Protein 8DKT (pdb70)

Structure (mmCIF, N/CA/C/O backbone):
data_8DKT
#
_entry.id   8DKT
#
_cell.length_a   73.577
_cell.length_b   149.423
_cell.length_c   155.340
_cell.angle_alpha   90.000
_cell.angle_beta   90.000
_cell.angle_gamma   90.000
#
_symmetry.space_group_name_H-M   'C 2 2 21'
#
loop_
_entity.id
_entity.type
_entity.pdbx_description
1 polymer Septin-1
2 polymer Septin-2
3 non-polymer "GUANOSINE-5'-DIPHOSPHATE"
4 non-polymer "GUANOSINE-5'-TRIPHOSPHATE"
5 non-polymer 'MAGNESIUM ION'
6 water water
#
loop_
_atom_site.group_PDB
_atom_site.id
_atom_site.type_symbol
_atom_site.label_atom_id
_atom_site.label_alt_id
_atom_site.label_comp_id
_atom_site.label_asym_id
_atom_site.label_entity_id
_atom_site.label_seq_id
_atom_site.pdbx_PDB_ins_code
_atom_site.Cartn_x
_atom_site.Cartn_y
_atom_site.Cartn_z
_atom_site.occupancy
_atom_site.B_iso_or_equiv
_atom_site.auth_seq_id
_atom_site.auth_comp_id
_atom_site.auth_asym_id
_atom_site.auth_atom_id
_atom_site.pdbx_PDB_model_num
ATOM 1 N N . PHE A 1 3 ? -19.761 31.683 -27.596 1.00 82.75 34 PHE A N 1
ATOM 2 C CA . PHE A 1 3 ? -19.585 30.486 -26.781 1.00 93.12 34 PHE A CA 1
ATOM 3 C C . PHE A 1 3 ? -18.822 29.392 -27.520 1.00 94.70 34 PHE A C 1
ATOM 4 O O . PHE A 1 3 ? -18.700 29.415 -28.743 1.00 112.96 34 PHE A O 1
ATOM 12 N N . GLU A 1 4 ? -18.308 28.430 -26.748 1.00 99.09 35 GLU A N 1
ATOM 13 C CA . GLU A 1 4 ? -17.688 27.209 -27.267 1.00 89.24 35 GLU A CA 1
ATOM 14 C C . GLU A 1 4 ? -17.857 26.155 -26.168 1.00 94.20 35 GLU A C 1
ATOM 15 O O . GLU A 1 4 ? -16.960 25.903 -25.359 1.00 100.36 35 GLU A O 1
ATOM 21 N N . PHE A 1 5 ? -19.034 25.536 -26.151 1.00 82.16 36 PHE A N 1
ATOM 22 C CA . PHE A 1 5 ? -19.443 24.638 -25.081 1.00 82.17 36 PHE A CA 1
ATOM 23 C C . PHE A 1 5 ? -19.339 23.188 -25.533 1.00 66.68 36 PHE A C 1
ATOM 24 O O . PHE A 1 5 ? -19.679 22.856 -26.673 1.00 70.72 36 PHE A O 1
ATOM 32 N N . THR A 1 6 ? -18.866 22.326 -24.633 1.00 66.78 37 THR A N 1
ATOM 33 C CA . THR A 1 6 ? -18.665 20.909 -24.914 1.00 60.10 37 THR A CA 1
ATOM 34 C C . THR A 1 6 ? -19.464 20.093 -23.909 1.00 59.05 37 THR A C 1
ATOM 35 O O . THR A 1 6 ? -19.265 20.229 -22.697 1.00 67.70 37 THR A O 1
ATOM 39 N N . LEU A 1 7 ? -20.363 19.248 -24.411 1.00 47.62 38 LEU A N 1
ATOM 40 C CA . LEU A 1 7 ? -21.222 18.419 -23.579 1.00 45.15 38 LEU A CA 1
ATOM 41 C C . LEU A 1 7 ? -20.923 16.947 -23.825 1.00 48.84 38 LEU A C 1
ATOM 42 O O . LEU A 1 7 ? -20.764 16.520 -24.974 1.00 62.32 38 LEU A O 1
ATOM 47 N N . MET A 1 8 ? -20.849 16.173 -22.745 1.00 36.78 39 MET A N 1
ATOM 48 C CA . MET A 1 8 ? -20.607 14.739 -22.815 1.00 38.62 39 MET A CA 1
ATOM 49 C C . MET A 1 8 ? -21.866 13.985 -22.411 1.00 42.06 39 MET A C 1
ATOM 50 O O . MET A 1 8 ? -22.535 14.349 -21.439 1.00 47.55 39 MET A O 1
ATOM 55 N N . VAL A 1 9 ? -22.188 12.939 -23.166 1.00 43.55 40 VAL A N 1
ATOM 56 C CA . VAL A 1 9 ? -23.360 12.107 -22.919 1.00 42.27 40 VAL A CA 1
ATOM 57 C C . VAL A 1 9 ? -22.879 10.700 -22.598 1.00 41.79 40 VAL A C 1
ATOM 58 O O . VAL A 1 9 ? -22.130 10.102 -23.380 1.00 54.18 40 VAL A O 1
ATOM 62 N N . VAL A 1 10 ? -23.302 10.175 -21.451 1.00 33.97 41 VAL A N 1
ATOM 63 C CA . VAL A 1 10 ? -22.925 8.840 -21.007 1.00 34.29 41 VAL A CA 1
ATOM 64 C C . VAL A 1 10 ? -24.180 8.105 -20.558 1.00 39.86 41 VAL A C 1
ATOM 65 O O . VAL A 1 10 ? -25.042 8.681 -19.885 1.00 39.00 41 VAL A O 1
ATOM 69 N N . GLY A 1 11 ? -24.285 6.841 -20.940 1.00 33.73 42 GLY A N 1
ATOM 70 C CA . GLY A 1 11 ? -25.410 6.020 -20.539 1.00 52.07 42 GLY A CA 1
ATOM 71 C C . GLY A 1 11 ? -25.487 4.767 -21.377 1.00 51.92 42 GLY A C 1
ATOM 72 O O . GLY A 1 11 ? -24.830 4.633 -22.410 1.00 58.49 42 GLY A O 1
ATOM 73 N N . GLU A 1 12 ? -26.306 3.830 -20.903 1.00 36.58 43 GLU A N 1
ATOM 74 C CA . GLU A 1 12 ? -26.547 2.622 -21.673 1.00 41.89 43 GLU A CA 1
ATOM 75 C C . GLU A 1 12 ? -27.235 2.968 -22.989 1.00 54.29 43 GLU A C 1
ATOM 76 O O . GLU A 1 12 ? -27.831 4.036 -23.152 1.00 58.90 43 GLU A O 1
ATOM 82 N N . SER A 1 13 ? -27.140 2.046 -23.940 1.00 47.43 44 SER A N 1
ATOM 83 C CA . SER A 1 13 ? -27.845 2.217 -25.198 1.00 44.00 44 SER A CA 1
ATOM 84 C C . SER A 1 13 ? -29.340 2.005 -24.995 1.00 43.79 44 SER A C 1
ATOM 85 O O . SER A 1 13 ? -29.771 1.209 -24.158 1.00 50.17 44 SER A O 1
ATOM 88 N N . GLY A 1 14 ? -30.135 2.740 -25.766 1.00 55.80 45 GLY A N 1
ATOM 89 C CA . GLY A 1 14 ? -31.574 2.596 -25.694 1.00 64.10 45 GLY A CA 1
ATOM 90 C C . GLY A 1 14 ? -32.240 3.382 -24.590 1.00 58.99 45 GLY A C 1
ATOM 91 O O . GLY A 1 14 ? -33.305 2.980 -24.110 1.00 63.91 45 GLY A O 1
ATOM 92 N N . LEU A 1 15 ? -31.641 4.493 -24.167 1.00 54.53 46 LEU A N 1
ATOM 93 C CA . LEU A 1 15 ? -32.236 5.368 -23.167 1.00 49.06 46 LEU A CA 1
ATOM 94 C C . LEU A 1 15 ? -32.723 6.681 -23.764 1.00 46.85 46 LEU A C 1
ATOM 95 O O . LEU A 1 15 ? -33.081 7.596 -23.017 1.00 49.76 46 LEU A O 1
ATOM 100 N N . GLY A 1 16 ? -32.753 6.795 -25.090 1.00 49.83 47 GLY A N 1
ATOM 101 C CA . GLY A 1 16 ? -33.204 8.019 -25.716 1.00 42.56 47 GLY A CA 1
ATOM 102 C C . GLY A 1 16 ? -32.213 9.156 -25.677 1.00 44.97 47 GLY A C 1
ATOM 103 O O . GLY A 1 16 ? -32.611 10.311 -25.859 1.00 58.13 47 GLY A O 1
ATOM 104 N N . LYS A 1 17 ? -30.929 8.866 -25.444 1.00 46.54 48 LYS A N 1
ATOM 105 C CA . LYS A 1 17 ? -29.926 9.926 -25.360 1.00 44.31 48 LYS A CA 1
ATOM 106 C C . LYS A 1 17 ? -29.804 10.677 -26.677 1.00 43.18 48 LYS A C 1
ATOM 107 O O . LYS A 1 17 ? -29.854 11.913 -26.710 1.00 53.56 48 LYS A O 1
ATOM 113 N N . SER A 1 18 ? -29.620 9.944 -27.775 1.00 54.08 49 SER A N 1
ATOM 114 C CA . SER A 1 18 ? -29.551 10.585 -29.082 1.00 57.85 49 SER A CA 1
ATOM 115 C C . SER A 1 18 ? -30.828 11.358 -29.378 1.00 64.78 49 SER A C 1
ATOM 116 O O . SER A 1 18 ? -30.782 12.450 -29.956 1.00 76.85 49 SER A O 1
ATOM 119 N N . THR A 1 19 ? -31.981 10.811 -28.980 1.00 58.80 50 THR A N 1
ATOM 120 C CA . THR A 1 19 ? -33.238 11.521 -29.185 1.00 58.20 50 THR A CA 1
ATOM 121 C C . THR A 1 19 ? -33.320 12.773 -28.321 1.00 63.98 50 THR A C 1
ATOM 122 O O . THR A 1 19 ? -33.931 13.766 -28.729 1.00 72.97 50 THR A O 1
ATOM 126 N N . LEU A 1 20 ? -32.707 12.751 -27.136 1.00 50.70 51 LEU A N 1
ATOM 127 C CA . LEU A 1 20 ? -32.785 13.900 -26.243 1.00 51.67 51 LEU A CA 1
ATOM 128 C C . LEU A 1 20 ? -31.889 15.035 -26.717 1.00 59.03 51 LEU A C 1
ATOM 129 O O . LEU A 1 20 ? -32.341 16.178 -26.852 1.00 75.51 51 LEU A O 1
ATOM 134 N N . VAL A 1 21 ? -30.611 14.736 -26.964 1.00 56.25 52 VAL A N 1
ATOM 135 C CA . VAL A 1 21 ? -29.669 15.769 -27.384 1.00 52.08 52 VAL A CA 1
ATOM 136 C C . VAL A 1 21 ? -30.115 16.408 -28.694 1.00 64.35 52 VAL A C 1
ATOM 137 O O . VAL A 1 21 ? -29.898 17.606 -28.917 1.00 68.96 52 VAL A O 1
ATOM 141 N N . ASN A 1 22 ? -30.768 15.638 -29.568 1.00 65.80 53 ASN A N 1
ATOM 142 C CA . ASN A 1 22 ? -31.343 16.224 -30.774 1.00 66.42 53 ASN A CA 1
ATOM 143 C C . ASN A 1 22 ? -32.532 17.115 -30.440 1.00 67.77 53 ASN A C 1
ATOM 144 O O . ASN A 1 22 ? -32.677 18.202 -31.010 1.00 87.66 53 ASN A O 1
ATOM 149 N N . SER A 1 23 ? -33.387 16.679 -29.512 1.00 61.38 54 SER A N 1
ATOM 150 C CA . SER A 1 23 ? -34.600 17.426 -29.199 1.00 62.78 54 SER A CA 1
ATOM 151 C C . SER A 1 23 ? -34.311 18.758 -28.522 1.00 71.44 54 SER A C 1
ATOM 152 O O . SER A 1 23 ? -35.186 19.632 -28.506 1.00 78.09 54 SER A O 1
ATOM 155 N N . LEU A 1 24 ? -33.116 18.932 -27.960 1.00 66.79 55 LEU A N 1
ATOM 156 C CA . LEU A 1 24 ? -32.765 20.178 -27.292 1.00 65.63 55 LEU A CA 1
ATOM 157 C C . LEU A 1 24 ? -32.802 21.339 -28.275 1.00 70.20 55 LEU A C 1
ATOM 158 O O . LEU A 1 24 ? -33.727 22.157 -28.244 1.00 80.11 55 LEU A O 1
ATOM 163 N N . PHE A 1 25 ? -31.812 21.410 -29.161 1.00 74.96 56 PHE A N 1
ATOM 164 C CA . PHE A 1 25 ? -31.697 22.500 -30.118 1.00 87.52 56 PHE A CA 1
ATOM 165 C C . PHE A 1 25 ? -32.264 22.140 -31.485 1.00 84.21 56 PHE A C 1
ATOM 166 O O . PHE A 1 25 ? -32.003 22.849 -32.462 1.00 89.68 56 PHE A O 1
ATOM 174 N N . LEU A 1 26 ? -33.033 21.057 -31.567 1.00 80.17 57 LEU A N 1
ATOM 175 C CA . LEU A 1 26 ? -33.648 20.589 -32.809 1.00 78.25 57 LEU A CA 1
ATOM 176 C C . LEU A 1 26 ? -32.594 20.408 -33.906 1.00 81.81 57 LEU A C 1
ATOM 177 O O . LEU A 1 26 ? -32.560 21.109 -34.918 1.00 96.36 57 LEU A O 1
ATOM 182 N N . THR A 1 27 ? -31.735 19.417 -33.668 1.00 80.30 58 THR A N 1
ATOM 183 C CA . THR A 1 27 ? -30.621 19.129 -34.563 1.00 78.20 58 THR A CA 1
ATOM 184 C C . THR A 1 27 ? -30.663 17.680 -35.046 1.00 78.53 58 THR A C 1
ATOM 185 O O . THR A 1 27 ? -31.665 16.980 -34.859 1.00 71.80 58 THR A O 1
ATOM 189 N N . ASP A 1 28 ? -29.581 17.219 -35.686 1.00 85.00 59 ASP A N 1
ATOM 190 C CA . ASP A 1 28 ? -29.471 15.855 -36.217 1.00 85.48 59 ASP A CA 1
ATOM 191 C C . ASP A 1 28 ? -27.970 15.565 -36.302 1.00 88.76 59 ASP A C 1
ATOM 192 O O . ASP A 1 28 ? -27.361 15.541 -37.377 1.00 98.90 59 ASP A O 1
ATOM 197 N N . LEU A 1 29 ? -27.367 15.333 -35.134 1.00 79.27 60 LEU A N 1
ATOM 198 C CA . LEU A 1 29 ? -25.935 15.081 -35.040 1.00 73.76 60 LEU A CA 1
ATOM 199 C C . LEU A 1 29 ? -25.541 13.656 -35.410 1.00 78.06 60 LEU A C 1
ATOM 200 O O . LEU A 1 29 ? -24.347 13.390 -35.583 1.00 87.22 60 LEU A O 1
ATOM 205 N N . TYR A 1 30 ? -26.496 12.735 -35.545 1.00 70.82 61 TYR A N 1
ATOM 206 C CA . TYR A 1 30 ? -26.187 11.320 -35.734 1.00 68.36 61 TYR A CA 1
ATOM 207 C C . TYR A 1 30 ? -26.836 10.788 -37.008 1.00 75.25 61 TYR A C 1
ATOM 208 O O . TYR A 1 30 ? -27.821 10.037 -36.949 1.00 76.66 61 TYR A O 1
ATOM 217 N N . PRO A 1 31 ? -26.285 11.118 -38.172 1.00 74.00 62 PRO A N 1
ATOM 218 C CA . PRO A 1 31 ? -26.737 10.496 -39.418 1.00 73.50 62 PRO A CA 1
ATOM 219 C C . PRO A 1 31 ? -25.955 9.230 -39.727 1.00 84.91 62 PRO A C 1
ATOM 220 O O . PRO A 1 31 ? -24.773 9.098 -39.404 1.00 98.38 62 PRO A O 1
ATOM 224 N N . GLU A 1 32 ? -26.648 8.288 -40.371 1.00 88.81 63 GLU A N 1
ATOM 225 C CA . GLU A 1 32 ? -26.093 6.968 -40.680 1.00 89.38 63 GLU A CA 1
ATOM 226 C C . GLU A 1 32 ? -25.580 6.278 -39.418 1.00 93.36 63 GLU A C 1
ATOM 227 O O . GLU A 1 32 ? -24.502 5.680 -39.409 1.00 99.81 63 GLU A O 1
ATOM 229 N N . ARG A 1 33 ? -26.362 6.366 -38.344 1.00 90.57 64 ARG A N 1
ATOM 230 C CA . ARG A 1 33 ? -25.969 5.812 -37.054 1.00 84.66 64 ARG A CA 1
ATOM 231 C C . ARG A 1 33 ? -25.878 4.296 -37.156 1.00 90.38 64 ARG A C 1
ATOM 232 O O . ARG A 1 33 ? -26.887 3.616 -37.370 1.00 79.62 64 ARG A O 1
ATOM 240 N N . ILE A 1 34 ? -24.667 3.766 -37.008 1.00 100.23 65 ILE A N 1
ATOM 241 C CA . ILE A 1 34 ? -24.436 2.328 -37.093 1.00 107.58 65 ILE A CA 1
ATOM 242 C C . ILE A 1 34 ? -24.795 1.711 -35.745 1.00 111.93 65 ILE A C 1
ATOM 243 O O . ILE A 1 34 ? -24.060 1.864 -34.766 1.00 103.44 65 ILE A O 1
ATOM 245 N N . ILE A 1 35 ? -25.928 1.021 -35.691 1.00 102.91 66 ILE A N 1
ATOM 246 C CA . ILE A 1 35 ? -26.373 0.329 -34.483 1.00 98.43 66 ILE A CA 1
ATOM 247 C C . ILE A 1 35 ? -25.922 -1.121 -34.589 1.00 97.80 66 ILE A C 1
ATOM 248 O O . ILE A 1 35 ? -26.475 -1.868 -35.421 1.00 86.02 66 ILE A O 1
ATOM 253 N N . PRO A 1 36 ? -24.947 -1.565 -33.803 1.00 98.64 67 PRO A N 1
ATOM 254 C CA . PRO A 1 36 ? -24.469 -2.943 -33.917 1.00 90.84 67 PRO A CA 1
ATOM 255 C C . PRO A 1 36 ? -25.471 -3.927 -33.338 1.00 106.62 67 PRO A C 1
ATOM 256 O O . PRO A 1 36 ? -26.376 -3.570 -32.581 1.00 124.02 67 PRO A O 1
ATOM 260 N N . ASP A 1 37 ? -25.298 -5.190 -33.716 1.00 118.65 68 ASP A N 1
ATOM 261 C CA . ASP A 1 37 ? -26.131 -6.261 -33.200 1.00 133.18 68 ASP A CA 1
ATOM 262 C C . ASP A 1 37 ? -25.511 -6.833 -31.927 1.00 146.99 68 ASP A C 1
ATOM 263 O O . ASP A 1 37 ? -24.409 -6.460 -31.517 1.00 142.60 68 ASP A O 1
ATOM 268 N N . ALA A 1 38 ? -26.233 -7.756 -31.287 1.00 152.54 69 ALA A N 1
ATOM 269 C CA . ALA A 1 38 ? -25.772 -8.313 -30.022 1.00 142.60 69 ALA A CA 1
ATOM 270 C C . ALA A 1 38 ? -24.552 -9.210 -30.185 1.00 154.78 69 ALA A C 1
ATOM 271 O O . ALA A 1 38 ? -23.851 -9.463 -29.199 1.00 147.19 69 ALA A O 1
ATOM 273 N N . ILE A 1 39 ? -24.280 -9.695 -31.400 1.00 154.56 70 ILE A N 1
ATOM 274 C CA . ILE A 1 39 ? -23.101 -10.530 -31.611 1.00 143.19 70 ILE A CA 1
ATOM 275 C C . ILE A 1 39 ? -21.827 -9.709 -31.458 1.00 133.93 70 ILE A C 1
ATOM 276 O O . ILE A 1 39 ? -20.808 -10.215 -30.969 1.00 135.21 70 ILE A O 1
ATOM 281 N N . GLU A 1 40 ? -21.857 -8.440 -31.862 1.00 127.83 71 GLU A N 1
ATOM 282 C CA . GLU A 1 40 ? -20.686 -7.580 -31.757 1.00 125.69 71 GLU A CA 1
ATOM 283 C C . GLU A 1 40 ? -20.906 -6.488 -30.717 1.00 134.48 71 GLU A C 1
ATOM 284 O O . GLU A 1 40 ? -20.760 -5.299 -31.017 1.00 134.16 71 GLU A O 1
ATOM 286 N N . LYS A 1 41 ? -21.257 -6.883 -29.492 1.00 127.54 72 LYS A N 1
ATOM 287 C CA . LYS A 1 41 ? -21.456 -5.926 -28.410 1.00 119.88 72 LYS A CA 1
ATOM 288 C C . LYS A 1 41 ? -21.104 -6.541 -27.060 1.00 108.49 72 LYS A C 1
ATOM 289 O O . LYS A 1 41 ? -21.115 -5.847 -26.038 1.00 108.85 72 LYS A O 1
ATOM 291 N N . GLN A 1 42 ? -20.797 -7.842 -27.045 1.00 97.85 73 GLN A N 1
ATOM 292 C CA . GLN A 1 42 ? -20.428 -8.508 -25.798 1.00 79.46 73 GLN A CA 1
ATOM 293 C C . GLN A 1 42 ? -19.126 -7.960 -25.230 1.00 101.33 73 GLN A C 1
ATOM 294 O O . GLN A 1 42 ? -18.962 -7.894 -24.006 1.00 92.07 73 GLN A O 1
ATOM 300 N N . LYS A 1 43 ? -18.187 -7.580 -26.100 1.00 125.31 74 LYS A N 1
ATOM 301 C CA . LYS A 1 43 ? -16.916 -7.002 -25.682 1.00 112.69 74 LYS A CA 1
ATOM 302 C C . LYS A 1 43 ? -16.646 -5.679 -26.388 1.00 105.34 74 LYS A C 1
ATOM 303 O O . LYS A 1 43 ? -15.484 -5.291 -26.543 1.00 113.01 74 LYS A O 1
ATOM 305 N N . GLN A 1 44 ? -17.696 -4.986 -26.828 1.00 102.01 75 GLN A N 1
ATOM 306 C CA . GLN A 1 44 ? -17.542 -3.705 -27.503 1.00 97.05 75 GLN A CA 1
ATOM 307 C C . GLN A 1 44 ? -16.966 -2.667 -26.551 1.00 104.38 75 GLN A C 1
ATOM 308 O O . GLN A 1 44 ? -17.632 -2.249 -25.598 1.00 100.36 75 GLN A O 1
ATOM 314 N N . THR A 1 45 ? -15.726 -2.255 -26.798 1.00 95.60 76 THR A N 1
ATOM 315 C CA . THR A 1 45 ? -15.092 -1.244 -25.970 1.00 69.58 76 THR A CA 1
ATOM 316 C C . THR A 1 45 ? -15.791 0.101 -26.143 1.00 69.42 76 THR A C 1
ATOM 317 O O . THR A 1 45 ? -16.550 0.324 -27.091 1.00 67.70 76 THR A O 1
ATOM 321 N N . VAL A 1 46 ? -15.524 1.005 -25.206 1.00 65.50 77 VAL A N 1
ATOM 322 C CA . VAL A 1 46 ? -16.151 2.322 -25.195 1.00 53.81 77 VAL A CA 1
ATOM 323 C C . VAL A 1 46 ? -15.305 3.262 -26.044 1.00 61.26 77 VAL A C 1
ATOM 324 O O . VAL A 1 46 ? -14.175 3.598 -25.680 1.00 59.77 77 VAL A O 1
ATOM 328 N N . LYS A 1 47 ? -15.854 3.681 -27.178 1.00 71.42 78 LYS A N 1
ATOM 329 C CA . LYS A 1 47 ? -15.225 4.657 -28.051 1.00 65.08 78 LYS A CA 1
ATOM 330 C C . LYS A 1 47 ? -15.797 6.042 -27.778 1.00 61.33 78 LYS A C 1
ATOM 331 O O . LYS A 1 47 ? -16.852 6.193 -27.157 1.00 62.04 78 LYS A O 1
ATOM 333 N N . LEU A 1 48 ? -15.080 7.061 -28.247 1.00 58.11 79 LEU A N 1
ATOM 334 C CA . LEU A 1 48 ? -15.469 8.453 -28.047 1.00 61.87 79 LEU A CA 1
ATOM 335 C C . LEU A 1 48 ? -15.558 9.141 -29.397 1.00 65.07 79 LEU A C 1
ATOM 336 O O . LEU A 1 48 ? -14.551 9.265 -30.103 1.00 68.74 79 LEU A O 1
ATOM 341 N N . GLU A 1 49 ? -16.758 9.593 -29.750 1.00 60.00 80 GLU A N 1
ATOM 342 C CA . GLU A 1 49 ? -17.021 10.210 -31.043 1.00 64.59 80 GLU A CA 1
ATOM 343 C C . GLU A 1 49 ? -17.650 11.572 -30.805 1.00 67.46 80 GLU A C 1
ATOM 344 O O . GLU A 1 49 ? -18.713 11.666 -30.184 1.00 75.63 80 GLU A O 1
ATOM 350 N N . ALA A 1 50 ? -16.993 12.618 -31.292 1.00 56.00 81 ALA A N 1
ATOM 351 C CA . ALA A 1 50 ? -17.449 13.983 -31.095 1.00 46.95 81 ALA A CA 1
ATOM 352 C C . ALA A 1 50 ? -18.086 14.519 -32.369 1.00 60.97 81 ALA A C 1
ATOM 353 O O . ALA A 1 50 ? -17.779 14.072 -33.477 1.00 68.63 81 ALA A O 1
ATOM 355 N N . SER A 1 51 ? -18.985 15.484 -32.195 1.00 58.32 82 SER A N 1
ATOM 356 C CA . SER A 1 51 ? -19.664 16.116 -33.322 1.00 58.17 82 SER A CA 1
ATOM 357 C C . SER A 1 51 ? -20.048 17.526 -32.897 1.00 69.31 82 SER A C 1
ATOM 358 O O . SER A 1 51 ? -20.937 17.698 -32.059 1.00 73.20 82 SER A O 1
ATOM 361 N N . THR A 1 52 ? -19.377 18.525 -33.465 1.00 73.08 83 THR A N 1
ATOM 362 C CA . THR A 1 52 ? -19.656 19.920 -33.152 1.00 68.49 83 THR A CA 1
ATOM 363 C C . THR A 1 52 ? -20.742 20.468 -34.074 1.00 79.91 83 THR A C 1
ATOM 364 O O . THR A 1 52 ? -20.798 20.131 -35.261 1.00 87.85 83 THR A O 1
ATOM 368 N N . VAL A 1 53 ? -21.612 21.311 -33.516 1.00 77.40 84 VAL A N 1
ATOM 369 C CA . VAL A 1 53 ? -22.773 21.838 -34.229 1.00 77.95 84 VAL A CA 1
ATOM 370 C C . VAL A 1 53 ? -22.997 23.288 -33.816 1.00 84.22 84 VAL A C 1
ATOM 371 O O . VAL A 1 53 ? -22.915 23.627 -32.631 1.00 97.62 84 VAL A O 1
ATOM 375 N N . GLU A 1 54 ? -23.286 24.140 -34.798 1.00 81.92 85 GLU A N 1
ATOM 376 C CA . GLU A 1 54 ? -23.602 25.541 -34.553 1.00 89.25 85 GLU A CA 1
ATOM 377 C C . GLU A 1 54 ? -25.103 25.709 -34.342 1.00 80.91 85 GLU A C 1
ATOM 378 O O . GLU A 1 54 ? -25.912 25.052 -35.004 1.00 84.87 85 GLU A O 1
ATOM 384 N N . ILE A 1 55 ? -25.472 26.596 -33.417 1.00 77.76 86 ILE A N 1
ATOM 385 C CA . ILE A 1 55 ? -26.874 26.796 -33.063 1.00 85.10 86 ILE A CA 1
ATOM 386 C C . ILE A 1 55 ? -27.069 28.160 -32.412 1.00 96.25 86 ILE A C 1
ATOM 387 O O . ILE A 1 55 ? -26.322 28.540 -31.502 1.00 110.71 86 ILE A O 1
ATOM 392 N N . GLU A 1 56 ? -28.074 28.903 -32.871 1.00 95.62 87 GLU A N 1
ATOM 393 C CA . GLU A 1 56 ? -28.435 30.194 -32.299 1.00 111.44 87 GLU A CA 1
ATOM 394 C C . GLU A 1 56 ? -29.721 30.048 -31.497 1.00 120.50 87 GLU A C 1
ATOM 395 O O . GLU A 1 56 ? -30.741 29.597 -32.029 1.00 107.82 87 GLU A O 1
ATOM 401 N N . GLU A 1 57 ? -29.670 30.436 -30.223 1.00 129.68 88 GLU A N 1
ATOM 402 C CA . GLU A 1 57 ? -30.784 30.283 -29.287 1.00 130.51 88 GLU A CA 1
ATOM 403 C C . GLU A 1 57 ? -31.140 31.653 -28.713 1.00 125.16 88 GLU A C 1
ATOM 404 O O . GLU A 1 57 ? -30.572 32.077 -27.704 1.00 127.09 88 GLU A O 1
ATOM 406 N N . ARG A 1 58 ? -32.093 32.333 -29.358 1.00 115.92 89 ARG A N 1
ATOM 407 C CA . ARG A 1 58 ? -32.583 33.641 -28.916 1.00 121.40 89 ARG A CA 1
ATOM 408 C C . ARG A 1 58 ? -31.438 34.644 -28.776 1.00 143.11 89 ARG A C 1
ATOM 409 O O . ARG A 1 58 ? -31.291 35.322 -27.757 1.00 145.24 89 ARG A O 1
ATOM 411 N N . GLY A 1 59 ? -30.621 34.736 -29.823 1.00 154.59 90 GLY A N 1
ATOM 412 C CA . GLY A 1 59 ? -29.465 35.606 -29.818 1.00 141.57 90 GLY A CA 1
ATOM 413 C C . GLY A 1 59 ? -28.214 35.007 -29.216 1.00 145.82 90 GLY A C 1
ATOM 414 O O . GLY A 1 59 ? -27.162 35.659 -29.243 1.00 147.62 90 GLY A O 1
ATOM 415 N N . VAL A 1 60 ? -28.288 33.795 -28.677 1.00 130.91 91 VAL A N 1
ATOM 416 C CA . VAL A 1 60 ? -27.136 33.135 -28.066 1.00 138.55 91 VAL A CA 1
ATOM 417 C C . VAL A 1 60 ? -26.590 32.164 -29.108 1.00 130.25 91 VAL A C 1
ATOM 418 O O . VAL A 1 60 ? -27.008 31.007 -29.198 1.00 119.16 91 VAL A O 1
ATOM 422 N N . LYS A 1 61 ? -25.645 32.645 -29.913 1.00 121.89 92 LYS A N 1
ATOM 423 C CA . LYS A 1 61 ? -24.959 31.795 -30.875 1.00 104.25 92 LYS A CA 1
ATOM 424 C C . LYS A 1 61 ? -23.806 31.074 -30.188 1.00 99.67 92 LYS A C 1
ATOM 425 O O . LYS A 1 61 ? -22.936 31.708 -29.584 1.00 111.90 92 LYS A O 1
ATOM 431 N N . LEU A 1 62 ? -23.802 29.746 -30.282 1.00 92.95 93 LEU A N 1
ATOM 432 C CA . LEU A 1 62 ? -22.822 28.924 -29.589 1.00 84.76 93 LEU A CA 1
ATOM 433 C C . LEU A 1 62 ? -22.386 27.777 -30.489 1.00 90.13 93 LEU A C 1
ATOM 434 O O . LEU A 1 62 ? -23.117 27.347 -31.384 1.00 83.68 93 LEU A O 1
ATOM 439 N N . ARG A 1 63 ? -21.178 27.282 -30.234 1.00 103.62 94 ARG A N 1
ATOM 440 C CA . ARG A 1 63 ? -20.601 26.150 -30.957 1.00 81.21 94 ARG A CA 1
ATOM 441 C C . ARG A 1 63 ? -20.675 24.938 -30.032 1.00 79.04 94 ARG A C 1
ATOM 442 O O . ARG A 1 63 ? -19.795 24.715 -29.199 1.00 84.83 94 ARG A O 1
ATOM 450 N N . LEU A 1 64 ? -21.740 24.156 -30.184 1.00 88.35 95 LEU A N 1
ATOM 451 C CA . LEU A 1 64 ? -21.994 23.005 -29.329 1.00 76.12 95 LEU A CA 1
ATOM 452 C C . LEU A 1 64 ? -21.238 21.795 -29.862 1.00 71.73 95 LEU A C 1
ATOM 453 O O . LEU A 1 64 ? -21.514 21.323 -30.970 1.00 79.27 95 LEU A O 1
ATOM 458 N N . THR A 1 65 ? -20.292 21.295 -29.072 1.00 63.74 96 THR A N 1
ATOM 459 C CA . THR A 1 65 ? -19.546 20.084 -29.392 1.00 51.01 96 THR A CA 1
ATOM 460 C C . THR A 1 65 ? -20.008 18.994 -28.434 1.00 57.79 96 THR A C 1
ATOM 461 O O . THR A 1 65 ? -19.721 19.053 -27.234 1.00 67.78 96 THR A O 1
ATOM 465 N N . VAL A 1 66 ? -20.731 18.009 -28.959 1.00 58.90 97 VAL A N 1
ATOM 466 C CA . VAL A 1 66 ? -21.259 16.905 -28.166 1.00 48.15 97 VAL A CA 1
ATOM 467 C C . VAL A 1 66 ? -20.327 15.713 -28.314 1.00 50.69 97 VAL A C 1
ATOM 468 O O . VAL A 1 66 ? -19.996 15.308 -29.436 1.00 67.53 97 VAL A O 1
ATOM 472 N N . VAL A 1 67 ? -19.908 15.147 -27.187 1.00 46.18 98 VAL A N 1
ATOM 473 C CA . VAL A 1 67 ? -18.980 14.023 -27.159 1.00 48.48 98 VAL A CA 1
ATOM 474 C C . VAL A 1 67 ? -19.741 12.824 -26.606 1.00 50.90 98 VAL A C 1
ATOM 475 O O . VAL A 1 67 ? -19.887 12.674 -25.387 1.00 54.08 98 VAL A O 1
ATOM 479 N N . ASP A 1 68 ? -20.232 11.966 -27.497 1.00 53.01 99 ASP A N 1
ATOM 480 C CA . ASP A 1 68 ? -20.928 10.763 -27.072 1.00 50.12 99 ASP A CA 1
ATOM 481 C C . ASP A 1 68 ? -19.935 9.642 -26.785 1.00 55.11 99 ASP A C 1
ATOM 482 O O . ASP A 1 68 ? -18.807 9.625 -27.287 1.00 63.20 99 ASP A O 1
ATOM 487 N N . THR A 1 69 ? -20.376 8.689 -25.963 1.00 54.43 100 THR A N 1
ATOM 488 C CA . THR A 1 69 ? -19.570 7.540 -25.559 1.00 54.34 100 THR A CA 1
ATOM 489 C C . THR A 1 69 ? -20.302 6.261 -25.954 1.00 54.51 100 THR A C 1
ATOM 490 O O . THR A 1 69 ? -20.851 5.558 -25.094 1.00 66.72 100 THR A O 1
ATOM 494 N N . PRO A 1 70 ? -20.333 5.932 -27.245 1.00 57.12 101 PRO A N 1
ATOM 495 C CA . PRO A 1 70 ? -21.071 4.739 -27.677 1.00 46.79 101 PRO A CA 1
ATOM 496 C C . PRO A 1 70 ? -20.430 3.469 -27.144 1.00 50.60 101 PRO A C 1
ATOM 497 O O . PRO A 1 70 ? -19.210 3.300 -27.186 1.00 68.85 101 PRO A O 1
ATOM 501 N N . GLY A 1 71 ? -21.272 2.574 -26.638 1.00 51.09 102 GLY A N 1
ATOM 502 C CA . GLY A 1 71 ? -20.817 1.315 -26.091 1.00 52.91 102 GLY A CA 1
ATOM 503 C C . GLY A 1 71 ? -20.687 1.270 -24.586 1.00 57.03 102 GLY A C 1
ATOM 504 O O . GLY A 1 71 ? -20.175 0.275 -24.059 1.00 59.25 102 GLY A O 1
ATOM 505 N N . PHE A 1 72 ? -21.131 2.304 -23.877 1.00 45.71 103 PHE A N 1
ATOM 506 C CA . PHE A 1 72 ? -21.016 2.325 -22.427 1.00 42.55 103 PHE A CA 1
ATOM 507 C C . PHE A 1 72 ? -22.072 1.421 -21.807 1.00 44.88 103 PHE A C 1
ATOM 508 O O . PHE A 1 72 ? -23.269 1.584 -22.065 1.00 68.42 103 PHE A O 1
ATOM 516 N N . GLY A 1 73 ? -21.628 0.472 -20.986 1.00 44.84 104 GLY A N 1
ATOM 517 C CA . GLY A 1 73 ? -22.551 -0.370 -20.252 1.00 49.03 104 GLY A CA 1
ATOM 518 C C . GLY A 1 73 ? -23.390 -1.292 -21.101 1.00 54.11 104 GLY A C 1
ATOM 519 O O . GLY A 1 73 ? -24.445 -1.745 -20.649 1.00 63.11 104 GLY A O 1
ATOM 520 N N . ASP A 1 74 ? -22.955 -1.582 -22.325 1.00 54.63 105 ASP A N 1
ATOM 521 C CA . ASP A 1 74 ? -23.659 -2.492 -23.216 1.00 50.28 105 ASP A CA 1
ATOM 522 C C . ASP A 1 74 ? -22.973 -3.844 -23.337 1.00 58.65 105 ASP A C 1
ATOM 523 O O . ASP A 1 74 ? -23.495 -4.730 -24.022 1.00 65.27 105 ASP A O 1
ATOM 528 N N . ALA A 1 75 ? -21.825 -4.022 -22.694 1.00 40.28 106 ALA A N 1
ATOM 529 C CA . ALA A 1 75 ? -21.084 -5.269 -22.765 1.00 56.67 106 ALA A CA 1
ATOM 530 C C . ALA A 1 75 ? -21.471 -6.191 -21.612 1.00 42.61 106 ALA A C 1
ATOM 531 O O . ALA A 1 75 ? -22.110 -5.782 -20.640 1.00 56.61 106 ALA A O 1
ATOM 533 N N . ILE A 1 76 ? -21.079 -7.460 -21.737 1.00 50.91 107 ILE A N 1
ATOM 534 C CA . ILE A 1 76 ? -21.307 -8.419 -20.659 1.00 38.27 107 ILE A CA 1
ATOM 535 C C . ILE A 1 76 ? -20.555 -7.986 -19.409 1.00 50.84 107 ILE A C 1
ATOM 536 O O . ILE A 1 76 ? -21.147 -7.775 -18.344 1.00 57.47 107 ILE A O 1
ATOM 541 N N . ASP A 1 77 ? -19.237 -7.847 -19.524 1.00 55.67 108 ASP A N 1
ATOM 542 C CA . ASP A 1 77 ? -18.388 -7.385 -18.429 1.00 47.20 108 ASP A CA 1
ATOM 543 C C . ASP A 1 77 ? -18.120 -5.901 -18.650 1.00 38.96 108 ASP A C 1
ATOM 544 O O . ASP A 1 77 ? -17.314 -5.525 -19.504 1.00 54.78 108 ASP A O 1
ATOM 549 N N . ASN A 1 78 ? -18.797 -5.057 -17.873 1.00 46.29 109 ASN A N 1
ATOM 550 C CA . ASN A 1 78 ? -18.636 -3.613 -17.962 1.00 43.36 109 ASN A CA 1
ATOM 551 C C . ASN A 1 78 ? -17.466 -3.096 -17.130 1.00 48.05 109 ASN A C 1
ATOM 552 O O . ASN A 1 78 ? -17.439 -1.909 -16.784 1.00 52.80 109 ASN A O 1
ATOM 557 N N . SER A 1 79 ? -16.507 -3.955 -16.798 1.00 39.18 110 SER A N 1
ATOM 558 C CA . SER A 1 79 ? -15.312 -3.503 -16.105 1.00 42.64 110 SER A CA 1
ATOM 559 C C . SER A 1 79 ? -14.487 -2.605 -17.016 1.00 60.17 110 SER A C 1
ATOM 560 O O . SER A 1 79 ? -14.338 -2.876 -18.212 1.00 70.89 110 SER A O 1
ATOM 563 N N . ASN A 1 80 ? -13.957 -1.524 -16.443 1.00 61.65 111 ASN A N 1
ATOM 564 C CA . ASN A 1 80 ? -13.120 -0.570 -17.171 1.00 79.93 111 ASN A CA 1
ATOM 565 C C . ASN A 1 80 ? -13.862 0.044 -18.354 1.00 76.27 111 ASN A C 1
ATOM 566 O O . ASN A 1 80 ? -13.249 0.456 -19.341 1.00 97.01 111 ASN A O 1
ATOM 571 N N . SER A 1 81 ? -15.193 0.100 -18.273 1.00 75.02 112 SER A N 1
ATOM 572 C CA . SER A 1 81 ? -15.962 0.780 -19.309 1.00 67.83 112 SER A CA 1
ATOM 573 C C . SER A 1 81 ? -15.689 2.277 -19.292 1.00 67.67 112 SER A C 1
ATOM 574 O O . SER A 1 81 ? -15.671 2.927 -20.343 1.00 92.52 112 SER A O 1
ATOM 577 N N . PHE A 1 82 ? -15.471 2.837 -18.106 1.00 53.39 113 PHE A N 1
ATOM 578 C CA . PHE A 1 82 ? -15.181 4.250 -17.933 1.00 55.86 113 PHE A CA 1
ATOM 579 C C . PHE A 1 82 ? -13.687 4.543 -17.953 1.00 55.99 113 PHE A C 1
ATOM 580 O O . PHE A 1 82 ? -13.263 5.602 -17.474 1.00 56.23 113 PHE A O 1
ATOM 588 N N . GLY A 1 83 ? -12.882 3.627 -18.491 1.00 66.55 114 GLY A N 1
ATOM 589 C CA . GLY A 1 83 ? -11.453 3.875 -18.567 1.00 69.11 114 GLY A CA 1
ATOM 590 C C . GLY A 1 83 ? -11.093 4.886 -19.641 1.00 59.12 114 GLY A C 1
ATOM 591 O O . GLY A 1 83 ? -10.238 5.750 -19.430 1.00 59.87 114 GLY A O 1
ATOM 592 N N . ALA A 1 84 ? -11.740 4.799 -20.805 1.00 58.97 115 ALA A N 1
ATOM 593 C CA . ALA A 1 84 ? -11.444 5.737 -21.882 1.00 54.11 115 ALA A CA 1
ATOM 594 C C . ALA A 1 84 ? -12.061 7.106 -21.630 1.00 47.37 115 ALA A C 1
ATOM 595 O O . ALA A 1 84 ? -11.503 8.121 -22.061 1.00 62.25 115 ALA A O 1
ATOM 597 N N . ILE A 1 85 ? -13.198 7.154 -20.935 1.00 47.57 116 ILE A N 1
ATOM 598 C CA . ILE A 1 85 ? -13.814 8.436 -20.609 1.00 38.27 116 ILE A CA 1
ATOM 599 C C . ILE A 1 85 ? -12.901 9.242 -19.698 1.00 40.63 116 ILE A C 1
ATOM 600 O O . ILE A 1 85 ? -12.755 10.459 -19.856 1.00 54.92 116 ILE A O 1
ATOM 605 N N . LEU A 1 86 ? -12.264 8.572 -18.735 1.00 61.66 117 LEU A N 1
ATOM 606 C CA . LEU A 1 86 ? -11.308 9.241 -17.859 1.00 54.76 117 LEU A CA 1
ATOM 607 C C . LEU A 1 86 ? -10.113 9.770 -18.641 1.00 53.44 117 LEU A C 1
ATOM 608 O O . LEU A 1 86 ? -9.688 10.914 -18.443 1.00 60.67 117 LEU A O 1
ATOM 613 N N . GLU A 1 87 ? -9.546 8.944 -19.525 1.00 52.31 118 GLU A N 1
ATOM 614 C CA . GLU A 1 87 ? -8.346 9.352 -20.247 1.00 50.26 118 GLU A CA 1
ATOM 615 C C . GLU A 1 87 ? -8.625 10.537 -21.163 1.00 60.12 118 GLU A C 1
ATOM 616 O O . GLU A 1 87 ? -7.774 11.419 -21.326 1.00 65.82 118 GLU A O 1
ATOM 622 N N . TYR A 1 88 ? -9.816 10.579 -21.764 1.00 56.97 119 TYR A N 1
ATOM 623 C CA . TYR A 1 88 ? -10.157 11.687 -22.651 1.00 55.57 119 TYR A CA 1
ATOM 624 C C . TYR A 1 88 ? -10.252 12.998 -21.883 1.00 50.95 119 TYR A C 1
ATOM 625 O O . TYR A 1 88 ? -9.735 14.028 -22.329 1.00 59.68 119 TYR A O 1
ATOM 634 N N . ILE A 1 89 ? -10.917 12.980 -20.726 1.00 45.24 120 ILE A N 1
ATOM 635 C CA . ILE A 1 89 ? -11.082 14.203 -19.945 1.00 54.48 120 ILE A CA 1
ATOM 636 C C . ILE A 1 89 ? -9.727 14.723 -19.480 1.00 47.47 120 ILE A C 1
ATOM 637 O O . ILE A 1 89 ? -9.428 15.917 -19.594 1.00 54.34 120 ILE A O 1
ATOM 642 N N . ASP A 1 90 ? -8.884 13.830 -18.954 1.00 59.31 121 ASP A N 1
ATOM 643 C CA . ASP A 1 90 ? -7.540 14.232 -18.557 1.00 54.24 121 ASP A CA 1
ATOM 644 C C . ASP A 1 90 ? -6.700 14.651 -19.756 1.00 58.91 121 ASP A C 1
ATOM 645 O O . ASP A 1 90 ? -5.816 15.504 -19.621 1.00 73.37 121 ASP A O 1
ATOM 650 N N . GLU A 1 91 ? -6.955 14.067 -20.931 1.00 60.45 122 GLU A N 1
ATOM 651 C CA . GLU A 1 91 ? -6.259 14.506 -22.136 1.00 61.82 122 GLU A CA 1
ATOM 652 C C . GLU A 1 91 ? -6.595 15.955 -22.465 1.00 66.59 122 GLU A C 1
ATOM 653 O O . GLU A 1 91 ? -5.705 16.744 -22.800 1.00 83.74 122 GLU A O 1
ATOM 659 N N . GLN A 1 92 ? -7.873 16.328 -22.360 1.00 64.21 123 GLN A N 1
ATOM 660 C CA . GLN A 1 92 ? -8.260 17.703 -22.661 1.00 58.90 123 GLN A CA 1
ATOM 661 C C . GLN A 1 92 ? -7.688 18.675 -21.637 1.00 69.37 123 GLN A C 1
ATOM 662 O O . GLN A 1 92 ? -7.315 19.801 -21.985 1.00 81.71 123 GLN A O 1
ATOM 668 N N . TYR A 1 93 ? -7.612 18.260 -20.371 1.00 63.01 124 TYR A N 1
ATOM 669 C CA . TYR A 1 93 ? -6.952 19.090 -19.369 1.00 49.16 124 TYR A CA 1
ATOM 670 C C . TYR A 1 93 ? -5.461 19.207 -19.654 1.00 59.41 124 TYR A C 1
ATOM 671 O O . TYR A 1 93 ? -4.860 20.264 -19.427 1.00 65.26 124 TYR A O 1
ATOM 680 N N . GLU A 1 94 ? -4.850 18.133 -20.157 1.00 60.94 125 GLU A N 1
ATOM 681 C CA . GLU A 1 94 ? -3.428 18.173 -20.483 1.00 63.50 125 GLU A CA 1
ATOM 682 C C . GLU A 1 94 ? -3.170 19.016 -21.727 1.00 76.09 125 GLU A C 1
ATOM 683 O O . GLU A 1 94 ? -2.188 19.767 -21.779 1.00 81.15 125 GLU A O 1
ATOM 689 N N . ARG A 1 95 ? -4.036 18.903 -22.739 1.00 89.46 126 ARG A N 1
ATOM 690 C CA . ARG A 1 95 ? -3.900 19.748 -23.922 1.00 85.31 126 ARG A CA 1
ATOM 691 C C . ARG A 1 95 ? -3.985 21.222 -23.554 1.00 83.06 126 ARG A C 1
ATOM 692 O O . ARG A 1 95 ? -3.238 22.049 -24.090 1.00 94.64 126 ARG A O 1
ATOM 700 N N . PHE A 1 96 ? -4.887 21.572 -22.634 1.00 70.71 127 PHE A N 1
ATOM 701 C CA . PHE A 1 96 ? -5.001 22.963 -22.213 1.00 69.99 127 PHE A CA 1
ATOM 702 C C . PHE A 1 96 ? -3.814 23.381 -21.357 1.00 67.25 127 PHE A C 1
ATOM 703 O O . PHE A 1 96 ? -3.369 24.531 -21.428 1.00 78.13 127 PHE A O 1
ATOM 711 N N . LEU A 1 97 ? -3.291 22.463 -20.540 1.00 73.78 128 LEU A N 1
ATOM 712 C CA . LEU A 1 97 ? -2.132 22.788 -19.715 1.00 70.23 128 LEU A CA 1
ATOM 713 C C . LEU A 1 97 ? -0.881 22.988 -20.559 1.00 70.12 128 LEU A C 1
ATOM 714 O O . LEU A 1 97 ? -0.038 23.827 -20.226 1.00 77.09 128 LEU A O 1
ATOM 719 N N . ARG A 1 98 ? -0.741 22.231 -21.649 1.00 73.28 129 ARG A N 1
ATOM 720 C CA . ARG A 1 98 ? 0.397 22.430 -22.540 1.00 83.22 129 ARG A CA 1
ATOM 721 C C . ARG A 1 98 ? 0.285 23.753 -23.287 1.00 77.50 129 ARG A C 1
ATOM 722 O O . ARG A 1 98 ? 1.266 24.499 -23.390 1.00 79.51 129 ARG A O 1
ATOM 730 N N . ASP A 1 99 ? -0.906 24.066 -23.804 1.00 77.31 130 ASP A N 1
ATOM 731 C CA . ASP A 1 99 ? -1.081 25.283 -24.590 1.00 74.01 130 ASP A CA 1
ATOM 732 C C . ASP A 1 99 ? -1.034 26.534 -23.720 1.00 75.54 130 ASP A C 1
ATOM 733 O O . ASP A 1 99 ? -0.532 27.574 -24.162 1.00 76.78 130 ASP A O 1
ATOM 738 N N . GLU A 1 100 ? -1.548 26.458 -22.490 1.00 77.26 131 GLU A N 1
ATOM 739 C CA . GLU A 1 100 ? -1.497 27.611 -21.597 1.00 72.06 131 GLU A CA 1
ATOM 740 C C . GLU A 1 100 ? -0.080 27.872 -21.102 1.00 68.63 131 GLU A C 1
ATOM 741 O O . GLU A 1 100 ? 0.305 29.030 -20.909 1.00 82.18 131 GLU A O 1
ATOM 747 N N . SER A 1 101 ? 0.707 26.814 -20.900 1.00 78.22 132 SER A N 1
ATOM 748 C CA . SER A 1 101 ? 2.075 26.964 -20.424 1.00 81.06 132 SER A CA 1
ATOM 749 C C . SER A 1 101 ? 3.054 27.313 -21.538 1.00 74.00 132 SER A C 1
ATOM 750 O O . SER A 1 101 ? 4.162 27.774 -21.245 1.00 76.49 132 SER A O 1
ATOM 753 N N . GLY A 1 102 ? 2.676 27.104 -22.796 1.00 74.21 133 GLY A N 1
ATOM 754 C CA . GLY A 1 102 ? 3.555 27.416 -23.902 1.00 80.31 133 GLY A CA 1
ATOM 755 C C . GLY A 1 102 ? 3.661 28.908 -24.154 1.00 88.75 133 GLY A C 1
ATOM 756 O O . GLY A 1 102 ? 2.881 29.721 -23.656 1.00 96.05 133 GLY A O 1
ATOM 757 N N . LEU A 1 103 ? 4.659 29.273 -24.956 1.00 83.12 134 LEU A N 1
ATOM 758 C CA . LEU A 1 103 ? 4.922 30.668 -25.278 1.00 85.89 134 LEU A CA 1
ATOM 759 C C . LEU A 1 103 ? 4.110 31.168 -26.463 1.00 86.56 134 LEU A C 1
ATOM 760 O O . LEU A 1 103 ? 4.377 32.266 -26.962 1.00 89.85 134 LEU A O 1
ATOM 765 N N . ASN A 1 104 ? 3.123 30.394 -26.924 1.00 84.26 135 ASN A N 1
ATOM 766 C CA . ASN A 1 104 ? 2.267 30.799 -28.042 1.00 84.98 135 ASN A CA 1
ATOM 767 C C . ASN A 1 104 ? 0.850 30.317 -27.739 1.00 81.41 135 ASN A C 1
ATOM 768 O O . ASN A 1 104 ? 0.396 29.285 -28.235 1.00 83.59 135 ASN A O 1
ATOM 773 N N . ARG A 1 105 ? 0.143 31.084 -26.912 1.00 82.52 136 ARG A N 1
ATOM 774 C CA . ARG A 1 105 ? -1.218 30.758 -26.511 1.00 82.61 136 ARG A CA 1
ATOM 775 C C . ARG A 1 105 ? -2.229 31.758 -27.066 1.00 83.11 136 ARG A C 1
ATOM 776 O O . ARG A 1 105 ? -3.245 32.045 -26.427 1.00 78.62 136 ARG A O 1
ATOM 784 N N . ARG A 1 106 ? -1.966 32.285 -28.266 1.00 81.69 137 ARG A N 1
ATOM 785 C CA . ARG A 1 106 ? -2.865 33.269 -28.861 1.00 89.81 137 ARG A CA 1
ATOM 786 C C . ARG A 1 106 ? -4.220 32.651 -29.185 1.00 98.97 137 ARG A C 1
ATOM 787 O O . ARG A 1 106 ? -5.268 33.205 -28.832 1.00 105.99 137 ARG A O 1
ATOM 789 N N . ASN A 1 107 ? -4.217 31.503 -29.856 1.00 93.59 138 ASN A N 1
ATOM 790 C CA . ASN A 1 107 ? -5.442 30.791 -30.202 1.00 90.17 138 ASN A CA 1
ATOM 791 C C . ASN A 1 107 ? -5.322 29.367 -29.685 1.00 91.45 138 ASN A C 1
ATOM 792 O O . ASN A 1 107 ? -4.463 28.605 -30.142 1.00 85.26 138 ASN A O 1
ATOM 797 N N . ILE A 1 108 ? -6.174 29.013 -28.730 1.00 78.54 139 ILE A N 1
ATOM 798 C CA . ILE A 1 108 ? -6.169 27.695 -28.113 1.00 72.98 139 ILE A CA 1
ATOM 799 C C . ILE A 1 108 ? -7.529 27.058 -28.340 1.00 82.55 139 ILE A C 1
ATOM 800 O O . ILE A 1 108 ? -8.564 27.705 -28.145 1.00 94.79 139 ILE A O 1
ATOM 805 N N . VAL A 1 109 ? -7.526 25.798 -28.761 1.00 69.58 140 VAL A N 1
ATOM 806 C CA . VAL A 1 109 ? -8.758 25.027 -28.856 1.00 72.32 140 VAL A CA 1
ATOM 807 C C . VAL A 1 109 ? -9.096 24.497 -27.467 1.00 80.06 140 VAL A C 1
ATOM 808 O O . VAL A 1 109 ? -8.319 23.745 -26.869 1.00 76.23 140 VAL A O 1
ATOM 812 N N . ASP A 1 110 ? -10.246 24.911 -26.941 1.00 75.64 141 ASP A N 1
ATOM 813 C CA . ASP A 1 110 ? -10.696 24.511 -25.609 1.00 67.53 141 ASP A CA 1
ATOM 814 C C . ASP A 1 110 ? -11.647 23.329 -25.776 1.00 78.33 141 ASP A C 1
ATOM 815 O O . ASP A 1 110 ? -12.856 23.497 -25.941 1.00 76.42 141 ASP A O 1
ATOM 820 N N . ASN A 1 111 ? -11.089 22.120 -25.734 1.00 66.78 142 ASN A N 1
ATOM 821 C CA . ASN A 1 111 ? -11.866 20.897 -25.876 1.00 73.78 142 ASN A CA 1
ATOM 822 C C . ASN A 1 111 ? -12.190 20.243 -24.538 1.00 64.59 142 ASN A C 1
ATOM 823 O O . ASN A 1 111 ? -12.589 19.074 -24.514 1.00 68.48 142 ASN A O 1
ATOM 828 N N . ARG A 1 112 ? -12.029 20.962 -23.429 1.00 60.17 143 ARG A N 1
ATOM 829 C CA . ARG A 1 112 ? -12.333 20.396 -22.120 1.00 52.87 143 ARG A CA 1
ATOM 830 C C . ARG A 1 112 ? -13.836 20.204 -21.957 1.00 60.46 143 ARG A C 1
ATOM 831 O O . ARG A 1 112 ? -14.638 21.018 -22.426 1.00 72.53 143 ARG A O 1
ATOM 839 N N . ILE A 1 113 ? -14.216 19.120 -21.286 1.00 65.50 144 ILE A N 1
ATOM 840 C CA . ILE A 1 113 ? -15.623 18.773 -21.106 1.00 53.62 144 ILE A CA 1
ATOM 841 C C . ILE A 1 113 ? -16.200 19.660 -20.007 1.00 52.23 144 ILE A C 1
ATOM 842 O O . ILE A 1 113 ? -15.819 19.546 -18.840 1.00 57.86 144 ILE A O 1
ATOM 847 N N . HIS A 1 114 ? -17.131 20.539 -20.379 1.00 49.49 145 HIS A N 1
ATOM 848 C CA . HIS A 1 114 ? -17.700 21.472 -19.415 1.00 54.08 145 HIS A CA 1
ATOM 849 C C . HIS A 1 114 ? -18.826 20.845 -18.604 1.00 52.53 145 HIS A C 1
ATOM 850 O O . HIS A 1 114 ? -19.034 21.223 -17.445 1.00 53.09 145 HIS A O 1
ATOM 857 N N . CYS A 1 115 ? -19.558 19.901 -19.189 1.00 55.71 146 CYS A N 1
ATOM 858 C CA . CYS A 1 115 ? -20.677 19.265 -18.512 1.00 41.85 146 CYS A CA 1
ATOM 859 C C . CYS A 1 115 ? -20.857 17.868 -19.074 1.00 40.32 146 CYS A C 1
ATOM 860 O O . CYS A 1 115 ? -20.511 17.600 -20.227 1.00 60.06 146 CYS A O 1
ATOM 863 N N . CYS A 1 116 ? -21.408 16.978 -18.255 1.00 44.88 147 CYS A N 1
ATOM 864 C CA . CYS A 1 116 ? -21.548 15.578 -18.642 1.00 44.69 147 CYS A CA 1
ATOM 865 C C . CYS A 1 116 ? -22.882 15.043 -18.149 1.00 42.77 147 CYS A C 1
ATOM 866 O O . CYS A 1 116 ? -23.062 14.827 -16.946 1.00 44.39 147 CYS A O 1
ATOM 869 N N . PHE A 1 117 ? -23.803 14.807 -19.077 1.00 48.10 148 PHE A N 1
ATOM 870 C CA . PHE A 1 117 ? -25.074 14.184 -18.746 1.00 45.64 148 PHE A CA 1
ATOM 871 C C . PHE A 1 117 ? -24.878 12.691 -18.539 1.00 40.01 148 PHE A C 1
ATOM 872 O O . PHE A 1 117 ? -24.331 12.003 -19.406 1.00 59.46 148 PHE A O 1
ATOM 880 N N . TYR A 1 118 ? -25.327 12.186 -17.396 1.00 39.55 149 TYR A N 1
ATOM 881 C CA . TYR A 1 118 ? -25.368 10.753 -17.149 1.00 31.22 149 TYR A CA 1
ATOM 882 C C . TYR A 1 118 ? -26.819 10.310 -17.051 1.00 40.57 149 TYR A C 1
ATOM 883 O O . TYR A 1 118 ? -27.604 10.898 -16.300 1.00 54.11 149 TYR A O 1
ATOM 892 N N . PHE A 1 119 ? -27.170 9.278 -17.810 1.00 40.85 150 PHE A N 1
ATOM 893 C CA . PHE A 1 119 ? -28.547 8.827 -17.930 1.00 42.14 150 PHE A CA 1
ATOM 894 C C . PHE A 1 119 ? -28.786 7.594 -17.074 1.00 40.64 150 PHE A C 1
ATOM 895 O O . PHE A 1 119 ? -27.962 6.675 -17.037 1.00 45.75 150 PHE A O 1
ATOM 903 N N . ILE A 1 120 ? -29.930 7.579 -16.398 1.00 41.25 151 ILE A N 1
ATOM 904 C CA . ILE A 1 120 ? -30.313 6.503 -15.494 1.00 34.50 151 ILE A CA 1
ATOM 905 C C . ILE A 1 120 ? -31.539 5.814 -16.071 1.00 46.66 151 ILE A C 1
ATOM 906 O O . ILE A 1 120 ? -32.524 6.477 -16.421 1.00 63.40 151 ILE A O 1
ATOM 911 N N . SER A 1 121 ? -31.479 4.495 -16.175 1.00 60.25 152 SER A N 1
ATOM 912 C CA . SER A 1 121 ? -32.599 3.749 -16.730 1.00 45.70 152 SER A CA 1
ATOM 913 C C . SER A 1 121 ? -33.792 3.834 -15.786 1.00 48.38 152 SER A C 1
ATOM 914 O O . SER A 1 121 ? -33.659 3.519 -14.598 1.00 54.39 152 SER A O 1
ATOM 917 N N . PRO A 1 122 ? -34.963 4.251 -16.270 1.00 40.32 153 PRO A N 1
ATOM 918 C CA . PRO A 1 122 ? -36.155 4.306 -15.418 1.00 35.61 153 PRO A CA 1
ATOM 919 C C . PRO A 1 122 ? -36.786 2.950 -15.163 1.00 44.78 153 PRO A C 1
ATOM 920 O O . PRO A 1 122 ? -37.765 2.872 -14.413 1.00 49.96 153 PRO A O 1
ATOM 924 N N . PHE A 1 123 ? -36.258 1.891 -15.775 1.00 49.94 154 PHE A N 1
ATOM 925 C CA . PHE A 1 123 ? -36.887 0.582 -15.682 1.00 40.84 154 PHE A CA 1
ATOM 926 C C . PHE A 1 123 ? -36.607 -0.085 -14.345 1.00 39.99 154 PHE A C 1
ATOM 927 O O . PHE A 1 123 ? -37.478 -0.777 -13.807 1.00 54.22 154 PHE A O 1
ATOM 935 N N . GLY A 1 124 ? -35.417 0.118 -13.792 1.00 41.78 155 GLY A N 1
ATOM 936 C CA . GLY A 1 124 ? -35.047 -0.483 -12.529 1.00 43.87 155 GLY A CA 1
ATOM 937 C C . GLY A 1 124 ? -35.689 0.211 -11.344 1.00 43.18 155 GLY A C 1
ATOM 938 O O . GLY A 1 124 ? -36.672 0.946 -11.466 1.00 36.34 155 GLY A O 1
ATOM 939 N N . HIS A 1 125 ? -35.111 -0.037 -10.170 1.00 45.61 156 HIS A N 1
ATOM 940 C CA . HIS A 1 125 ? -35.589 0.544 -8.922 1.00 46.92 156 HIS A CA 1
ATOM 941 C C . HIS A 1 125 ? -34.802 1.772 -8.492 1.00 40.35 156 HIS A C 1
ATOM 942 O O . HIS A 1 125 ? -35.363 2.656 -7.836 1.00 46.75 156 HIS A O 1
ATOM 949 N N . GLY A 1 126 ? -33.520 1.842 -8.841 1.00 48.89 157 GLY A N 1
ATOM 950 C CA . GLY A 1 126 ? -32.684 2.970 -8.476 1.00 46.93 157 GLY A CA 1
ATOM 951 C C . GLY A 1 126 ? -31.336 2.926 -9.167 1.00 48.97 157 GLY A C 1
ATOM 952 O O . GLY A 1 126 ? -31.218 2.379 -10.268 1.00 51.32 157 GLY A O 1
ATOM 953 N N . LEU A 1 127 ? -30.309 3.482 -8.530 1.00 40.35 158 LEU A N 1
ATOM 954 C CA . LEU A 1 127 ? -28.981 3.492 -9.128 1.00 45.58 158 LEU A CA 1
ATOM 955 C C . LEU A 1 127 ? -28.391 2.086 -9.146 1.00 34.57 158 LEU A C 1
ATOM 956 O O . LEU A 1 127 ? -28.471 1.353 -8.155 1.00 46.27 158 LEU A O 1
ATOM 961 N N . LYS A 1 128 ? -27.803 1.705 -10.283 1.00 41.93 159 LYS A N 1
ATOM 962 C CA . LYS A 1 128 ? -27.114 0.431 -10.429 1.00 33.81 159 LYS A CA 1
ATOM 963 C C . LYS A 1 128 ? -25.642 0.583 -10.075 1.00 29.85 159 LYS A C 1
ATOM 964 O O . LYS A 1 128 ? -25.105 1.696 -10.077 1.00 40.29 159 LYS A O 1
ATOM 970 N N . PRO A 1 129 ? -24.957 -0.521 -9.759 1.00 33.76 160 PRO A N 1
ATOM 971 C CA . PRO A 1 129 ? -23.516 -0.425 -9.473 1.00 45.12 160 PRO A CA 1
ATOM 972 C C . PRO A 1 129 ? -22.718 0.238 -10.581 1.00 51.68 160 PRO A C 1
ATOM 973 O O . PRO A 1 129 ? -21.717 0.908 -10.294 1.00 59.11 160 PRO A O 1
ATOM 977 N N . LEU A 1 130 ? -23.131 0.079 -11.840 1.00 46.55 161 LEU A N 1
ATOM 978 C CA . LEU A 1 130 ? -22.464 0.793 -12.923 1.00 39.09 161 LEU A CA 1
ATOM 979 C C . LEU A 1 130 ? -22.648 2.299 -12.786 1.00 34.91 161 LEU A C 1
ATOM 980 O O . LEU A 1 130 ? -21.722 3.069 -13.064 1.00 53.67 161 LEU A O 1
ATOM 985 N N . ASP A 1 131 ? -23.835 2.739 -12.358 1.00 36.85 162 ASP A N 1
ATOM 986 C CA . ASP A 1 131 ? -24.065 4.168 -12.168 1.00 41.76 162 ASP A CA 1
ATOM 987 C C . ASP A 1 131 ? -23.206 4.718 -11.038 1.00 41.52 162 ASP A C 1
ATOM 988 O O . ASP A 1 131 ? -22.609 5.793 -11.170 1.00 46.09 162 ASP A O 1
ATOM 993 N N . VAL A 1 132 ? -23.134 3.996 -9.919 1.00 43.43 163 VAL A N 1
ATOM 994 C CA . VAL A 1 132 ? -22.403 4.495 -8.760 1.00 41.07 163 VAL A CA 1
ATOM 995 C C . VAL A 1 132 ? -20.906 4.514 -9.039 1.00 38.72 163 VAL A C 1
ATOM 996 O O . VAL A 1 132 ? -20.230 5.523 -8.807 1.00 45.86 163 VAL A O 1
ATOM 1000 N N . GLU A 1 133 ? -20.365 3.406 -9.551 1.00 38.24 164 GLU A N 1
ATOM 1001 C CA . GLU A 1 133 ? -18.930 3.352 -9.796 1.00 43.81 164 GLU A CA 1
ATOM 1002 C C . GLU A 1 133 ? -18.500 4.301 -10.906 1.00 49.29 164 GLU A C 1
ATOM 1003 O O . GLU A 1 133 ? -17.316 4.641 -10.986 1.00 66.78 164 GLU A O 1
ATOM 1009 N N . PHE A 1 134 ? -19.427 4.740 -11.756 1.00 47.90 165 PHE A N 1
ATOM 1010 C CA . PHE A 1 134 ? -19.093 5.739 -12.765 1.00 50.36 165 PHE A CA 1
ATOM 1011 C C . PHE A 1 134 ? -19.035 7.135 -12.155 1.00 44.38 165 PHE A C 1
ATOM 1012 O O . PHE A 1 134 ? -18.021 7.832 -12.261 1.00 56.03 165 PHE A O 1
ATOM 1020 N N . MET A 1 135 ? -20.130 7.559 -11.519 1.00 42.33 166 MET A N 1
ATOM 1021 C CA . MET A 1 135 ? -20.203 8.919 -10.994 1.00 31.17 166 MET A CA 1
ATOM 1022 C C . MET A 1 135 ? -19.145 9.160 -9.926 1.00 33.86 166 MET A C 1
ATOM 1023 O O . MET A 1 135 ? -18.481 10.202 -9.928 1.00 58.08 166 MET A O 1
ATOM 1028 N N . LYS A 1 136 ? -18.966 8.205 -9.011 1.00 42.62 167 LYS A N 1
ATOM 1029 C CA . LYS A 1 136 ? -17.943 8.363 -7.983 1.00 35.16 167 LYS A CA 1
ATOM 1030 C C . LYS A 1 136 ? -16.545 8.436 -8.581 1.00 45.02 167 LYS A C 1
ATOM 1031 O O . LYS A 1 136 ? -15.652 9.050 -7.987 1.00 65.67 167 LYS A O 1
ATOM 1037 N N . LYS A 1 137 ? -16.331 7.831 -9.745 1.00 39.39 168 LYS A N 1
ATOM 1038 C CA . LYS A 1 137 ? -15.014 7.840 -10.362 1.00 41.79 168 LYS A CA 1
ATOM 1039 C C . LYS A 1 137 ? -14.814 9.022 -11.303 1.00 55.46 168 LYS A C 1
ATOM 1040 O O . LYS A 1 137 ? -13.754 9.123 -11.929 1.00 66.27 168 LYS A O 1
ATOM 1046 N N . LEU A 1 138 ? -15.792 9.927 -11.400 1.00 51.39 169 LEU A N 1
ATOM 1047 C CA . LEU A 1 138 ? -15.698 11.057 -12.315 1.00 51.07 169 LEU A CA 1
ATOM 1048 C C . LEU A 1 138 ? -16.277 12.353 -11.766 1.00 57.00 169 LEU A C 1
ATOM 1049 O O . LEU A 1 138 ? -16.189 13.380 -12.449 1.00 69.79 169 LEU A O 1
ATOM 1054 N N . HIS A 1 139 ? -16.860 12.346 -10.567 1.00 48.40 170 HIS A N 1
ATOM 1055 C CA . HIS A 1 139 ? -17.491 13.553 -10.051 1.00 52.95 170 HIS A CA 1
ATOM 1056 C C . HIS A 1 139 ? -16.479 14.640 -9.707 1.00 54.59 170 HIS A C 1
ATOM 1057 O O . HIS A 1 139 ? -16.858 15.812 -9.617 1.00 51.84 170 HIS A O 1
ATOM 1064 N N . SER A 1 140 ? -15.208 14.288 -9.526 1.00 50.67 171 SER A N 1
ATOM 1065 C CA . SER A 1 140 ? -14.176 15.267 -9.214 1.00 43.33 171 SER A CA 1
ATOM 1066 C C . SER A 1 140 ? -13.436 15.755 -10.450 1.00 58.71 171 SER A C 1
ATOM 1067 O O . SER A 1 140 ? -12.535 16.592 -10.328 1.00 57.29 171 SER A O 1
ATOM 1070 N N . LYS A 1 141 ? -13.787 15.249 -11.634 1.00 57.76 172 LYS A N 1
ATOM 1071 C CA . LYS A 1 141 ? -13.149 15.661 -12.873 1.00 48.67 172 LYS A CA 1
ATOM 1072 C C . LYS A 1 141 ? -14.083 16.359 -13.849 1.00 46.12 172 LYS A C 1
ATOM 1073 O O . LYS A 1 141 ? -13.598 17.100 -14.710 1.00 57.88 172 LYS A O 1
ATOM 1079 N N . VAL A 1 142 ? -15.395 16.158 -13.736 1.00 48.35 173 VAL A N 1
ATOM 1080 C CA . VAL A 1 142 ? -16.359 16.784 -14.633 1.00 50.62 173 VAL A CA 1
ATOM 1081 C C . VAL A 1 142 ? -17.668 16.973 -13.879 1.00 48.09 173 VAL A C 1
ATOM 1082 O O . VAL A 1 142 ? -17.971 16.246 -12.929 1.00 60.74 173 VAL A O 1
ATOM 1086 N N . ASN A 1 143 ? -18.445 17.960 -14.310 1.00 45.04 174 ASN A N 1
ATOM 1087 C CA . ASN A 1 143 ? -19.734 18.264 -13.694 1.00 47.47 174 ASN A CA 1
ATOM 1088 C C . ASN A 1 143 ? -20.749 17.204 -14.100 1.00 44.09 174 ASN A C 1
ATOM 1089 O O . ASN A 1 143 ? -21.264 17.214 -15.220 1.00 48.01 174 ASN A O 1
ATOM 1094 N N . ILE A 1 144 ? -21.044 16.287 -13.185 1.00 47.96 175 ILE A N 1
ATOM 1095 C CA . ILE A 1 144 ? -22.021 15.234 -13.441 1.00 50.04 175 ILE A CA 1
ATOM 1096 C C . ILE A 1 144 ? -23.422 15.808 -13.277 1.00 47.35 175 ILE A C 1
ATOM 1097 O O . ILE A 1 144 ? -23.713 16.499 -12.293 1.00 47.64 175 ILE A O 1
ATOM 1102 N N . VAL A 1 145 ? -24.292 15.530 -14.239 1.00 48.90 176 VAL A N 1
ATOM 1103 C CA . VAL A 1 145 ? -25.691 15.922 -14.185 1.00 47.74 176 VAL A CA 1
ATOM 1104 C C . VAL A 1 145 ? -26.545 14.673 -14.358 1.00 47.44 176 VAL A C 1
ATOM 1105 O O . VAL A 1 145 ? -26.721 14.178 -15.475 1.00 54.65 176 VAL A O 1
ATOM 1109 N N . PRO A 1 146 ? -27.095 14.130 -13.276 1.00 37.96 177 PRO A N 1
ATOM 1110 C CA . PRO A 1 146 ? -27.927 12.930 -13.398 1.00 36.37 177 PRO A CA 1
ATOM 1111 C C . PRO A 1 146 ? -29.231 13.242 -14.111 1.00 42.98 177 PRO A C 1
ATOM 1112 O O . PRO A 1 146 ? -29.859 14.276 -13.872 1.00 47.88 177 PRO A O 1
ATOM 1116 N N . VAL A 1 147 ? -29.630 12.336 -15.000 1.00 40.54 178 VAL A N 1
ATOM 1117 C CA . VAL A 1 147 ? -30.831 12.506 -15.811 1.00 41.41 178 VAL A CA 1
ATOM 1118 C C . VAL A 1 147 ? -31.560 11.171 -15.868 1.00 40.24 178 VAL A C 1
ATOM 1119 O O . VAL A 1 147 ? -30.986 10.166 -16.302 1.00 49.99 178 VAL A O 1
ATOM 1123 N N . ILE A 1 148 ? -32.817 11.154 -15.432 1.00 40.66 179 ILE A N 1
ATOM 1124 C CA . ILE A 1 148 ? -33.652 9.964 -15.553 1.00 43.09 179 ILE A CA 1
ATOM 1125 C C . ILE A 1 148 ? -34.173 9.908 -16.984 1.00 51.50 179 ILE A C 1
ATOM 1126 O O . ILE A 1 148 ? -35.033 10.702 -17.373 1.00 62.11 179 ILE A O 1
ATOM 1131 N N . ALA A 1 149 ? -33.652 8.971 -17.768 1.00 48.18 180 ALA A N 1
ATOM 1132 C CA . ALA A 1 149 ? -34.066 8.840 -19.155 1.00 57.95 180 ALA A CA 1
ATOM 1133 C C . ALA A 1 149 ? -35.473 8.256 -19.246 1.00 61.24 180 ALA A C 1
ATOM 1134 O O . ALA A 1 149 ? -35.962 7.606 -18.319 1.00 54.74 180 ALA A O 1
ATOM 1136 N N . LYS A 1 150 ? -36.125 8.511 -20.382 1.00 52.41 181 LYS A N 1
ATOM 1137 C CA . LYS A 1 150 ? -37.432 7.940 -20.719 1.00 39.71 181 LYS A CA 1
ATOM 1138 C C . LYS A 1 150 ? -38.427 8.082 -19.565 1.00 46.37 181 LYS A C 1
ATOM 1139 O O . LYS A 1 150 ? -38.911 7.103 -18.996 1.00 53.58 181 LYS A O 1
ATOM 1145 N N . ALA A 1 151 ? -38.731 9.337 -19.229 1.00 49.62 182 ALA A N 1
ATOM 1146 C CA . ALA A 1 151 ? -39.602 9.615 -18.093 1.00 46.57 182 ALA A CA 1
ATOM 1147 C C . ALA A 1 151 ? -41.034 9.147 -18.312 1.00 59.34 182 ALA A C 1
ATOM 1148 O O . ALA A 1 151 ? -41.766 8.967 -17.333 1.00 72.58 182 ALA A O 1
ATOM 1150 N N . ASP A 1 152 ? -41.451 8.941 -19.562 1.00 60.45 183 ASP A N 1
ATOM 1151 C CA . ASP A 1 152 ? -42.848 8.647 -19.857 1.00 48.76 183 ASP A CA 1
ATOM 1152 C C . ASP A 1 152 ? -43.247 7.211 -19.537 1.00 55.51 183 ASP A C 1
ATOM 1153 O O . ASP A 1 152 ? -44.391 6.833 -19.810 1.00 68.63 183 ASP A O 1
ATOM 1158 N N . CYS A 1 153 ? -42.351 6.406 -18.969 1.00 60.36 184 CYS A N 1
ATOM 1159 C CA . CYS A 1 153 ? -42.698 5.070 -18.504 1.00 48.93 184 CYS A CA 1
ATOM 1160 C C . CYS A 1 153 ? -42.949 5.024 -17.005 1.00 46.00 184 CYS A C 1
ATOM 1161 O O . CYS A 1 153 ? -43.171 3.939 -16.457 1.00 46.22 184 CYS A O 1
ATOM 1164 N N . LEU A 1 154 ? -42.911 6.172 -16.334 1.00 56.65 185 LEU A N 1
ATOM 1165 C CA . LEU A 1 154 ? -43.123 6.270 -14.898 1.00 61.46 185 LEU A CA 1
ATOM 1166 C C . LEU A 1 154 ? -44.323 7.167 -14.635 1.00 62.50 185 LEU A C 1
ATOM 1167 O O . LEU A 1 154 ? -44.419 8.262 -15.198 1.00 63.96 185 LEU A O 1
ATOM 1172 N N . THR A 1 155 ? -45.231 6.704 -13.780 1.00 59.57 186 THR A N 1
ATOM 1173 C CA . THR A 1 155 ? -46.386 7.506 -13.411 1.00 55.36 186 THR A CA 1
ATOM 1174 C C . THR A 1 155 ? -45.961 8.628 -12.464 1.00 57.74 186 THR A C 1
ATOM 1175 O O . THR A 1 155 ? -44.778 8.819 -12.169 1.00 59.57 186 THR A O 1
ATOM 1179 N N . LYS A 1 156 ? -46.948 9.384 -11.979 1.00 58.48 187 LYS A N 1
ATOM 1180 C CA . LYS A 1 156 ? -46.652 10.465 -11.043 1.00 62.32 187 LYS A CA 1
ATOM 1181 C C . LYS A 1 156 ? -45.997 9.924 -9.778 1.00 60.14 187 LYS A C 1
ATOM 1182 O O . LYS A 1 156 ? -44.954 10.424 -9.340 1.00 57.44 187 LYS A O 1
ATOM 1184 N N . LYS A 1 157 ? -46.591 8.885 -9.184 1.00 53.97 188 LYS A N 1
ATOM 1185 C CA . LYS A 1 157 ? -46.022 8.297 -7.977 1.00 48.33 188 LYS A CA 1
ATOM 1186 C C . LYS A 1 157 ? -44.672 7.646 -8.249 1.00 54.09 188 LYS A C 1
ATOM 1187 O O . LYS A 1 157 ? -43.794 7.662 -7.379 1.00 64.14 188 LYS A O 1
ATOM 1189 N N . GLU A 1 158 ? -44.485 7.076 -9.442 1.00 50.13 189 GLU A N 1
ATOM 1190 C CA . GLU A 1 158 ? -43.221 6.415 -9.751 1.00 53.71 189 GLU A CA 1
ATOM 1191 C C . GLU A 1 158 ? -42.100 7.424 -9.966 1.00 48.35 189 GLU A C 1
ATOM 1192 O O . GLU A 1 158 ? -40.947 7.151 -9.614 1.00 59.56 189 GLU A O 1
ATOM 1198 N N . ILE A 1 159 ? -42.416 8.586 -10.539 1.00 49.09 190 ILE A N 1
ATOM 1199 C CA . ILE A 1 159 ? -41.397 9.610 -10.749 1.00 47.45 190 ILE A CA 1
ATOM 1200 C C . ILE A 1 159 ? -40.872 10.117 -9.412 1.00 54.76 190 ILE A C 1
ATOM 1201 O O . ILE A 1 159 ? -39.659 10.151 -9.175 1.00 59.49 190 ILE A O 1
ATOM 1206 N N . LEU A 1 160 ? -41.776 10.510 -8.512 1.00 57.23 191 LEU A N 1
ATOM 1207 C CA . LEU A 1 160 ? -41.346 11.016 -7.213 1.00 47.19 191 LEU A CA 1
ATOM 1208 C C . LEU A 1 160 ? -40.633 9.943 -6.401 1.00 50.88 191 LEU A C 1
ATOM 1209 O O . LEU A 1 160 ? -39.717 10.254 -5.631 1.00 68.66 191 LEU A O 1
ATOM 1214 N N . ARG A 1 161 ? -41.030 8.679 -6.561 1.00 48.76 192 ARG A N 1
ATOM 1215 C CA . ARG A 1 161 ? -40.370 7.597 -5.838 1.00 55.37 192 ARG A CA 1
ATOM 1216 C C . ARG A 1 161 ? -38.933 7.418 -6.315 1.00 52.25 192 ARG A C 1
ATOM 1217 O O . ARG A 1 161 ? -38.004 7.336 -5.503 1.00 50.65 192 ARG A O 1
ATOM 1225 N N . LEU A 1 162 ? -38.734 7.357 -7.633 1.00 55.43 193 LEU A N 1
ATOM 1226 C CA . LEU A 1 162 ? -37.393 7.159 -8.173 1.00 43.82 193 LEU A CA 1
ATOM 1227 C C . LEU A 1 162 ? -36.521 8.389 -7.955 1.00 48.88 193 LEU A C 1
ATOM 1228 O O . LEU A 1 162 ? -35.318 8.263 -7.694 1.00 52.56 193 LEU A O 1
ATOM 1233 N N . LYS A 1 163 ? -37.107 9.584 -8.061 1.00 43.63 194 LYS A N 1
ATOM 1234 C CA . LYS A 1 163 ? -36.343 10.809 -7.841 1.00 44.87 194 LYS A CA 1
ATOM 1235 C C . LYS A 1 163 ? -35.785 10.861 -6.425 1.00 52.57 194 LYS A C 1
ATOM 1236 O O . LYS A 1 163 ? -34.613 11.194 -6.217 1.00 55.89 194 LYS A O 1
ATOM 1242 N N . CYS A 1 164 ? -36.614 10.530 -5.432 1.00 49.49 195 CYS A N 1
ATOM 1243 C CA . CYS A 1 164 ? -36.164 10.632 -4.050 1.00 48.68 195 CYS A CA 1
ATOM 1244 C C . CYS A 1 164 ? -35.170 9.534 -3.697 1.00 46.11 195 CYS A C 1
ATOM 1245 O O . CYS A 1 164 ? -34.259 9.763 -2.895 1.00 55.69 195 CYS A O 1
ATOM 1248 N N . ARG A 1 165 ? -35.318 8.347 -4.289 1.00 50.28 196 ARG A N 1
ATOM 1249 C CA . ARG A 1 165 ? -34.433 7.237 -3.946 1.00 41.10 196 ARG A CA 1
ATOM 1250 C C . ARG A 1 165 ? -33.029 7.455 -4.494 1.00 44.13 196 ARG A C 1
ATOM 1251 O O . ARG A 1 165 ? -32.043 7.367 -3.752 1.00 46.63 196 ARG A O 1
ATOM 1259 N N . ILE A 1 166 ? -32.910 7.731 -5.795 1.00 49.16 197 ILE A N 1
ATOM 1260 C CA . ILE A 1 166 ? -31.590 7.957 -6.373 1.00 40.63 197 ILE A CA 1
ATOM 1261 C C . ILE A 1 166 ? -30.947 9.230 -5.854 1.00 33.58 197 ILE A C 1
ATOM 1262 O O . ILE A 1 166 ? -29.749 9.438 -6.069 1.00 46.76 197 ILE A O 1
ATOM 1267 N N . MET A 1 167 ? -31.710 10.087 -5.173 1.00 47.41 198 MET A N 1
ATOM 1268 C CA . MET A 1 167 ? -31.107 11.213 -4.470 1.00 45.46 198 MET A CA 1
ATOM 1269 C C . MET A 1 167 ? -30.513 10.787 -3.134 1.00 45.63 198 MET A C 1
ATOM 1270 O O . MET A 1 167 ? -29.482 11.326 -2.718 1.00 48.41 198 MET A O 1
ATOM 1275 N N . GLN A 1 168 ? -31.140 9.822 -2.456 1.00 52.31 199 GLN A N 1
ATOM 1276 C CA . GLN A 1 168 ? -30.564 9.285 -1.228 1.00 40.40 199 GLN A CA 1
ATOM 1277 C C . GLN A 1 168 ? -29.330 8.444 -1.524 1.00 41.99 199 GLN A C 1
ATOM 1278 O O . GLN A 1 168 ? -28.361 8.458 -0.756 1.00 48.32 199 GLN A O 1
ATOM 1284 N N . GLU A 1 169 ? -29.350 7.701 -2.631 1.00 41.11 200 GLU A N 1
ATOM 1285 C CA . GLU A 1 169 ? -28.204 6.872 -2.983 1.00 41.09 200 GLU A CA 1
ATOM 1286 C C . GLU A 1 169 ? -27.012 7.727 -3.395 1.00 42.34 200 GLU A C 1
ATOM 1287 O O . GLU A 1 169 ? -25.864 7.391 -3.080 1.00 47.33 200 GLU A O 1
ATOM 1293 N N . ILE A 1 170 ? -27.265 8.839 -4.092 1.00 35.59 201 ILE A N 1
ATOM 1294 C CA . ILE A 1 170 ? -26.201 9.798 -4.381 1.00 33.68 201 ILE A CA 1
ATOM 1295 C C . ILE A 1 170 ? -25.663 10.394 -3.087 1.00 42.66 201 ILE A C 1
ATOM 1296 O O . ILE A 1 170 ? -24.445 10.517 -2.899 1.00 51.46 201 ILE A O 1
ATOM 1301 N N . GLU A 1 171 ? -26.562 10.777 -2.177 1.00 44.54 202 GLU A N 1
ATOM 1302 C CA . GLU A 1 171 ? -26.132 11.286 -0.879 1.00 46.93 202 GLU A CA 1
ATOM 1303 C C . GLU A 1 171 ? -25.366 10.225 -0.103 1.00 43.20 202 GLU A C 1
ATOM 1304 O O . GLU A 1 171 ? -24.365 10.527 0.556 1.00 53.42 202 GLU A O 1
ATOM 1310 N N . SER A 1 172 ? -25.816 8.972 -0.184 1.00 39.84 203 SER A N 1
ATOM 1311 C CA . SER A 1 172 ? -25.197 7.906 0.596 1.00 47.94 203 SER A CA 1
ATOM 1312 C C . SER A 1 172 ? -23.789 7.602 0.099 1.00 52.47 203 SER A C 1
ATOM 1313 O O . SER A 1 172 ? -22.839 7.545 0.890 1.00 50.87 203 SER A O 1
ATOM 1316 N N . HIS A 1 173 ? -23.632 7.403 -1.211 1.00 48.97 204 HIS A N 1
ATOM 1317 C CA . HIS A 1 173 ? -22.321 7.084 -1.764 1.00 48.49 204 HIS A CA 1
ATOM 1318 C C . HIS A 1 173 ? -21.400 8.294 -1.839 1.00 49.93 204 HIS A C 1
ATOM 1319 O O . HIS A 1 173 ? -20.217 8.128 -2.156 1.00 56.36 204 HIS A O 1
ATOM 1326 N N . GLY A 1 174 ? -21.903 9.493 -1.553 1.00 40.12 205 GLY A N 1
ATOM 1327 C CA . GLY A 1 174 ? -21.073 10.680 -1.561 1.00 54.09 205 GLY A CA 1
ATOM 1328 C C . GLY A 1 174 ? -20.694 11.126 -2.956 1.00 46.39 205 GLY A C 1
ATOM 1329 O O . GLY A 1 174 ? -19.517 11.368 -3.244 1.00 48.14 205 GLY A O 1
ATOM 1330 N N . ILE A 1 175 ? -21.685 11.236 -3.832 1.00 35.80 206 ILE A N 1
ATOM 1331 C CA . ILE A 1 175 ? -21.464 11.638 -5.213 1.00 31.60 206 ILE A CA 1
ATOM 1332 C C . ILE A 1 175 ? -21.622 13.148 -5.314 1.00 45.18 206 ILE A C 1
ATOM 1333 O O . ILE A 1 175 ? -22.621 13.710 -4.850 1.00 56.92 206 ILE A O 1
ATOM 1338 N N . LY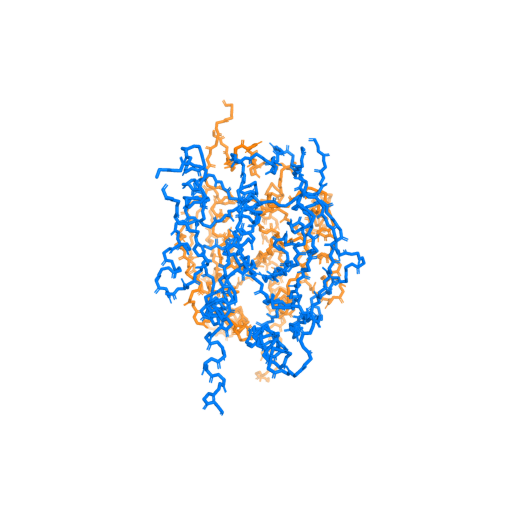S A 1 176 ? -20.631 13.810 -5.910 1.00 46.26 207 LYS A N 1
ATOM 1339 C CA . LYS A 1 176 ? -20.643 15.263 -6.059 1.00 35.74 207 LYS A CA 1
ATOM 1340 C C . LYS A 1 176 ? -21.156 15.598 -7.457 1.00 50.59 207 LYS A C 1
ATOM 1341 O O . LYS A 1 176 ? -20.393 15.808 -8.400 1.00 61.97 207 LYS A O 1
ATOM 1347 N N . ILE A 1 177 ? -22.480 15.644 -7.590 1.00 41.22 208 ILE A N 1
ATOM 1348 C CA . ILE A 1 177 ? -23.089 16.026 -8.859 1.00 42.49 208 ILE A CA 1
ATOM 1349 C C . ILE A 1 177 ? -23.017 17.539 -8.986 1.00 45.36 2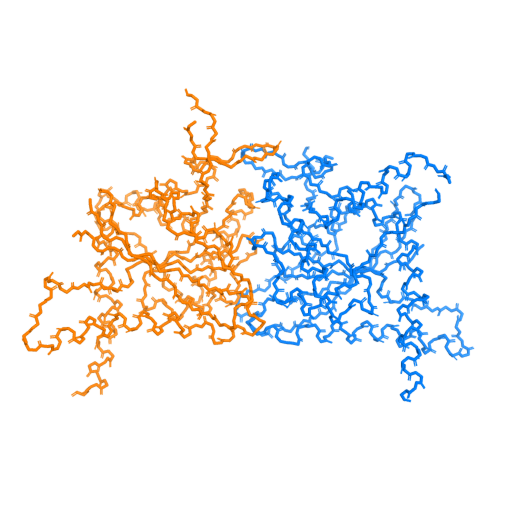08 ILE A C 1
ATOM 1350 O O . ILE A 1 177 ? -22.742 18.242 -8.008 1.00 58.59 208 ILE A O 1
ATOM 1355 N N . TYR A 1 178 ? -23.259 18.049 -10.182 1.00 52.17 209 TYR A N 1
ATOM 1356 C CA . TYR A 1 178 ? -23.150 19.482 -10.414 1.00 40.54 209 TYR A CA 1
ATOM 1357 C C . TYR A 1 178 ? -24.236 20.226 -9.650 1.00 46.44 209 TYR A C 1
ATOM 1358 O O . TYR A 1 178 ? -25.426 19.993 -9.897 1.00 51.52 209 TYR A O 1
ATOM 1367 N N . PRO A 1 179 ? -23.883 21.122 -8.733 1.00 49.26 210 PRO A N 1
ATOM 1368 C CA . PRO A 1 179 ? -24.892 21.886 -8.000 1.00 49.32 210 PRO A CA 1
ATOM 1369 C C . PRO A 1 179 ? -25.325 23.134 -8.751 1.00 58.21 210 PRO A C 1
ATOM 1370 O O . PRO A 1 179 ? -24.563 23.747 -9.501 1.00 61.83 210 PRO A O 1
ATOM 1374 N N . LEU A 1 180 ? -26.576 23.502 -8.536 1.00 63.61 211 LEU A N 1
ATOM 1375 C CA . LEU A 1 180 ? -27.082 24.740 -9.114 1.00 66.41 211 LEU A CA 1
ATOM 1376 C C . LEU A 1 180 ? -26.768 25.903 -8.182 1.00 72.56 211 LEU A C 1
ATOM 1377 O O . LEU A 1 180 ? -27.080 25.831 -6.988 1.00 76.41 211 LEU A O 1
ATOM 1382 N N . PRO A 1 181 ? -26.144 26.971 -8.675 1.00 74.17 212 PRO A N 1
ATOM 1383 C CA . PRO A 1 181 ? -25.775 28.079 -7.786 1.00 68.75 212 PRO A CA 1
ATOM 1384 C C . PRO A 1 181 ? -27.004 28.755 -7.198 1.00 73.81 212 PRO A C 1
ATOM 1385 O O . PRO A 1 181 ? -28.069 28.811 -7.817 1.00 80.60 212 PRO A O 1
ATOM 1389 N N . ASP A 1 182 ? -26.844 29.267 -5.980 1.00 83.85 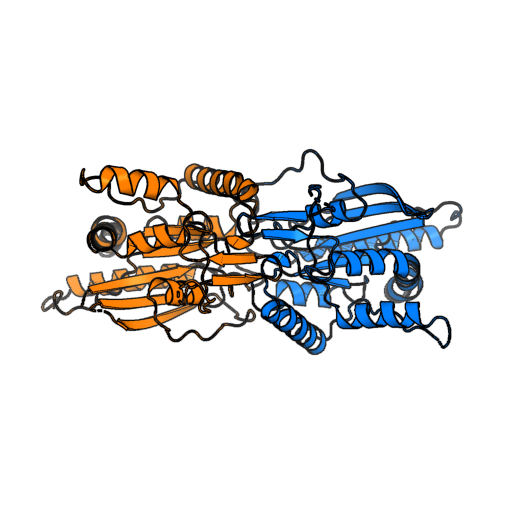213 ASP A N 1
ATOM 1390 C CA . ASP A 1 182 ? -27.915 29.994 -5.314 1.00 86.91 213 ASP A CA 1
ATOM 1391 C C . ASP A 1 182 ? -27.956 31.434 -5.806 1.00 92.33 213 ASP A C 1
ATOM 1392 O O . ASP A 1 182 ? -26.920 32.035 -6.104 1.00 95.22 213 ASP A O 1
ATOM 1397 N N . CYS A 1 183 ? -29.162 31.986 -5.893 1.00 91.51 214 CYS A N 1
ATOM 1398 C CA . CYS A 1 183 ? -29.344 33.360 -6.334 1.00 103.24 214 CYS A CA 1
ATOM 1399 C C . CYS A 1 183 ? -29.320 34.312 -5.141 1.00 124.59 214 CYS A C 1
ATOM 1400 O O . CYS A 1 183 ? -29.705 33.952 -4.025 1.00 121.64 214 CYS A O 1
ATOM 1403 N N . ASP A 1 184 ? -28.853 35.533 -5.389 1.00 118.36 215 ASP A N 1
ATOM 1404 C CA . ASP A 1 184 ? -28.722 36.541 -4.339 1.00 112.47 215 ASP A CA 1
ATOM 1405 C C . ASP A 1 184 ? -30.085 37.029 -3.857 1.00 113.59 215 ASP A C 1
ATOM 1406 O O . ASP A 1 184 ? -31.091 36.876 -4.549 1.00 123.03 215 ASP A O 1
ATOM 1408 N N . ASP A 1 186 ? -31.277 39.799 -3.064 1.00 101.77 217 ASP A N 1
ATOM 1409 C CA . ASP A 1 186 ? -32.610 39.998 -3.618 1.00 107.55 217 ASP A CA 1
ATOM 1410 C C . ASP A 1 186 ? -32.659 39.569 -5.081 1.00 133.05 217 ASP A C 1
ATOM 1411 O O . ASP A 1 186 ? -33.226 38.526 -5.411 1.00 128.83 217 ASP A O 1
ATOM 1413 N N . GLU A 1 187 ? -32.060 40.387 -5.944 1.00 136.59 218 GLU A N 1
ATOM 1414 C CA . GLU A 1 187 ? -31.985 40.142 -7.393 1.00 126.68 218 GLU A CA 1
ATOM 1415 C C . GLU A 1 187 ? -33.417 40.068 -7.923 1.00 137.85 218 GLU A C 1
ATOM 1416 O O . GLU A 1 187 ? -34.225 40.957 -7.608 1.00 145.89 218 GLU A O 1
ATOM 1422 N N . ASP A 1 188 ? -33.776 39.056 -8.708 1.00 129.19 219 ASP A N 1
ATOM 1423 C CA . ASP A 1 188 ? -35.109 38.929 -9.276 1.00 123.03 219 ASP A CA 1
ATOM 1424 C C . ASP A 1 188 ? -35.930 37.920 -8.485 1.00 114.66 219 ASP A C 1
ATOM 1425 O O . ASP A 1 188 ? -35.397 36.958 -7.926 1.00 117.52 219 ASP A O 1
ATOM 1430 N N . GLU A 1 189 ? -37.242 38.147 -8.449 1.00 110.70 220 GLU A N 1
ATOM 1431 C CA . GLU A 1 189 ? -38.138 37.253 -7.729 1.00 114.97 220 GLU A CA 1
ATOM 1432 C C . GLU A 1 189 ? -38.607 36.090 -8.594 1.00 112.96 220 GLU A C 1
ATOM 1433 O O . GLU A 1 189 ? -38.660 34.950 -8.119 1.00 127.35 220 GLU A O 1
ATOM 1439 N N . ASP A 1 190 ? -38.947 36.354 -9.857 1.00 112.69 221 ASP A N 1
ATOM 1440 C CA . ASP A 1 190 ? -39.379 35.278 -10.744 1.00 110.26 221 ASP A CA 1
ATOM 1441 C C . ASP A 1 190 ? -38.225 34.343 -11.081 1.00 103.06 221 ASP A C 1
ATOM 1442 O O . ASP A 1 190 ? -38.418 33.126 -11.190 1.00 97.94 221 ASP A O 1
ATOM 1447 N N . TYR A 1 191 ? -37.018 34.891 -11.253 1.00 99.24 222 TYR A N 1
ATOM 1448 C CA . TYR A 1 191 ? -35.857 34.044 -11.502 1.00 104.40 222 TYR A CA 1
ATOM 1449 C C . TYR A 1 191 ? -35.500 33.218 -10.274 1.00 108.61 222 TYR A C 1
ATOM 1450 O O . TYR A 1 191 ? -34.993 32.098 -10.407 1.00 101.26 222 TYR A O 1
ATOM 1459 N N . LYS A 1 192 ? -35.761 33.748 -9.075 1.00 107.31 223 LYS A N 1
ATOM 1460 C CA . LYS A 1 192 ? -35.528 32.976 -7.860 1.00 91.57 223 LYS A CA 1
ATOM 1461 C C . LYS A 1 192 ? -36.520 31.828 -7.730 1.00 96.15 223 LYS A C 1
ATOM 1462 O O . LYS A 1 192 ? -36.182 30.779 -7.170 1.00 100.73 223 LYS A O 1
ATOM 1464 N N . GLU A 1 193 ? -37.743 32.005 -8.238 1.00 94.79 224 GLU A N 1
ATOM 1465 C CA . GLU A 1 193 ? -38.718 30.920 -8.247 1.00 96.69 224 GLU A CA 1
ATOM 1466 C C . GLU A 1 193 ? -38.407 29.885 -9.321 1.00 97.50 224 GLU A C 1
ATOM 1467 O O . GLU A 1 193 ? -38.646 28.690 -9.108 1.00 104.29 224 GLU A O 1
ATOM 1473 N N . GLN A 1 194 ? -37.880 30.315 -10.470 1.00 92.94 225 GLN A N 1
ATOM 1474 C CA . GLN A 1 194 ? -37.510 29.363 -11.512 1.00 96.39 225 GLN A CA 1
ATOM 1475 C C . GLN A 1 194 ? -36.379 28.456 -11.043 1.00 84.70 225 GLN A C 1
ATOM 1476 O O . GLN A 1 194 ? -36.443 27.231 -11.199 1.00 87.37 225 GLN A O 1
ATOM 1482 N N . VAL A 1 195 ? -35.334 29.044 -10.456 1.00 77.23 226 VAL A N 1
ATOM 1483 C CA . VAL A 1 195 ? -34.216 28.246 -9.973 1.00 81.25 226 VAL A CA 1
ATOM 1484 C C . VAL A 1 195 ? -34.613 27.407 -8.761 1.00 83.17 226 VAL A C 1
ATOM 1485 O O . VAL A 1 195 ? -33.969 26.390 -8.479 1.00 81.71 226 VAL A O 1
ATOM 1489 N N . LYS A 1 196 ? -35.678 27.792 -8.048 1.00 83.73 227 LYS A N 1
ATOM 1490 C CA . LYS A 1 196 ? -36.147 26.989 -6.921 1.00 84.03 227 LYS A CA 1
ATOM 1491 C C . LYS A 1 196 ? -36.799 25.696 -7.396 1.00 77.89 227 LYS A C 1
ATOM 1492 O O . LYS A 1 196 ? -36.616 24.638 -6.781 1.00 72.98 227 LYS A O 1
ATOM 1498 N N . GLN A 1 197 ? -37.570 25.762 -8.484 1.00 83.86 228 GLN A N 1
ATOM 1499 C CA . GLN A 1 197 ? -38.193 24.555 -9.015 1.00 80.50 228 GLN A CA 1
ATOM 1500 C C . GLN A 1 197 ? -37.175 23.662 -9.711 1.00 75.37 228 GLN A C 1
ATOM 1501 O O . GLN A 1 197 ? -37.345 22.437 -9.736 1.00 76.27 228 GLN A O 1
ATOM 1507 N N . LEU A 1 198 ? -36.117 24.249 -10.278 1.00 68.08 229 LEU A N 1
ATOM 1508 C CA . LEU A 1 198 ? -35.047 23.443 -10.857 1.00 68.85 229 LEU A CA 1
ATOM 1509 C C . LEU A 1 198 ? -34.345 22.615 -9.790 1.00 73.63 229 LEU A C 1
ATOM 1510 O O . LEU A 1 198 ? -33.946 21.472 -10.040 1.00 73.83 229 LEU A O 1
ATOM 1515 N N . LYS A 1 199 ? -34.174 23.179 -8.593 1.00 66.59 230 LYS A N 1
ATOM 1516 C CA . LYS A 1 199 ? -33.542 22.429 -7.517 1.00 60.14 230 LYS A CA 1
ATOM 1517 C C . LYS A 1 199 ? -34.460 21.343 -6.974 1.00 72.64 230 LYS A C 1
ATOM 1518 O O . LYS A 1 199 ? -33.979 20.309 -6.499 1.00 78.23 230 LYS A O 1
ATOM 1524 N N . GLU A 1 200 ? -35.773 21.549 -7.029 1.00 75.04 231 GLU A N 1
ATOM 1525 C CA . GLU A 1 200 ? -36.694 20.533 -6.542 1.00 79.41 231 GLU A CA 1
ATOM 1526 C C . GLU A 1 200 ? -37.022 19.479 -7.587 1.00 72.29 231 GLU A C 1
ATOM 1527 O O . GLU A 1 200 ? -37.559 18.423 -7.235 1.00 79.01 231 GLU A O 1
ATOM 1533 N N . ALA A 1 201 ? -36.708 19.735 -8.855 1.00 65.26 232 ALA A N 1
ATOM 1534 C CA . ALA A 1 201 ? -36.984 18.777 -9.915 1.00 70.82 232 ALA A CA 1
ATOM 1535 C C . ALA A 1 201 ? -35.832 17.815 -10.161 1.00 72.14 232 ALA A C 1
ATOM 1536 O O . ALA A 1 201 ? -36.063 16.709 -10.667 1.00 64.34 232 ALA A O 1
ATOM 1538 N N . VAL A 1 202 ? -34.610 18.208 -9.819 1.00 74.61 233 VAL A N 1
ATOM 1539 C CA . VAL A 1 202 ? -33.446 17.337 -10.024 1.00 72.79 233 VAL A CA 1
ATOM 1540 C C . VAL A 1 202 ? -33.595 16.095 -9.152 1.00 55.31 233 VAL A C 1
ATOM 1541 O O . VAL A 1 202 ? -34.013 16.212 -7.984 1.00 55.97 233 VAL A O 1
ATOM 1545 N N . PRO A 1 203 ? -33.322 14.885 -9.671 1.00 49.35 234 PRO A N 1
ATOM 1546 C CA . PRO A 1 203 ? -32.862 14.568 -11.030 1.00 52.01 234 PRO A CA 1
ATOM 1547 C C . PRO A 1 203 ? -33.950 14.741 -12.083 1.00 50.71 234 PRO A C 1
ATOM 1548 O O . PRO A 1 203 ? -35.055 14.228 -11.911 1.00 57.20 234 PRO A O 1
ATOM 1552 N N . PHE A 1 204 ? -33.634 15.452 -13.161 1.00 45.04 235 PHE A N 1
ATOM 1553 C CA . PHE A 1 204 ? -34.622 15.749 -14.192 1.00 56.53 235 PHE A CA 1
ATOM 1554 C C . PHE A 1 204 ? -35.016 14.470 -14.922 1.00 53.03 235 PHE A C 1
ATOM 1555 O O . PHE A 1 204 ? -34.187 13.845 -15.592 1.00 58.76 235 PHE A O 1
ATOM 1563 N N . ALA A 1 205 ? -36.281 14.077 -14.791 1.00 50.37 236 ALA A N 1
ATOM 1564 C CA . ALA A 1 205 ? -36.842 12.975 -15.565 1.00 47.33 236 ALA A CA 1
ATOM 1565 C C . ALA A 1 205 ? -37.339 13.545 -16.886 1.00 47.74 236 ALA A C 1
ATOM 1566 O O . ALA A 1 205 ? -38.348 14.256 -16.922 1.00 52.62 236 ALA A O 1
ATOM 1568 N N . VAL A 1 206 ? -36.636 13.236 -17.971 1.00 44.62 237 VAL A N 1
ATOM 1569 C CA . VAL A 1 206 ? -36.809 13.944 -19.230 1.00 50.80 237 VAL A CA 1
ATOM 1570 C C . VAL A 1 206 ? -37.379 13.004 -20.292 1.00 49.91 237 VAL A C 1
ATOM 1571 O O . VAL A 1 206 ? -37.436 11.786 -20.121 1.00 45.85 237 VAL A O 1
ATOM 1575 N N . CYS A 1 207 ? -37.811 13.600 -21.405 1.00 51.40 238 CYS A N 1
ATOM 1576 C CA . CYS A 1 207 ? -38.316 12.883 -22.570 1.00 51.30 238 CYS A CA 1
ATOM 1577 C C . CYS A 1 207 ? -37.867 13.604 -23.830 1.00 69.16 238 CYS A C 1
ATOM 1578 O O . CYS A 1 207 ? -38.032 14.823 -23.940 1.00 77.66 238 CYS A O 1
ATOM 1581 N N . GLY A 1 208 ? -37.314 12.856 -24.776 1.00 76.11 239 GLY A N 1
ATOM 1582 C CA . GLY A 1 208 ? -36.833 13.408 -26.036 1.00 79.62 239 GLY A CA 1
ATOM 1583 C C . GLY A 1 208 ? -37.721 12.978 -27.190 1.00 81.05 239 GLY A C 1
ATOM 1584 O O . GLY A 1 208 ? -38.135 11.818 -27.267 1.00 77.66 239 GLY A O 1
ATOM 1585 N N . ALA A 1 209 ? -38.004 13.921 -28.087 1.00 75.77 240 ALA A N 1
ATOM 1586 C CA . ALA A 1 209 ? -38.822 13.638 -29.259 1.00 87.81 240 ALA A CA 1
ATOM 1587 C C . ALA A 1 209 ? -38.592 14.723 -30.300 1.00 87.77 240 ALA A C 1
ATOM 1588 O O . ALA A 1 209 ? -38.614 15.913 -29.972 1.00 89.13 240 ALA A O 1
ATOM 1590 N N . ASN A 1 210 ? -38.372 14.309 -31.546 1.00 100.41 241 ASN A N 1
ATOM 1591 C CA . ASN A 1 210 ? -38.222 15.228 -32.666 1.00 93.85 241 ASN A CA 1
ATOM 1592 C C . ASN A 1 210 ? -39.492 15.362 -33.492 1.00 77.83 241 ASN A C 1
ATOM 1593 O O . ASN A 1 210 ? -39.533 16.185 -34.411 1.00 86.28 241 ASN A O 1
ATOM 1598 N N . THR A 1 211 ? -40.524 14.579 -33.192 1.00 83.65 242 THR A N 1
ATOM 1599 C CA . THR A 1 211 ? -41.754 14.606 -33.970 1.00 104.78 242 THR A CA 1
ATOM 1600 C C . THR A 1 211 ? -42.654 15.742 -33.500 1.00 93.44 242 THR A C 1
ATOM 1601 O O . THR A 1 211 ? -42.930 15.875 -32.303 1.00 95.17 242 THR A O 1
ATOM 1605 N N . LEU A 1 212 ? -43.110 16.561 -34.444 1.00 82.47 243 LEU A N 1
ATOM 1606 C CA . LEU A 1 212 ? -44.023 17.654 -34.146 1.00 84.80 243 LEU A CA 1
ATOM 1607 C C . LEU A 1 212 ? -45.461 17.182 -34.321 1.00 86.45 243 LEU A C 1
ATOM 1608 O O . LEU A 1 212 ? -45.809 16.600 -35.354 1.00 92.46 243 LEU A O 1
ATOM 1610 N N . LEU A 1 213 ? -46.288 17.431 -33.312 1.00 88.92 244 LEU A N 1
ATOM 1611 C CA . LEU A 1 213 ? -47.680 16.991 -33.336 1.00 92.05 244 LEU A CA 1
ATOM 1612 C C . LEU A 1 213 ? -48.614 18.067 -32.785 1.00 98.30 244 LEU A C 1
ATOM 1613 O O . LEU A 1 213 ? -48.442 18.541 -31.661 1.00 114.67 244 LEU A O 1
ATOM 1618 N N . VAL A 1 220 ? -44.343 22.065 -30.336 1.00 105.86 251 VAL A N 1
ATOM 1619 C CA . VAL A 1 220 ? -45.325 21.032 -30.031 1.00 106.79 251 VAL A CA 1
ATOM 1620 C C . VAL A 1 220 ? -44.721 19.643 -30.200 1.00 98.76 251 VAL A C 1
ATOM 1621 O O . VAL A 1 220 ? -45.376 18.730 -30.700 1.00 94.67 251 VAL A O 1
ATOM 1623 N N . ARG A 1 221 ? -43.470 19.488 -29.774 1.00 85.30 252 ARG A N 1
ATOM 1624 C CA . ARG A 1 221 ? -42.796 18.203 -29.886 1.00 83.65 252 ARG A CA 1
ATOM 1625 C C . ARG A 1 221 ? -43.344 17.222 -28.857 1.00 74.30 252 ARG A C 1
ATOM 1626 O O . ARG A 1 221 ? -43.692 17.606 -27.737 1.00 79.75 252 ARG A O 1
ATOM 1634 N N . GLY A 1 222 ? -43.416 15.950 -29.237 1.00 68.47 253 GLY A N 1
ATOM 1635 C CA . GLY A 1 222 ? -43.937 14.946 -28.327 1.00 75.93 253 GLY A CA 1
ATOM 1636 C C . GLY A 1 222 ? -43.879 13.558 -28.927 1.00 83.80 253 GLY A C 1
ATOM 1637 O O . GLY A 1 222 ? -43.377 13.350 -30.037 1.00 85.55 253 GLY A O 1
ATOM 1638 N N . ARG A 1 223 ? -44.410 12.604 -28.162 1.00 72.89 254 ARG A N 1
ATOM 1639 C CA . ARG A 1 223 ? -44.454 11.198 -28.540 1.00 67.59 254 ARG A CA 1
ATOM 1640 C C . ARG A 1 223 ? -45.901 10.721 -28.582 1.00 77.81 254 ARG A C 1
ATOM 1641 O O . ARG A 1 223 ? -46.713 11.097 -27.730 1.00 76.54 254 ARG A O 1
ATOM 1649 N N . LEU A 1 224 ? -46.217 9.884 -29.569 1.00 78.31 255 LEU A N 1
ATOM 1650 C CA . LEU A 1 224 ? -47.582 9.432 -29.813 1.00 76.15 255 LEU A CA 1
ATOM 1651 C C . LEU A 1 224 ? -47.772 8.004 -29.311 1.00 74.84 255 LEU A C 1
ATOM 1652 O O . LEU A 1 224 ? -46.981 7.115 -29.639 1.00 82.03 255 LEU A O 1
ATOM 1657 N N . TYR A 1 225 ? -48.823 7.796 -28.529 1.00 82.41 256 TYR A N 1
ATOM 1658 C CA . TYR A 1 225 ? -49.235 6.497 -28.016 1.00 78.50 256 TYR A CA 1
ATOM 1659 C C . TYR A 1 225 ? -50.720 6.322 -28.248 1.00 79.96 256 TYR A C 1
ATOM 1660 O O . TYR A 1 225 ? -51.463 7.308 -28.364 1.00 85.51 256 TYR A O 1
ATOM 1669 N N . PRO A 1 226 ? -51.207 5.079 -28.332 1.00 81.95 257 PRO A N 1
ATOM 1670 C CA . PRO A 1 226 ? -52.649 4.868 -28.535 1.00 88.19 257 PRO A CA 1
ATOM 1671 C C . PRO A 1 226 ? -53.509 5.362 -27.383 1.00 92.91 257 PRO A C 1
ATOM 1672 O O . PRO A 1 226 ? -54.691 5.658 -27.597 1.00 96.87 257 PRO A O 1
ATOM 1676 N N . TRP A 1 227 ? -52.960 5.462 -26.173 1.00 84.41 258 TRP A N 1
ATOM 1677 C CA . TRP A 1 227 ? -53.713 5.916 -25.013 1.00 80.00 258 TRP A CA 1
ATOM 1678 C C . TRP A 1 227 ? -53.563 7.407 -24.740 1.00 88.86 258 TRP A C 1
ATOM 1679 O O . TRP A 1 227 ? -54.302 7.944 -23.908 1.00 90.22 258 TRP A O 1
ATOM 1690 N N . GLY A 1 228 ? -52.637 8.081 -25.410 1.00 86.23 259 GLY A N 1
ATOM 1691 C CA . GLY A 1 228 ? -52.437 9.499 -25.187 1.00 78.25 259 GLY A CA 1
ATOM 1692 C C . GLY A 1 228 ? -51.186 9.978 -25.889 1.00 69.74 259 GLY A C 1
ATOM 1693 O O . GLY A 1 228 ? -50.476 9.211 -26.544 1.00 73.26 259 GLY A O 1
ATOM 1694 N N . VAL A 1 229 ? -50.927 11.275 -25.738 1.00 74.04 260 VAL A N 1
ATOM 1695 C CA . VAL A 1 229 ? -49.780 11.929 -26.361 1.00 67.91 260 VAL A CA 1
ATOM 1696 C C . VAL A 1 229 ? -48.951 12.588 -25.268 1.00 73.10 260 VAL A C 1
ATOM 1697 O O . VAL A 1 229 ? -49.461 13.423 -24.509 1.00 68.80 260 VAL A O 1
ATOM 1701 N N . VAL A 1 230 ? -47.676 12.218 -25.194 1.00 71.53 261 VAL A N 1
ATOM 1702 C CA . VAL A 1 230 ? -46.749 12.816 -24.241 1.00 62.44 261 VAL A CA 1
ATOM 1703 C C . VAL A 1 230 ? -46.268 14.147 -24.804 1.00 64.52 261 VAL A C 1
ATOM 1704 O O . VAL A 1 230 ? -45.604 14.186 -25.844 1.00 76.24 261 VAL A O 1
ATOM 1708 N N . GLU A 1 231 ? -46.604 15.240 -24.124 1.00 61.09 262 GLU A N 1
ATOM 1709 C CA . GLU A 1 231 ? -46.144 16.569 -24.516 1.00 61.51 262 GLU A CA 1
ATOM 1710 C C . GLU A 1 231 ? -44.759 16.791 -23.920 1.00 69.72 262 GLU A C 1
ATOM 1711 O O . GLU A 1 231 ? -44.610 16.892 -22.698 1.00 78.55 262 GLU A O 1
ATOM 1717 N N . VAL A 1 232 ? -43.746 16.867 -24.783 1.00 65.58 263 VAL A N 1
ATOM 1718 C CA . VAL A 1 232 ? -42.373 17.011 -24.310 1.00 55.85 263 VAL A CA 1
ATOM 1719 C C . VAL A 1 232 ? -42.162 18.383 -23.681 1.00 66.90 263 VAL A C 1
ATOM 1720 O O . VAL A 1 232 ? -41.578 18.505 -22.598 1.00 75.32 263 VAL A O 1
ATOM 1724 N N . GLU A 1 233 ? -42.640 19.436 -24.344 1.00 68.84 264 GLU A N 1
ATOM 1725 C CA . GLU A 1 233 ? -42.438 20.787 -23.839 1.00 61.72 264 GLU A CA 1
ATOM 1726 C C . GLU A 1 233 ? -43.302 21.103 -22.625 1.00 67.66 264 GLU A C 1
ATOM 1727 O O . GLU A 1 233 ? -43.123 22.168 -22.022 1.00 80.47 264 GLU A O 1
ATOM 1733 N N . ASN A 1 234 ? -44.218 20.212 -22.246 1.00 64.41 265 ASN A N 1
ATOM 1734 C CA . ASN A 1 234 ? -45.090 20.444 -21.101 1.00 61.57 265 ASN A CA 1
ATOM 1735 C C . ASN A 1 234 ? -44.394 19.983 -19.827 1.00 74.00 265 ASN A C 1
ATOM 1736 O O . ASN A 1 234 ? -44.025 18.805 -19.731 1.00 78.38 265 ASN A O 1
ATOM 1741 N N . PRO A 1 235 ? -44.189 20.860 -18.839 1.00 75.04 266 PRO A N 1
ATOM 1742 C CA . PRO A 1 235 ? -43.521 20.420 -17.602 1.00 61.95 266 PRO A CA 1
ATOM 1743 C C . PRO A 1 235 ? -44.331 19.419 -16.798 1.00 70.98 266 PRO A C 1
ATOM 1744 O O . PRO A 1 235 ? -43.741 18.639 -16.041 1.00 73.13 266 PRO A O 1
ATOM 1748 N N . ASP A 1 236 ? -45.661 19.417 -16.932 1.00 68.06 267 ASP A N 1
ATOM 1749 C CA . ASP A 1 236 ? -46.489 18.477 -16.183 1.00 60.04 267 ASP A CA 1
ATOM 1750 C C . ASP A 1 236 ? -46.253 17.032 -16.601 1.00 71.19 267 ASP A C 1
ATOM 1751 O O . ASP A 1 236 ? -46.519 16.120 -15.812 1.00 82.32 267 ASP A O 1
ATOM 1756 N N . HIS A 1 237 ? -45.758 16.806 -17.817 1.00 72.33 268 HIS A N 1
ATOM 1757 C CA . HIS A 1 237 ? -45.507 15.466 -18.332 1.00 77.86 268 HIS A CA 1
ATOM 1758 C C . HIS A 1 237 ? -44.075 15.006 -18.088 1.00 81.24 268 HIS A C 1
ATOM 1759 O O . HIS A 1 237 ? -43.856 13.888 -17.612 1.00 85.47 268 HIS A O 1
ATOM 1766 N N . CYS A 1 238 ? -43.090 15.847 -18.398 1.00 64.28 269 CYS A N 1
ATOM 1767 C CA . CYS A 1 238 ? -41.695 15.502 -18.172 1.00 55.34 269 CYS A CA 1
ATOM 1768 C C . CYS A 1 238 ? -40.914 16.769 -17.853 1.00 61.16 269 CYS A C 1
ATOM 1769 O O . CYS A 1 238 ? -41.413 17.888 -18.000 1.00 76.05 269 CYS A O 1
ATOM 1772 N N . ASP A 1 239 ? -39.666 16.579 -17.423 1.00 55.55 270 ASP A N 1
ATOM 1773 C CA . ASP A 1 239 ? -38.784 17.678 -17.050 1.00 59.34 270 ASP A CA 1
ATOM 1774 C C . ASP A 1 239 ? -37.835 18.067 -18.178 1.00 56.56 270 ASP A C 1
ATOM 1775 O O . ASP A 1 239 ? -36.709 18.504 -17.916 1.00 55.73 270 ASP A O 1
ATOM 1780 N N . PHE A 1 240 ? -38.270 17.917 -19.432 1.00 64.42 271 PHE A N 1
ATOM 1781 C CA . PHE A 1 240 ? -37.429 18.295 -20.564 1.00 60.04 271 PHE A CA 1
ATOM 1782 C C . PHE A 1 240 ? -37.140 19.790 -20.554 1.00 61.72 271 PHE A C 1
ATOM 1783 O O . PHE A 1 240 ? -35.982 20.213 -20.653 1.00 60.46 271 PHE A O 1
ATOM 1791 N N . ILE A 1 241 ? -38.189 20.606 -20.439 1.00 62.18 272 ILE A N 1
ATOM 1792 C CA . ILE A 1 241 ? -38.021 22.054 -20.468 1.00 64.09 272 ILE A CA 1
ATOM 1793 C C . ILE A 1 241 ? -37.140 22.521 -19.317 1.00 71.89 272 ILE A C 1
ATOM 1794 O O . ILE A 1 241 ? -36.370 23.479 -19.463 1.00 76.17 272 ILE A O 1
ATOM 1799 N N . LYS A 1 242 ? -37.212 21.846 -18.167 1.00 64.94 273 LYS A N 1
ATOM 1800 C CA . LYS A 1 242 ? -36.383 22.243 -17.035 1.00 57.79 273 LYS A CA 1
ATOM 1801 C C . LYS A 1 242 ? -34.916 21.905 -17.275 1.00 55.74 273 LYS A C 1
ATOM 1802 O O . LYS A 1 242 ? -34.026 22.659 -16.866 1.00 59.35 273 LYS A O 1
ATOM 1808 N N . LEU A 1 243 ? -34.643 20.783 -17.944 1.00 53.39 274 LEU A N 1
ATOM 1809 C CA . LEU A 1 243 ? -33.260 20.443 -18.265 1.00 56.88 274 LEU A CA 1
ATOM 1810 C C . LEU A 1 243 ? -32.697 21.382 -19.323 1.00 61.74 274 LEU A C 1
ATOM 1811 O O . LEU A 1 243 ? -31.563 21.859 -19.198 1.00 74.17 274 LEU A O 1
ATOM 1816 N N . ARG A 1 244 ? -33.473 21.655 -20.374 1.00 63.62 275 ARG A N 1
ATOM 1817 C CA . ARG A 1 244 ? -33.025 22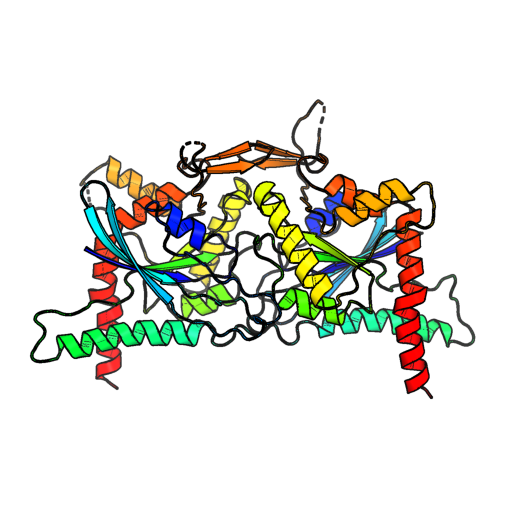.588 -21.401 1.00 54.34 275 ARG A CA 1
ATOM 1818 C C . ARG A 1 244 ? -32.804 23.979 -20.819 1.00 63.87 275 ARG A C 1
ATOM 1819 O O . ARG A 1 244 ? -31.789 24.625 -21.104 1.00 67.70 275 ARG A O 1
ATOM 1827 N N . THR A 1 245 ? -33.739 24.450 -19.988 1.00 71.63 276 THR A N 1
ATOM 1828 C CA . THR A 1 245 ? -33.597 25.774 -19.390 1.00 62.24 276 THR A CA 1
ATOM 1829 C C . THR A 1 245 ? -32.386 25.834 -18.469 1.00 60.49 276 THR A C 1
ATOM 1830 O O . THR A 1 245 ? -31.654 26.831 -18.459 1.00 70.09 276 THR A O 1
ATOM 1834 N N . MET A 1 246 ? -32.154 24.774 -17.691 1.00 66.99 277 MET A N 1
ATOM 1835 C CA . MET A 1 246 ? -30.988 24.750 -16.816 1.00 73.41 277 MET A CA 1
ATOM 1836 C C . MET A 1 246 ? -29.697 24.784 -17.623 1.00 69.62 277 MET A C 1
ATOM 1837 O O . MET A 1 246 ? -28.726 25.438 -17.227 1.00 65.56 277 MET A O 1
ATOM 1842 N N . LEU A 1 247 ? -29.668 24.084 -18.759 1.00 73.10 278 LEU A N 1
ATOM 1843 C CA . LEU A 1 247 ? -28.452 24.028 -19.562 1.00 67.84 278 LEU A CA 1
ATOM 1844 C C . LEU A 1 247 ? -28.076 25.410 -20.081 1.00 68.67 278 LEU A C 1
ATOM 1845 O O . LEU A 1 247 ? -26.917 25.829 -19.983 1.00 64.83 278 LEU A O 1
ATOM 1850 N N . ILE A 1 248 ? -29.052 26.141 -20.623 1.00 68.55 279 ILE A N 1
ATOM 1851 C CA . ILE A 1 248 ? -28.766 27.441 -21.222 1.00 66.42 279 ILE A CA 1
ATOM 1852 C C . ILE A 1 248 ? -28.379 28.456 -20.152 1.00 78.18 279 ILE A C 1
ATOM 1853 O O . ILE A 1 248 ? -27.420 29.220 -20.320 1.00 81.77 279 ILE A O 1
ATOM 1858 N N . THR A 1 249 ? -29.110 28.480 -19.036 1.00 62.55 280 THR A N 1
ATOM 1859 C CA . THR A 1 249 ? -28.847 29.474 -18.003 1.00 59.38 280 THR A CA 1
ATOM 1860 C C . THR A 1 249 ? -27.581 29.173 -17.210 1.00 67.69 280 THR A C 1
ATOM 1861 O O . THR A 1 249 ? -27.062 30.069 -16.536 1.00 66.73 280 THR A O 1
ATOM 1865 N N . HIS A 1 250 ? -27.066 27.945 -17.280 1.00 63.21 281 HIS A N 1
ATOM 1866 C CA . HIS A 1 250 ? -25.893 27.558 -16.504 1.00 68.05 281 HIS A CA 1
ATOM 1867 C C . HIS A 1 250 ? -24.686 27.218 -17.371 1.00 63.06 281 HIS A C 1
ATOM 1868 O O . HIS A 1 250 ? -23.714 26.653 -16.857 1.00 60.95 281 HIS A O 1
ATOM 1875 N N . MET A 1 251 ? -24.715 27.542 -18.667 1.00 62.66 282 MET A N 1
ATOM 1876 C CA . MET A 1 251 ? -23.540 27.310 -19.502 1.00 61.15 282 MET A CA 1
ATOM 1877 C C . MET A 1 251 ? -22.347 28.126 -19.023 1.00 60.36 282 MET A C 1
ATOM 1878 O O . MET A 1 251 ? -21.204 27.663 -19.108 1.00 66.00 282 MET A O 1
ATOM 1883 N N . GLN A 1 252 ? -22.590 29.336 -18.519 1.00 58.64 283 GLN A N 1
ATOM 1884 C CA . GLN A 1 252 ? -21.495 30.134 -17.980 1.00 57.93 283 GLN A CA 1
ATOM 1885 C C . GLN A 1 252 ? -20.881 29.458 -16.760 1.00 68.83 283 GLN A C 1
ATOM 1886 O O . GLN A 1 252 ? -19.673 29.196 -16.723 1.00 64.34 283 GLN A O 1
ATOM 1888 N N . ASP A 1 253 ? -21.708 29.143 -15.759 1.00 69.50 284 ASP A N 1
ATOM 1889 C CA . ASP A 1 253 ? -21.189 28.550 -14.530 1.00 58.49 284 ASP A CA 1
ATOM 1890 C C . ASP A 1 253 ? -20.541 27.197 -14.797 1.00 58.42 284 ASP A C 1
ATOM 1891 O O . ASP A 1 253 ? -19.471 26.898 -14.255 1.00 68.07 284 ASP A O 1
ATOM 1896 N N . LEU A 1 254 ? -21.174 26.366 -15.631 1.00 69.80 285 LEU A N 1
ATOM 1897 C CA . LEU A 1 254 ? -20.578 25.082 -15.989 1.00 54.78 285 LEU A CA 1
ATOM 1898 C C . LEU A 1 254 ? -19.198 25.267 -16.602 1.00 54.61 285 LEU A C 1
ATOM 1899 O O . LEU A 1 254 ? -18.265 24.516 -16.293 1.00 60.08 285 LEU A O 1
ATOM 1904 N N . GLN A 1 255 ? -19.051 26.265 -17.473 1.00 57.70 286 GLN A N 1
ATOM 1905 C CA . GLN A 1 255 ? -17.753 26.532 -18.080 1.00 58.54 286 GLN A CA 1
ATOM 1906 C C . GLN A 1 255 ? -16.763 27.051 -17.046 1.00 61.55 286 GLN A C 1
ATOM 1907 O O . GLN A 1 255 ? -15.584 26.677 -17.062 1.00 60.99 286 GLN A O 1
ATOM 1913 N N . GLU A 1 256 ? -17.229 27.899 -16.125 1.00 55.46 287 GLU A N 1
ATOM 1914 C CA . GLU A 1 256 ? -16.331 28.486 -15.135 1.00 57.71 287 GLU A CA 1
ATOM 1915 C C . GLU A 1 256 ? -15.893 27.459 -14.097 1.00 59.58 287 GLU A C 1
ATOM 1916 O O . GLU A 1 256 ? -14.721 27.432 -13.704 1.00 68.07 287 GLU A O 1
ATOM 1922 N N . VAL A 1 257 ? -16.815 26.608 -13.641 1.00 56.68 288 VAL A N 1
ATOM 1923 C CA . VAL A 1 257 ? -16.453 25.590 -12.659 1.00 49.61 288 VAL A CA 1
ATOM 1924 C C . VAL A 1 257 ? -15.507 24.567 -13.273 1.00 53.32 288 VAL A C 1
ATOM 1925 O O . VAL A 1 257 ? -14.636 24.021 -12.584 1.00 51.15 288 VAL A O 1
ATOM 1929 N N . THR A 1 258 ? -15.649 24.298 -14.572 1.00 55.74 289 THR A N 1
ATOM 1930 C CA . THR A 1 258 ? -14.725 23.390 -15.239 1.00 46.40 289 THR A CA 1
ATOM 1931 C C . THR A 1 258 ? -13.304 23.940 -15.233 1.00 52.15 289 THR A C 1
ATOM 1932 O O . THR A 1 258 ? -12.340 23.175 -15.114 1.00 56.66 289 THR A O 1
ATOM 1936 N N . GLN A 1 259 ? -13.155 25.260 -15.334 1.00 55.46 290 GLN A N 1
ATOM 1937 C CA . GLN A 1 259 ? -11.842 25.891 -15.397 1.00 60.22 290 GLN A CA 1
ATOM 1938 C C . GLN A 1 259 ? -11.277 26.204 -14.014 1.00 64.75 290 GLN A C 1
ATOM 1939 O O . GLN A 1 259 ? -10.112 25.905 -13.735 1.00 75.61 290 GLN A O 1
ATOM 1945 N N . GLU A 1 260 ? -12.085 26.804 -13.139 1.00 62.09 291 GLU A N 1
ATOM 1946 C CA . GLU A 1 260 ? -11.582 27.267 -11.851 1.00 52.27 291 GLU A CA 1
ATOM 1947 C C . GLU A 1 260 ? -11.508 26.166 -10.801 1.00 52.03 291 GLU A C 1
ATOM 1948 O O . GLU A 1 260 ? -10.825 26.346 -9.789 1.00 53.76 291 GLU A O 1
ATOM 1950 N N . VAL A 1 261 ? -12.181 25.034 -11.012 1.00 50.23 292 VAL A N 1
ATOM 1951 C CA . VAL A 1 261 ? -12.227 23.982 -10.000 1.00 50.30 292 VAL A CA 1
ATOM 1952 C C . VAL A 1 261 ? -11.566 22.707 -10.506 1.00 59.52 292 VAL A C 1
ATOM 1953 O O . VAL A 1 261 ? -10.491 22.320 -10.033 1.00 52.73 292 VAL A O 1
ATOM 1957 N N . HIS A 1 262 ? -12.210 22.037 -11.465 1.00 56.51 293 HIS A N 1
ATOM 1958 C CA . HIS A 1 262 ? -11.729 20.731 -11.903 1.00 59.59 293 HIS A CA 1
ATOM 1959 C C . HIS A 1 262 ? -10.385 20.838 -12.613 1.00 59.43 293 HIS A C 1
ATOM 1960 O O . HIS A 1 262 ? -9.475 20.042 -12.350 1.00 64.21 293 HIS A O 1
ATOM 1967 N N . TYR A 1 263 ? -10.237 21.813 -13.513 1.00 52.83 294 TYR A N 1
ATOM 1968 C CA . TYR A 1 263 ? -8.964 21.977 -14.207 1.00 55.22 294 TYR A CA 1
ATOM 1969 C C . TYR A 1 263 ? -7.851 22.347 -13.236 1.00 58.83 294 TYR A C 1
ATOM 1970 O O . TYR A 1 263 ? -6.746 21.795 -13.309 1.00 59.98 294 TYR A O 1
ATOM 1979 N N . GLU A 1 264 ? -8.124 23.273 -12.314 1.00 57.46 295 GLU A N 1
ATOM 1980 C CA . GLU A 1 264 ? -7.101 23.676 -11.357 1.00 58.54 295 GLU A CA 1
ATOM 1981 C C . GLU A 1 264 ? -6.729 22.536 -10.417 1.00 64.43 295 GLU A C 1
ATOM 1982 O O . GLU A 1 264 ? -5.577 22.451 -9.975 1.00 73.49 295 GLU A O 1
ATOM 1988 N N . ASN A 1 265 ? -7.681 21.653 -10.100 1.00 58.16 296 ASN A N 1
ATOM 1989 C CA . ASN A 1 265 ? -7.356 20.493 -9.278 1.00 55.22 296 ASN A CA 1
ATOM 1990 C C . ASN A 1 265 ? -6.488 19.504 -10.043 1.00 63.14 296 ASN A C 1
ATOM 1991 O O . ASN A 1 265 ? -5.553 18.924 -9.479 1.00 67.17 296 ASN A O 1
ATOM 1996 N N . TYR A 1 266 ? -6.784 19.295 -11.328 1.00 53.97 297 TYR A N 1
ATOM 1997 C CA . TYR A 1 266 ? -5.934 18.435 -12.141 1.00 58.61 297 TYR A CA 1
ATOM 1998 C C . TYR A 1 266 ? -4.547 19.039 -12.311 1.00 58.20 297 TYR A C 1
ATOM 1999 O O . TYR A 1 266 ? -3.547 18.314 -12.348 1.00 74.26 297 TYR A O 1
ATOM 2008 N N . ARG A 1 267 ? -4.470 20.366 -12.423 1.00 55.10 298 ARG A N 1
ATOM 2009 C CA . ARG A 1 267 ? -3.178 21.027 -12.572 1.00 66.11 298 ARG A CA 1
ATOM 2010 C C . ARG A 1 267 ? -2.318 20.833 -11.330 1.00 69.56 298 ARG A C 1
ATOM 2011 O O . ARG A 1 267 ? -1.144 20.459 -11.426 1.00 76.31 298 ARG A O 1
ATOM 2019 N N . SER A 1 268 ? -2.891 21.076 -10.148 1.00 68.76 299 SER A N 1
ATOM 2020 C CA . SER A 1 268 ? -2.125 20.930 -8.914 1.00 72.02 299 SER A CA 1
ATOM 2021 C C . SER A 1 268 ? -1.724 19.478 -8.678 1.00 82.03 299 SER A C 1
ATOM 2022 O O . SER A 1 268 ? -0.634 19.206 -8.161 1.00 89.99 299 SER A O 1
ATOM 2025 N N . ASP A 1 269 ? -2.593 18.533 -9.046 1.00 71.93 300 ASP A N 1
ATOM 2026 C CA . ASP A 1 269 ? -2.253 17.123 -8.886 1.00 79.35 300 ASP A CA 1
ATOM 2027 C C . ASP A 1 269 ? -1.132 16.714 -9.831 1.00 84.25 300 ASP A C 1
ATOM 2028 O O . ASP A 1 269 ? -0.240 15.947 -9.450 1.00 90.74 300 ASP A O 1
ATOM 2033 N N . ARG A 1 270 ? -1.155 17.219 -11.066 1.00 80.88 301 ARG A N 1
ATOM 2034 C CA . ARG A 1 270 ? -0.167 16.795 -12.049 1.00 85.38 301 ARG A CA 1
ATOM 2035 C C . ARG A 1 270 ? 1.177 17.481 -11.854 1.00 80.84 301 ARG A C 1
ATOM 2036 O O . ARG A 1 270 ? 2.215 16.901 -12.193 1.00 105.54 301 ARG A O 1
ATOM 2044 N N . LEU A 1 271 ? 1.185 18.703 -11.318 1.00 81.23 302 LEU A N 1
ATOM 2045 C CA . LEU A 1 271 ? 2.446 19.402 -11.100 1.00 83.67 302 LEU A CA 1
ATOM 2046 C C . LEU A 1 271 ? 3.299 18.740 -10.025 1.00 87.46 302 LEU A C 1
ATOM 2047 O O . LEU A 1 271 ? 4.518 18.936 -10.012 1.00 100.84 302 LEU A O 1
ATOM 2052 N N . ALA A 1 272 ? 2.693 17.961 -9.134 1.00 91.38 303 ALA A N 1
ATOM 2053 C CA . ALA A 1 272 ? 3.437 17.201 -8.139 1.00 99.95 303 ALA A CA 1
ATOM 2054 C C . ALA A 1 272 ? 3.890 15.841 -8.653 1.00 116.56 303 ALA A C 1
ATOM 2055 O O . ALA A 1 272 ? 4.579 15.118 -7.925 1.00 124.27 303 ALA A O 1
ATOM 2057 N N . LYS A 1 273 ? 3.524 15.477 -9.879 1.00 110.01 304 LYS A N 1
ATOM 2058 C CA . LYS A 1 273 ? 3.932 14.203 -10.461 1.00 109.68 304 LYS A CA 1
ATOM 2059 C C . LYS A 1 273 ? 5.234 14.350 -11.245 1.00 122.80 304 LYS A C 1
ATOM 2060 O O . LYS A 1 273 ? 5.971 15.322 -11.071 1.00 108.23 304 LYS A O 1
ATOM 2062 N N . GLY B 2 15 ? -52.596 -31.418 -8.086 1.00 102.09 41 GLY B N 1
ATOM 2063 C CA . GLY B 2 15 ? -52.977 -30.360 -9.004 1.00 101.45 41 GLY B CA 1
ATOM 2064 C C . GLY B 2 15 ? -52.059 -30.243 -10.206 1.00 111.49 41 GLY B C 1
ATOM 2065 O O . GLY B 2 15 ? -51.059 -30.951 -10.307 1.00 137.11 41 GLY B O 1
ATOM 2066 N N . PHE B 2 16 ? -52.408 -29.341 -11.120 1.00 97.78 42 PHE B N 1
ATOM 2067 C CA . PHE B 2 16 ? -51.625 -29.128 -12.333 1.00 96.31 42 PHE B CA 1
ATOM 2068 C C . PHE B 2 16 ? -50.285 -28.501 -11.966 1.00 103.21 42 PHE B C 1
ATOM 2069 O O . PHE B 2 16 ? -50.221 -27.329 -11.582 1.00 109.92 42 PHE B O 1
ATOM 2077 N N . VAL B 2 17 ? -49.212 -29.281 -12.074 1.00 89.64 43 VAL B N 1
ATOM 2078 C CA . VAL B 2 17 ? -47.876 -28.818 -11.699 1.00 78.12 43 VAL B CA 1
ATOM 2079 C C . VAL B 2 17 ? -47.310 -28.098 -12.919 1.00 77.51 43 VAL B C 1
ATOM 2080 O O . VAL B 2 17 ? -46.751 -28.708 -13.832 1.00 86.89 43 VAL B O 1
ATOM 2084 N N . PHE B 2 18 ? -47.463 -26.778 -12.932 1.00 76.18 44 PHE B N 1
ATOM 2085 C CA . PHE B 2 18 ? -46.932 -25.925 -13.985 1.00 70.67 44 PHE B CA 1
ATOM 2086 C C . PHE B 2 18 ? -45.861 -25.032 -13.375 1.00 76.33 44 PHE B C 1
ATOM 2087 O O . PHE B 2 18 ? -46.139 -24.277 -12.437 1.00 82.99 44 PHE B O 1
ATOM 2095 N N . ASN B 2 19 ? -44.640 -25.134 -13.893 1.00 72.87 45 ASN B N 1
ATOM 2096 C CA . ASN B 2 19 ? -43.495 -24.396 -13.374 1.00 60.39 45 ASN B CA 1
ATOM 2097 C C . ASN B 2 19 ? -43.092 -23.325 -14.376 1.00 62.79 45 ASN B C 1
ATOM 2098 O O . ASN B 2 19 ? -42.817 -23.631 -15.542 1.00 77.71 45 ASN B O 1
ATOM 2103 N N . VAL B 2 20 ? -43.053 -22.076 -13.916 1.00 63.74 46 VAL B N 1
ATOM 2104 C CA . VAL B 2 20 ? -42.712 -20.923 -14.740 1.00 57.91 46 VAL B CA 1
ATOM 2105 C C . VAL B 2 20 ? -41.409 -20.337 -14.220 1.00 57.95 46 VAL B C 1
ATOM 2106 O O . VAL B 2 20 ? -41.162 -20.333 -13.008 1.00 64.29 46 VAL B O 1
ATOM 2110 N N . MET B 2 21 ? -40.576 -19.838 -15.132 1.00 54.34 47 MET B N 1
ATOM 2111 C CA . MET B 2 21 ? -39.340 -19.156 -14.767 1.00 55.55 47 MET B CA 1
ATOM 2112 C C . MET B 2 21 ? -39.315 -17.795 -15.441 1.00 56.04 47 MET B C 1
ATOM 2113 O O . MET B 2 21 ? -39.416 -17.707 -16.668 1.00 70.08 47 MET B O 1
ATOM 2118 N N . CYS B 2 22 ? -39.187 -16.738 -14.643 1.00 48.01 48 CYS B N 1
ATOM 2119 C CA . CYS B 2 22 ? -39.126 -15.370 -15.145 1.00 44.63 48 CYS B CA 1
ATOM 2120 C C . CYS B 2 22 ? -37.673 -14.911 -15.134 1.00 51.13 48 CYS B C 1
ATOM 2121 O O . CYS B 2 22 ? -37.105 -14.656 -14.067 1.00 67.45 48 CYS B O 1
ATOM 2124 N N . ILE B 2 23 ? -37.076 -14.803 -16.316 1.00 48.08 49 ILE B N 1
ATOM 2125 C CA . ILE B 2 23 ? -35.744 -14.232 -16.477 1.00 38.59 49 ILE B CA 1
ATOM 2126 C C . ILE B 2 23 ? -35.911 -12.771 -16.864 1.00 41.49 49 ILE B C 1
ATOM 2127 O O . ILE B 2 23 ? -36.598 -12.457 -17.844 1.00 55.17 49 ILE B O 1
ATOM 2132 N N . GLY B 2 24 ? -35.290 -11.876 -16.104 1.00 40.08 50 GLY B N 1
ATOM 2133 C CA . GLY B 2 24 ? -35.400 -10.462 -16.400 1.00 34.69 50 GLY B CA 1
ATOM 2134 C C . GLY B 2 24 ? -34.589 -9.602 -15.458 1.00 42.90 50 GLY B C 1
ATOM 2135 O O . GLY B 2 24 ? -34.380 -9.978 -14.300 1.00 46.01 50 GLY B O 1
ATOM 2136 N N . GLU B 2 25 ? -34.125 -8.449 -15.936 1.00 33.13 51 GLU B N 1
ATOM 2137 C CA . GLU B 2 25 ? -33.338 -7.565 -15.092 1.00 47.76 51 GLU B CA 1
ATOM 2138 C C . GLU B 2 25 ? -34.181 -7.055 -13.927 1.00 52.39 51 GLU B C 1
ATOM 2139 O O . GLU B 2 25 ? -35.415 -7.121 -13.937 1.00 57.48 51 GLU B O 1
ATOM 2145 N N . THR B 2 26 ? -33.495 -6.539 -12.913 1.00 43.04 52 THR B N 1
ATOM 2146 C CA . THR B 2 26 ? -34.155 -6.147 -11.676 1.00 45.66 52 THR B CA 1
ATOM 2147 C C . THR B 2 26 ? -35.073 -4.955 -11.920 1.00 46.14 52 THR B C 1
ATOM 2148 O O . THR B 2 26 ? -34.631 -3.906 -12.403 1.00 49.74 52 THR B O 1
ATOM 2152 N N . GLY B 2 27 ? -36.354 -5.124 -11.599 1.00 46.33 53 GLY B N 1
ATOM 2153 C CA . GLY B 2 27 ? -37.327 -4.062 -11.719 1.00 44.19 53 GLY B CA 1
ATOM 2154 C C . GLY B 2 27 ? -38.103 -4.027 -13.016 1.00 50.66 53 GLY B C 1
ATOM 2155 O O . GLY B 2 27 ? -38.956 -3.146 -13.181 1.00 58.12 53 GLY B O 1
ATOM 2156 N N . LEU B 2 28 ? -37.853 -4.954 -13.938 1.00 54.73 54 LEU B N 1
ATOM 2157 C CA . LEU B 2 28 ? -38.509 -4.912 -15.239 1.00 54.32 54 LEU B CA 1
ATOM 2158 C C . LEU B 2 28 ? -39.962 -5.364 -15.196 1.00 57.22 54 LEU B C 1
ATOM 2159 O O . LEU B 2 28 ? -40.586 -5.478 -16.257 1.00 59.55 54 LEU B O 1
ATOM 2164 N N . GLY B 2 29 ? -40.513 -5.623 -14.015 1.00 47.70 55 GLY B N 1
ATOM 2165 C CA . GLY B 2 29 ? -41.912 -5.972 -13.907 1.00 47.05 55 GLY B CA 1
ATOM 2166 C C . GLY B 2 29 ? -42.222 -7.449 -13.958 1.00 54.78 55 GLY B C 1
ATOM 2167 O O . GLY B 2 29 ? -43.325 -7.822 -14.375 1.00 70.53 55 GLY B O 1
ATOM 2168 N N . LYS B 2 30 ? -41.287 -8.309 -13.548 1.00 47.14 56 LYS B N 1
ATOM 2169 C CA . LYS B 2 30 ? -41.544 -9.746 -13.556 1.00 44.39 56 LYS B CA 1
ATOM 2170 C C . LYS B 2 30 ? -42.673 -10.102 -12.597 1.00 58.86 56 LYS B C 1
ATOM 2171 O O . LYS B 2 30 ? -43.667 -10.727 -12.984 1.00 65.65 56 LYS B O 1
ATOM 2177 N N . SER B 2 31 ? -42.535 -9.705 -11.332 1.00 66.28 57 SER B N 1
ATOM 2178 C CA . SER B 2 31 ? -43.536 -10.064 -10.335 1.00 70.67 57 SER B CA 1
ATOM 2179 C C . SER B 2 31 ? -44.855 -9.337 -10.570 1.00 62.35 57 SER B C 1
ATOM 2180 O O . SER B 2 31 ? -45.923 -9.897 -10.298 1.00 70.86 57 SER B O 1
ATOM 2183 N N . THR B 2 32 ? -44.803 -8.102 -11.076 1.00 68.25 58 THR B N 1
ATOM 2184 C CA . THR B 2 32 ? -46.030 -7.369 -11.377 1.00 55.99 58 THR B CA 1
ATOM 2185 C C . THR B 2 32 ? -46.836 -8.069 -12.462 1.00 64.37 58 THR B C 1
ATOM 2186 O O . THR B 2 32 ? -48.068 -8.142 -12.383 1.00 65.22 58 THR B O 1
ATOM 2190 N N . LEU B 2 33 ? -46.155 -8.595 -13.482 1.00 66.42 59 LEU B N 1
ATOM 2191 C CA . LEU B 2 33 ? -46.853 -9.288 -14.558 1.00 57.37 59 LEU B CA 1
ATOM 2192 C C . LEU B 2 33 ? -47.449 -10.607 -14.083 1.00 66.50 59 LEU B C 1
ATOM 2193 O O . LEU B 2 33 ? -48.521 -11.006 -14.553 1.00 72.22 59 LEU B O 1
ATOM 2198 N N . MET B 2 34 ? -46.779 -11.293 -13.153 1.00 66.34 60 MET B N 1
ATOM 2199 C CA . MET B 2 34 ? -47.323 -12.542 -12.630 1.00 61.59 60 MET B CA 1
ATOM 2200 C C . MET B 2 34 ? -48.608 -12.299 -11.847 1.00 64.89 60 MET B C 1
ATOM 2201 O O . MET B 2 34 ? -49.579 -13.051 -11.991 1.00 71.43 60 MET B O 1
ATOM 2206 N N . ASP B 2 35 ? -48.636 -11.254 -11.016 1.00 72.06 61 ASP B N 1
ATOM 2207 C CA . ASP B 2 35 ? -49.873 -10.883 -10.335 1.00 65.62 61 ASP B CA 1
ATOM 2208 C C . ASP B 2 35 ? -50.948 -10.462 -11.324 1.00 68.51 61 ASP B C 1
ATOM 2209 O O . ASP B 2 35 ? -52.134 -10.741 -11.112 1.00 72.33 61 ASP B O 1
ATOM 2214 N N . THR B 2 36 ? -50.555 -9.777 -12.398 1.00 70.77 62 THR B N 1
ATOM 2215 C CA . THR B 2 36 ? -51.517 -9.353 -13.406 1.00 71.29 62 THR B CA 1
ATOM 2216 C C . THR B 2 36 ? -52.077 -10.538 -14.175 1.00 73.45 62 THR B C 1
ATOM 2217 O O . THR B 2 36 ? -53.239 -10.511 -14.599 1.00 87.15 62 THR B O 1
ATOM 2221 N N . LEU B 2 37 ? -51.271 -11.580 -14.366 1.00 69.78 63 LEU B N 1
ATOM 2222 C CA . LEU B 2 37 ? -51.672 -12.675 -15.238 1.00 76.92 63 LEU B CA 1
ATOM 2223 C C . LEU B 2 37 ? -52.516 -13.711 -14.504 1.00 74.74 63 LEU B C 1
ATOM 2224 O O . LEU B 2 37 ? -53.406 -14.317 -15.111 1.00 78.46 63 LEU B O 1
ATOM 2229 N N . PHE B 2 38 ? -52.271 -13.915 -13.211 1.00 74.23 64 PHE B N 1
ATOM 2230 C CA . PHE B 2 38 ? -53.048 -14.849 -12.406 1.00 77.45 64 PHE B CA 1
ATOM 2231 C C . PHE B 2 38 ? -54.121 -14.168 -11.565 1.00 80.65 64 PHE B C 1
ATOM 2232 O O . PHE B 2 38 ? -54.778 -14.845 -10.769 1.00 96.13 64 PHE B O 1
ATOM 2240 N N . ASN B 2 39 ? -54.308 -12.855 -11.710 1.00 80.40 65 ASN B N 1
ATOM 2241 C CA . ASN B 2 39 ? -55.333 -12.095 -10.991 1.00 83.58 65 ASN B CA 1
ATOM 2242 C C . ASN B 2 39 ? -55.206 -12.231 -9.474 1.00 86.45 65 ASN B C 1
ATOM 2243 O O . ASN B 2 39 ? -56.170 -11.991 -8.740 1.00 99.01 65 ASN B O 1
ATOM 2248 N N . THR B 2 40 ? -54.030 -12.611 -8.979 1.00 80.02 66 THR B N 1
ATOM 2249 C CA . THR B 2 40 ? -53.822 -12.727 -7.541 1.00 87.35 66 THR B CA 1
ATOM 2250 C C . THR B 2 40 ? -52.622 -11.891 -7.118 1.00 80.15 66 THR B C 1
ATOM 2251 O O . THR B 2 40 ? -52.134 -11.064 -7.894 1.00 85.37 66 THR B O 1
ATOM 2255 N N . SER B 2 41 ? -52.143 -12.092 -5.891 1.00 81.78 67 SER B N 1
ATOM 2256 C CA . SER B 2 41 ? -51.004 -11.346 -5.355 1.00 80.77 67 SER B CA 1
ATOM 2257 C C . SER B 2 41 ? -50.044 -12.342 -4.715 1.00 82.51 67 SER B C 1
ATOM 2258 O O . SER B 2 41 ? -50.217 -12.733 -3.558 1.00 87.95 67 SER B O 1
ATOM 2261 N N . PHE B 2 42 ? -49.036 -12.756 -5.476 1.00 83.37 68 PHE B N 1
ATOM 2262 C CA . PHE B 2 42 ? -47.991 -13.600 -4.924 1.00 81.41 68 PHE B CA 1
ATOM 2263 C C . PHE B 2 42 ? -47.073 -12.778 -4.025 1.00 80.70 68 PHE B C 1
ATOM 2264 O O . PHE B 2 42 ? -47.080 -11.544 -4.045 1.00 89.99 68 PHE B O 1
ATOM 2272 N N . GLU B 2 43 ? -46.282 -13.480 -3.217 1.00 86.43 69 GLU B N 1
ATOM 2273 C CA . GLU B 2 43 ? -45.270 -12.825 -2.394 1.00 89.18 69 GLU B CA 1
ATOM 2274 C C . GLU B 2 43 ? -44.206 -12.234 -3.311 1.00 76.74 69 GLU B C 1
ATOM 2275 O O . GLU B 2 43 ? -43.456 -12.971 -3.959 1.00 71.78 69 GLU B O 1
ATOM 2277 N N . SER B 2 44 ? -44.148 -10.901 -3.375 1.00 67.68 70 SER B N 1
ATOM 2278 C CA . SER B 2 44 ? -43.307 -10.187 -4.335 1.00 75.50 70 SER B CA 1
ATOM 2279 C C . SER B 2 44 ? -42.539 -9.079 -3.617 1.00 69.44 70 SER B C 1
ATOM 2280 O O . SER B 2 44 ? -42.884 -7.900 -3.713 1.00 84.64 70 SER B O 1
ATOM 2283 N N . THR B 2 45 ? -41.494 -9.458 -2.904 1.00 62.61 71 THR B N 1
ATOM 2284 C CA . THR B 2 45 ? -40.625 -8.426 -2.359 1.00 64.20 71 THR B CA 1
ATOM 2285 C C . THR B 2 45 ? -39.593 -8.010 -3.409 1.00 61.44 71 THR B C 1
ATOM 2286 O O . THR B 2 45 ? -39.088 -8.854 -4.154 1.00 60.12 71 THR B O 1
ATOM 2290 N N . PRO B 2 46 ? -39.293 -6.719 -3.521 1.00 51.51 72 PRO B N 1
ATOM 2291 C CA . PRO B 2 46 ? -38.316 -6.276 -4.521 1.00 48.04 72 PRO B CA 1
ATOM 2292 C C . PRO B 2 46 ? -36.901 -6.689 -4.147 1.00 59.56 72 PRO B C 1
ATOM 2293 O O . PRO B 2 46 ? -36.600 -7.043 -3.005 1.00 65.40 72 PRO B O 1
ATOM 2297 N N . SER B 2 47 ? -36.021 -6.631 -5.145 1.00 51.11 73 SER B N 1
ATOM 2298 C CA . SER B 2 47 ? -34.622 -6.961 -4.957 1.00 40.11 73 SER B CA 1
ATOM 2299 C C . SER B 2 47 ? -33.750 -5.753 -5.269 1.00 43.87 73 SER B C 1
ATOM 2300 O O . SER B 2 47 ? -34.062 -4.986 -6.186 1.00 58.30 73 SER B O 1
ATOM 2303 N N . PRO B 2 48 ? -32.669 -5.546 -4.526 1.00 42.44 74 PRO B N 1
ATOM 2304 C CA . PRO B 2 48 ? -31.786 -4.414 -4.809 1.00 32.02 74 PRO B CA 1
ATOM 2305 C C . PRO B 2 48 ? -30.821 -4.731 -5.940 1.00 43.42 74 PRO B C 1
ATOM 2306 O O . PRO B 2 48 ? -30.585 -5.887 -6.297 1.00 44.70 74 PRO B O 1
ATOM 2310 N N . HIS B 2 49 ? -30.265 -3.665 -6.511 1.00 36.51 75 HIS B N 1
ATOM 2311 C CA . HIS B 2 49 ? -29.287 -3.803 -7.581 1.00 35.55 75 HIS B CA 1
ATOM 2312 C C . HIS B 2 49 ? -27.895 -4.146 -7.071 1.00 46.44 75 HIS B C 1
ATOM 2313 O O . HIS B 2 49 ? -26.968 -4.255 -7.877 1.00 60.25 75 HIS B O 1
ATOM 2320 N N . THR B 2 50 ? -27.727 -4.332 -5.764 1.00 38.97 76 THR B N 1
ATOM 2321 C CA . THR B 2 50 ? -26.411 -4.568 -5.187 1.00 32.16 76 THR B CA 1
ATOM 2322 C C . THR B 2 50 ? -26.190 -6.026 -4.811 1.00 39.07 76 THR B C 1
ATOM 2323 O O . THR B 2 50 ? -25.705 -6.323 -3.718 1.00 54.20 76 THR B O 1
ATOM 2327 N N . LEU B 2 51 ? -26.523 -6.944 -5.716 1.00 37.75 77 LEU B N 1
ATOM 2328 C CA . LEU B 2 51 ? -26.320 -8.345 -5.386 1.00 33.59 77 LEU B CA 1
ATOM 2329 C C . LEU B 2 51 ? -25.100 -8.885 -6.111 1.00 39.94 77 LEU B C 1
ATOM 2330 O O . LEU B 2 51 ? -24.954 -8.654 -7.320 1.00 45.93 77 LEU B O 1
ATOM 2335 N N . PRO B 2 52 ? -24.219 -9.615 -5.419 1.00 37.14 78 PRO B N 1
ATOM 2336 C CA . PRO B 2 52 ? -22.925 -9.973 -6.023 1.00 32.26 78 PRO B CA 1
ATOM 2337 C C . PRO B 2 52 ? -23.032 -10.926 -7.197 1.00 39.32 78 PRO B C 1
ATOM 2338 O O . PRO B 2 52 ? -22.110 -10.962 -8.022 1.00 46.74 78 PRO B O 1
ATOM 2342 N N . SER B 2 53 ? -24.112 -11.694 -7.305 1.00 48.35 79 SER B N 1
ATOM 2343 C CA . SER B 2 53 ? -24.243 -12.672 -8.374 1.00 41.85 79 SER B CA 1
ATOM 2344 C C . SER B 2 53 ? -25.716 -12.948 -8.625 1.00 37.04 79 SER B C 1
ATOM 2345 O O . SER B 2 53 ? -26.570 -12.704 -7.769 1.00 32.92 79 SER B O 1
ATOM 2348 N N . VAL B 2 54 ? -26.001 -13.475 -9.810 1.00 43.42 80 VAL B N 1
ATOM 2349 C CA . VAL B 2 54 ? -27.364 -13.829 -10.186 1.00 40.43 80 VAL B CA 1
ATOM 2350 C C . VAL B 2 54 ? -27.744 -15.136 -9.504 1.00 49.83 80 VAL B C 1
ATOM 2351 O O . VAL B 2 54 ? -27.044 -16.146 -9.638 1.00 50.58 80 VAL B O 1
ATOM 2355 N N . LYS B 2 55 ? -28.854 -15.119 -8.770 1.00 39.26 81 LYS B N 1
ATOM 2356 C CA . LYS B 2 55 ? -29.401 -16.312 -8.141 1.00 33.58 81 LYS B CA 1
ATOM 2357 C C . LYS B 2 55 ? -30.898 -16.378 -8.427 1.00 42.56 81 LYS B C 1
ATOM 2358 O O . LYS B 2 55 ? -31.470 -15.489 -9.067 1.00 48.69 81 LYS B O 1
ATOM 2364 N N . LEU B 2 56 ? -31.538 -17.446 -7.954 1.00 42.71 82 LEU B N 1
ATOM 2365 C CA . LEU B 2 56 ? -32.942 -17.703 -8.238 1.00 50.62 82 LEU B CA 1
ATOM 2366 C C . LEU B 2 56 ? -33.718 -17.910 -6.945 1.00 58.20 82 LEU B C 1
ATOM 2367 O O . LEU B 2 56 ? -33.240 -18.580 -6.025 1.00 62.42 82 LEU B O 1
ATOM 2372 N N . LYS B 2 57 ? -34.920 -17.337 -6.890 1.00 57.20 83 LYS B N 1
ATOM 2373 C CA . LYS B 2 57 ? -35.849 -17.530 -5.782 1.00 58.54 83 LYS B CA 1
ATOM 2374 C C . LYS B 2 57 ? -37.138 -18.118 -6.336 1.00 63.03 83 LYS B C 1
ATOM 2375 O O . LYS B 2 57 ? -37.790 -17.500 -7.184 1.00 68.62 83 LYS B O 1
ATOM 2377 N N . ALA B 2 58 ? -37.503 -19.305 -5.858 1.00 67.77 84 ALA B N 1
ATOM 2378 C CA . ALA B 2 58 ? -38.680 -20.017 -6.338 1.00 70.10 84 ALA B CA 1
ATOM 2379 C C . ALA B 2 58 ? -39.682 -20.184 -5.205 1.00 69.97 84 ALA B C 1
ATOM 2380 O O . ALA B 2 58 ? -39.329 -20.660 -4.121 1.00 71.55 84 ALA B O 1
ATOM 2382 N N . HIS B 2 59 ? -40.928 -19.793 -5.462 1.00 66.50 85 HIS B N 1
ATOM 2383 C CA . HIS B 2 59 ? -42.026 -19.975 -4.527 1.00 75.29 85 HIS B CA 1
ATOM 2384 C C . HIS B 2 59 ? -43.091 -20.860 -5.157 1.00 74.05 85 HIS B C 1
ATOM 2385 O O . HIS B 2 59 ? -43.278 -20.862 -6.377 1.00 64.73 85 HIS B O 1
ATOM 2392 N N . THR B 2 60 ? -43.791 -21.611 -4.313 1.00 71.59 86 THR B N 1
ATOM 2393 C CA . THR B 2 60 ? -44.859 -22.497 -4.748 1.00 65.04 86 THR B CA 1
ATOM 2394 C C . THR B 2 60 ? -46.199 -21.970 -4.252 1.00 80.88 86 THR B C 1
ATOM 2395 O O . THR B 2 60 ? -46.312 -21.511 -3.110 1.00 98.54 86 THR B O 1
ATOM 2399 N N . TYR B 2 61 ? -47.210 -22.028 -5.117 1.00 80.97 87 TYR B N 1
ATOM 2400 C CA . TYR B 2 61 ? -48.535 -21.518 -4.794 1.00 90.93 87 TYR B CA 1
ATOM 2401 C C . TYR B 2 61 ? -49.596 -22.498 -5.273 1.00 84.78 87 TYR B C 1
ATOM 2402 O O . TYR B 2 61 ? -49.435 -23.138 -6.315 1.00 86.47 87 TYR B O 1
ATOM 2411 N N . GLU B 2 62 ? -50.678 -22.609 -4.505 1.00 82.90 88 GLU B N 1
ATOM 2412 C CA . GLU B 2 62 ? -51.847 -23.397 -4.884 1.00 89.63 88 GLU B CA 1
ATOM 2413 C C . GLU B 2 62 ? -53.021 -22.441 -5.051 1.00 96.19 88 GLU B C 1
ATOM 2414 O O . GLU B 2 62 ? -53.529 -21.894 -4.066 1.00 104.35 88 GLU B O 1
ATOM 2420 N N . LEU B 2 63 ? -53.451 -22.244 -6.293 1.00 88.39 89 LEU B N 1
ATOM 2421 C CA . LEU B 2 63 ? -54.494 -21.282 -6.614 1.00 102.51 89 LEU B CA 1
ATOM 2422 C C . LEU B 2 63 ? -55.509 -21.933 -7.545 1.00 105.21 89 LEU B C 1
ATOM 2423 O O . LEU B 2 63 ? -55.427 -23.127 -7.850 1.00 111.72 89 LEU B O 1
ATOM 2428 N N . GLN B 2 64 ? -56.475 -21.130 -7.989 1.00 120.85 90 GLN B N 1
ATOM 2429 C CA . GLN B 2 64 ? -57.564 -21.584 -8.854 1.00 123.01 90 GLN B CA 1
ATOM 2430 C C . GLN B 2 64 ? -58.321 -22.753 -8.232 1.00 121.66 90 GLN B C 1
ATOM 2431 O O . GLN B 2 64 ? -58.794 -22.665 -7.099 1.00 109.25 90 GLN B O 1
ATOM 2433 N N . ARG B 2 69 ? -57.727 -25.648 -10.260 1.00 85.27 95 ARG B N 1
ATOM 2434 C CA . ARG B 2 69 ? -56.756 -25.888 -9.199 1.00 100.83 95 ARG B CA 1
ATOM 2435 C C . ARG B 2 69 ? -55.412 -26.331 -9.774 1.00 108.51 95 ARG B C 1
ATOM 2436 O O . ARG B 2 69 ? -55.334 -27.353 -10.456 1.00 103.70 95 ARG B O 1
ATOM 2438 N N . LEU B 2 70 ? -54.355 -25.563 -9.501 1.00 103.56 96 LEU B N 1
ATOM 2439 C CA . LEU B 2 70 ? -53.020 -25.888 -9.988 1.00 98.01 96 LEU B CA 1
ATOM 2440 C C . LEU B 2 70 ? -51.979 -25.538 -8.933 1.00 94.01 96 LEU B C 1
ATOM 2441 O O . LEU B 2 70 ? -52.177 -24.633 -8.117 1.00 89.63 96 LEU B O 1
ATOM 2446 N N . LYS B 2 71 ? -50.861 -26.265 -8.966 1.00 90.52 97 LYS B N 1
ATOM 2447 C CA . LYS B 2 71 ? -49.741 -26.054 -8.046 1.00 82.23 97 LYS B CA 1
ATOM 2448 C C . LYS B 2 71 ? -48.654 -25.306 -8.812 1.00 86.37 97 LYS B C 1
ATOM 2449 O O . LYS B 2 71 ? -47.737 -25.904 -9.376 1.00 85.62 97 LYS B O 1
ATOM 2455 N N . LEU B 2 72 ? -48.762 -23.982 -8.819 1.00 81.35 98 LEU B N 1
ATOM 2456 C CA . LEU B 2 72 ? -47.859 -23.143 -9.590 1.00 66.74 98 LEU B CA 1
ATOM 2457 C C . LEU B 2 72 ? -46.536 -22.949 -8.859 1.00 82.75 98 LEU B C 1
ATOM 2458 O O . LEU B 2 72 ? -46.501 -22.788 -7.635 1.00 82.05 98 LEU B O 1
ATOM 2463 N N . THR B 2 73 ? -45.445 -22.966 -9.624 1.00 85.83 99 THR B N 1
ATOM 2464 C CA . THR B 2 73 ? -44.103 -22.712 -9.109 1.00 63.17 99 THR B CA 1
ATOM 2465 C C . THR B 2 73 ? -43.486 -21.600 -9.947 1.00 62.30 99 THR B C 1
ATOM 2466 O O . THR B 2 73 ? -43.184 -21.805 -11.127 1.00 61.27 99 THR B O 1
ATOM 2470 N N . ILE B 2 74 ? -43.315 -20.425 -9.347 1.00 62.64 100 ILE B N 1
ATOM 2471 C CA . ILE B 2 74 ? -42.728 -19.269 -10.016 1.00 49.39 100 ILE B CA 1
ATOM 2472 C C . ILE B 2 74 ? -41.271 -19.164 -9.591 1.00 65.75 100 ILE B C 1
ATOM 2473 O O . ILE B 2 74 ? -40.971 -19.038 -8.397 1.00 81.19 100 ILE B O 1
ATOM 2478 N N . CYS B 2 75 ? -40.367 -19.199 -10.562 1.00 57.51 101 CYS B N 1
ATOM 2479 C CA . CYS B 2 75 ? -38.930 -19.146 -10.310 1.00 65.68 101 CYS B CA 1
ATOM 2480 C C . CYS B 2 75 ? -38.397 -17.841 -10.900 1.00 68.83 101 CYS B C 1
ATOM 2481 O O . CYS B 2 75 ? -38.167 -17.745 -12.109 1.00 77.09 101 CYS B O 1
ATOM 2484 N N . ASP B 2 76 ? -38.205 -16.838 -10.044 1.00 73.66 102 ASP B N 1
ATOM 2485 C CA . ASP B 2 76 ? -37.765 -15.513 -10.458 1.00 51.89 102 ASP B CA 1
ATOM 2486 C C . ASP B 2 76 ? -36.241 -15.411 -10.457 1.00 50.71 102 ASP B C 1
ATOM 2487 O O . ASP B 2 76 ? -35.543 -16.148 -9.757 1.00 58.85 102 ASP B O 1
ATOM 2492 N N . THR B 2 77 ? -35.731 -14.464 -11.246 1.00 54.66 103 THR B N 1
ATOM 2493 C CA . THR B 2 77 ? -34.299 -14.197 -11.337 1.00 37.51 103 THR B CA 1
ATOM 2494 C C . THR B 2 77 ? -33.981 -12.987 -10.472 1.00 40.88 103 THR B C 1
ATOM 2495 O O . THR B 2 77 ? -34.414 -11.869 -10.771 1.00 50.90 103 THR B O 1
ATOM 2499 N N . VAL B 2 78 ? -33.212 -13.208 -9.412 1.00 47.62 104 VAL B N 1
ATOM 2500 C CA . VAL B 2 78 ? -32.901 -12.174 -8.434 1.00 45.45 104 VAL B CA 1
ATOM 2501 C C . VAL B 2 78 ? -31.485 -11.673 -8.691 1.00 38.05 104 VAL B C 1
ATOM 2502 O O . VAL B 2 78 ? -30.525 -12.452 -8.654 1.00 49.91 104 VAL B O 1
ATOM 2506 N N . GLY B 2 79 ? -31.357 -10.376 -8.954 1.00 32.02 105 GLY B N 1
ATOM 2507 C CA . GLY B 2 79 ? -30.061 -9.772 -9.189 1.00 43.22 105 GLY B CA 1
ATOM 2508 C C . GLY B 2 79 ? -29.587 -9.796 -10.622 1.00 42.70 105 GLY B C 1
ATOM 2509 O O . GLY B 2 79 ? -28.385 -9.634 -10.863 1.00 49.60 105 GLY B O 1
ATOM 2510 N N . TYR B 2 80 ? -30.487 -9.978 -11.581 1.00 42.57 106 TYR B N 1
ATOM 2511 C CA . TYR B 2 80 ? -30.099 -10.120 -12.976 1.00 39.47 106 TYR B CA 1
ATOM 2512 C C . TYR B 2 80 ? -29.764 -8.762 -13.578 1.00 40.97 106 TYR B C 1
ATOM 2513 O O . TYR B 2 80 ? -30.511 -7.794 -13.404 1.00 55.18 106 TYR B O 1
ATOM 2522 N N . GLY B 2 81 ? -28.637 -8.693 -14.278 1.00 41.67 107 GLY B N 1
ATOM 2523 C CA . GLY B 2 81 ? -28.257 -7.474 -14.975 1.00 37.27 107 GLY B CA 1
ATOM 2524 C C . GLY B 2 81 ? -27.935 -6.297 -14.080 1.00 35.34 107 GLY B C 1
ATOM 2525 O O . GLY B 2 81 ? -28.281 -5.157 -14.416 1.00 37.84 107 GLY B O 1
ATOM 2526 N N . ASP B 2 82 ? -27.282 -6.542 -12.947 1.00 39.58 108 ASP B N 1
ATOM 2527 C CA . ASP B 2 82 ? -26.887 -5.482 -12.029 1.00 39.83 108 ASP B CA 1
ATOM 2528 C C . ASP B 2 82 ? -25.398 -5.448 -11.737 1.00 43.22 108 ASP B C 1
ATOM 2529 O O . ASP B 2 82 ? -24.860 -4.366 -11.495 1.00 58.90 108 ASP B O 1
ATOM 2534 N N . GLN B 2 83 ? -24.723 -6.593 -11.734 1.00 41.54 109 GLN B N 1
ATOM 2535 C CA . GLN B 2 83 ? -23.288 -6.609 -11.504 1.00 42.36 109 GLN B CA 1
ATOM 2536 C C . GLN B 2 83 ? -22.560 -5.910 -12.646 1.00 42.98 109 GLN B C 1
ATOM 2537 O O . GLN B 2 83 ? -23.017 -5.901 -13.793 1.00 40.38 109 GLN B O 1
ATOM 2543 N N . ILE B 2 84 ? -21.416 -5.307 -12.317 1.00 30.47 110 ILE B N 1
ATOM 2544 C CA . ILE B 2 84 ? -20.600 -4.693 -13.355 1.00 22.82 110 ILE B CA 1
ATOM 2545 C C . ILE B 2 84 ? -19.959 -5.762 -14.230 1.00 33.00 110 ILE B C 1
ATOM 2546 O O . ILE B 2 84 ? -19.785 -5.565 -15.439 1.00 39.82 110 ILE B O 1
ATOM 2551 N N . ASN B 2 85 ? -19.626 -6.914 -13.654 1.00 42.13 111 ASN B N 1
ATOM 2552 C CA . ASN B 2 85 ? -19.080 -8.047 -14.398 1.00 37.30 111 ASN B CA 1
ATOM 2553 C C . ASN B 2 85 ? -20.149 -9.134 -14.439 1.00 39.21 111 ASN B C 1
ATOM 2554 O O . ASN B 2 85 ? -20.319 -9.885 -13.475 1.00 54.91 111 ASN B O 1
ATOM 2559 N N . LYS B 2 86 ? -20.862 -9.220 -15.562 1.00 40.92 112 LYS B N 1
ATOM 2560 C CA . LYS B 2 86 ? -21.952 -10.172 -15.732 1.00 51.12 112 LYS B CA 1
ATOM 2561 C C . LYS B 2 86 ? -21.511 -11.442 -16.452 1.00 54.77 112 LYS B C 1
ATOM 2562 O O . LYS B 2 86 ? -22.332 -12.101 -17.100 1.00 59.17 112 LYS B O 1
ATOM 2568 N N . ASP B 2 87 ? -20.230 -11.801 -16.353 1.00 51.44 113 ASP B N 1
ATOM 2569 C CA . ASP B 2 87 ? -19.742 -12.996 -17.034 1.00 44.92 113 ASP B CA 1
ATOM 2570 C C . ASP B 2 87 ? -20.427 -14.248 -16.503 1.00 54.82 113 ASP B C 1
ATOM 2571 O O . ASP B 2 87 ? -21.135 -14.946 -17.237 1.00 60.04 113 ASP B O 1
ATOM 2576 N N . ASP B 2 88 ? -20.233 -14.546 -15.221 1.00 63.57 114 ASP B N 1
ATOM 2577 C CA . ASP B 2 88 ? -20.768 -15.766 -14.615 1.00 66.97 114 ASP B CA 1
ATOM 2578 C C . ASP B 2 88 ? -22.204 -15.596 -14.135 1.00 70.86 114 ASP B C 1
ATOM 2579 O O . ASP B 2 88 ? -22.574 -16.099 -13.069 1.00 75.10 114 ASP B O 1
ATOM 2584 N N . SER B 2 89 ? -23.039 -14.893 -14.899 1.00 71.79 115 SER B N 1
ATOM 2585 C CA . SER B 2 89 ? -24.439 -14.693 -14.550 1.00 63.08 115 SER B CA 1
ATOM 2586 C C . SER B 2 89 ? -25.357 -15.685 -15.253 1.00 55.79 115 SER B C 1
ATOM 2587 O O . SER B 2 89 ? -26.559 -15.431 -15.375 1.00 58.52 115 SER B O 1
ATOM 2590 N N . PHE B 2 90 ? -24.815 -16.812 -15.716 1.00 64.18 116 PHE B N 1
ATOM 2591 C CA . PHE B 2 90 ? -25.597 -17.826 -16.406 1.00 70.57 116 PHE B CA 1
ATOM 2592 C C . PHE B 2 90 ? -25.596 -19.181 -15.720 1.00 62.18 116 PHE B C 1
ATOM 2593 O O . PHE B 2 90 ? -26.507 -19.976 -15.974 1.00 64.10 116 PHE B O 1
ATOM 2601 N N . LYS B 2 91 ? -24.610 -19.470 -14.867 1.00 71.68 117 LYS B N 1
ATOM 2602 C CA . LYS B 2 91 ? -24.531 -20.790 -14.250 1.00 71.57 117 LYS B CA 1
ATOM 2603 C C . LYS B 2 91 ? -25.736 -21.057 -13.357 1.00 62.19 117 LYS B C 1
ATOM 2604 O O . LYS B 2 91 ? -26.387 -22.101 -13.478 1.00 60.47 117 LYS B O 1
ATOM 2610 N N . ALA B 2 92 ? -26.052 -20.120 -12.457 1.00 49.91 118 ALA B N 1
ATOM 2611 C CA . ALA B 2 92 ? -27.130 -20.346 -11.499 1.00 49.71 118 ALA B CA 1
ATOM 2612 C C . ALA B 2 92 ? -28.447 -20.656 -12.194 1.00 48.67 118 ALA B C 1
ATOM 2613 O O . ALA B 2 92 ? -29.261 -21.422 -11.666 1.00 57.64 118 ALA B O 1
ATOM 2615 N N . VAL B 2 93 ? -28.669 -20.085 -13.376 1.00 51.29 119 VAL B N 1
ATOM 2616 C CA . VAL B 2 93 ? -29.858 -20.418 -14.152 1.00 44.89 119 VAL B CA 1
ATOM 2617 C C . VAL B 2 93 ? -29.750 -21.831 -14.708 1.00 49.21 119 VAL B C 1
ATOM 2618 O O . VAL B 2 93 ? -30.639 -22.667 -14.508 1.00 59.20 119 VAL B O 1
ATOM 2622 N N . VAL B 2 94 ? -28.657 -22.117 -15.419 1.00 50.83 120 VAL B N 1
ATOM 2623 C CA . VAL B 2 94 ? -28.495 -23.424 -16.045 1.00 43.99 120 VAL B CA 1
ATOM 2624 C C . VAL B 2 94 ? -28.371 -24.514 -14.988 1.00 49.43 120 VAL B C 1
ATOM 2625 O O . VAL B 2 94 ? -28.964 -25.592 -15.119 1.00 65.37 120 VAL B O 1
ATOM 2629 N N . ASP B 2 95 ? -27.608 -24.252 -13.922 1.00 57.33 121 ASP B N 1
ATOM 2630 C CA . ASP B 2 95 ? -27.444 -25.251 -12.870 1.00 61.37 121 ASP B CA 1
ATOM 2631 C C . ASP B 2 95 ? -28.781 -25.606 -12.233 1.00 69.59 121 ASP B C 1
ATOM 2632 O O . ASP B 2 95 ? -29.018 -26.767 -11.878 1.00 69.56 121 ASP B O 1
ATOM 2637 N N . TYR B 2 96 ? -29.670 -24.622 -12.087 1.00 61.30 122 TYR B N 1
ATOM 2638 C CA . TYR B 2 96 ? -30.996 -24.900 -11.544 1.00 56.91 122 TYR B CA 1
ATOM 2639 C C . TYR B 2 96 ? -31.808 -25.760 -12.504 1.00 58.50 122 TYR B C 1
ATOM 2640 O O . TYR B 2 96 ? -32.372 -26.787 -12.109 1.00 65.50 122 TYR B O 1
ATOM 2649 N N . ILE B 2 97 ? -31.875 -25.354 -13.773 1.00 58.70 123 ILE B N 1
ATOM 2650 C CA . ILE B 2 97 ? -32.655 -26.101 -14.756 1.00 46.31 123 ILE B CA 1
ATOM 2651 C C . ILE B 2 97 ? -32.086 -27.502 -14.938 1.00 47.22 123 ILE B C 1
ATOM 2652 O O . ILE B 2 97 ? -32.833 -28.476 -15.088 1.00 64.44 123 ILE B O 1
ATOM 2657 N N . ASP B 2 98 ? -30.758 -27.632 -14.912 1.00 49.45 124 ASP B N 1
ATOM 2658 C CA . ASP B 2 98 ? -30.162 -28.962 -14.973 1.00 48.63 124 ASP B CA 1
ATOM 2659 C C . ASP B 2 98 ? -30.386 -29.739 -13.680 1.00 51.66 124 ASP B C 1
ATOM 2660 O O . ASP B 2 98 ? -30.463 -30.972 -13.709 1.00 65.74 124 ASP B O 1
ATOM 2665 N N . ALA B 2 99 ? -30.499 -29.045 -12.544 1.00 54.09 125 ALA B N 1
ATOM 2666 C CA . ALA B 2 99 ? -30.744 -29.739 -11.283 1.00 60.67 125 ALA B CA 1
ATOM 2667 C C . ALA B 2 99 ? -32.126 -30.379 -11.263 1.00 61.91 125 ALA B C 1
ATOM 2668 O O . ALA B 2 99 ? -32.283 -31.516 -10.804 1.00 69.35 125 ALA B O 1
ATOM 2670 N N . GLN B 2 100 ? -33.139 -29.662 -11.753 1.00 59.17 126 GLN B N 1
ATOM 2671 C CA . GLN B 2 100 ? -34.482 -30.228 -11.805 1.00 58.14 126 GLN B CA 1
ATOM 2672 C C . GLN B 2 100 ? -34.550 -31.411 -12.761 1.00 60.83 126 GLN B C 1
ATOM 2673 O O . GLN B 2 100 ? -35.311 -32.357 -12.523 1.00 65.75 126 GLN B O 1
ATOM 2679 N N . PHE B 2 101 ? -33.762 -31.381 -13.837 1.00 53.33 127 PHE B N 1
ATOM 2680 C CA . PHE B 2 101 ? -33.709 -32.519 -14.747 1.00 52.92 127 PHE B CA 1
ATOM 2681 C C . PHE B 2 101 ? -33.055 -33.723 -14.084 1.00 57.62 127 PHE B C 1
ATOM 2682 O O . PHE B 2 101 ? -33.532 -34.854 -14.229 1.00 64.65 127 PHE B O 1
ATOM 2690 N N . GLU B 2 102 ? -31.961 -33.499 -13.352 1.00 63.91 128 GLU B N 1
ATOM 2691 C CA . GLU B 2 102 ? -31.297 -34.598 -12.658 1.00 64.33 128 GLU B CA 1
ATOM 2692 C C . GLU B 2 102 ? -32.166 -35.160 -11.542 1.00 68.35 128 GLU B C 1
ATOM 2693 O O . GLU B 2 102 ? -32.131 -36.368 -11.280 1.00 69.50 128 GLU B O 1
ATOM 2699 N N . ASN B 2 103 ? -32.945 -34.305 -10.874 1.00 67.14 129 ASN B N 1
ATOM 2700 C CA . ASN B 2 103 ? -33.851 -34.785 -9.836 1.00 77.07 129 ASN B CA 1
ATOM 2701 C C . ASN B 2 103 ? -34.931 -35.684 -10.424 1.00 72.20 129 ASN B C 1
ATOM 2702 O O . ASN B 2 103 ? -35.302 -36.698 -9.820 1.00 85.63 129 ASN B O 1
ATOM 2707 N N . TYR B 2 104 ? -35.443 -35.333 -11.604 1.00 69.72 130 TYR B N 1
ATOM 2708 C CA . TYR B 2 104 ? -36.440 -36.178 -12.252 1.00 76.44 130 TYR B CA 1
ATOM 2709 C C . TYR B 2 104 ? -35.806 -37.450 -12.802 1.00 67.05 130 TYR B C 1
ATOM 2710 O O . TYR B 2 104 ? -36.420 -38.523 -12.765 1.00 75.61 130 TYR B O 1
ATOM 2719 N N . LEU B 2 105 ? -34.576 -37.350 -13.309 1.00 66.38 131 LEU B N 1
ATOM 2720 C CA . LEU B 2 105 ? -33.891 -38.523 -13.840 1.00 55.77 131 LEU B CA 1
ATOM 2721 C C . LEU B 2 105 ? -33.539 -39.505 -12.731 1.00 64.28 131 LEU B C 1
ATOM 2722 O O . LEU B 2 105 ? -33.758 -40.715 -12.866 1.00 71.66 131 LEU B O 1
ATOM 2727 N N . GLN B 2 106 ? -32.987 -39.003 -11.623 1.00 71.47 132 GLN B N 1
ATOM 2728 C CA . GLN B 2 106 ? -32.644 -39.882 -10.512 1.00 67.27 132 GLN B CA 1
ATOM 2729 C C . GLN B 2 106 ? -33.885 -40.539 -9.922 1.00 70.77 132 GLN B C 1
ATOM 2730 O O . GLN B 2 106 ? -33.798 -41.636 -9.357 1.00 76.30 132 GLN B O 1
ATOM 2736 N N . GLU B 2 107 ? -35.047 -39.893 -10.050 1.00 71.84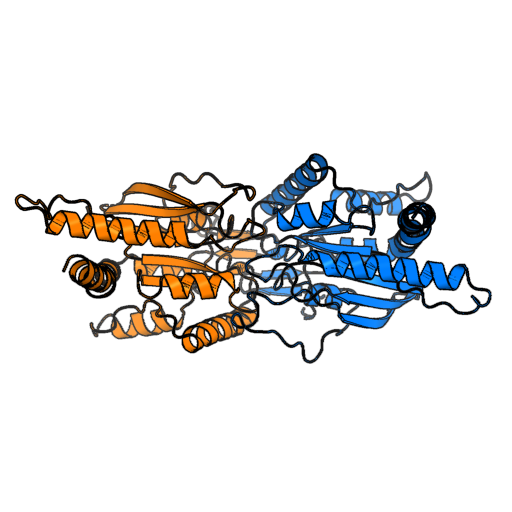 133 GLU B N 1
ATOM 2737 C CA . GLU B 2 107 ? -36.289 -40.532 -9.630 1.00 70.61 133 GLU B CA 1
ATOM 2738 C C . GLU B 2 107 ? -36.642 -41.709 -10.531 1.00 70.56 133 GLU B C 1
ATOM 2739 O O . GLU B 2 107 ? -37.190 -42.708 -10.051 1.00 87.63 133 GLU B O 1
ATOM 2745 N N . GLU B 2 108 ? -36.335 -41.617 -11.829 1.00 69.72 134 GLU B N 1
ATOM 2746 C CA . GLU B 2 108 ? -36.583 -42.745 -12.725 1.00 60.09 134 GLU B CA 1
ATOM 2747 C C . GLU B 2 108 ? -35.665 -43.917 -12.404 1.00 67.49 134 GLU B C 1
ATOM 2748 O O . GLU B 2 108 ? -36.097 -45.075 -12.423 1.00 72.62 134 GLU B O 1
ATOM 2754 N N . LEU B 2 109 ? -34.395 -43.636 -12.106 1.00 69.35 135 LEU B N 1
ATOM 2755 C CA . LEU B 2 109 ? -33.428 -44.699 -11.863 1.00 61.67 135 LEU B CA 1
ATOM 2756 C C . LEU B 2 109 ? -33.720 -45.479 -10.588 1.00 73.21 135 LEU B C 1
ATOM 2757 O O . LEU B 2 109 ? -33.215 -46.597 -10.435 1.00 77.89 135 LEU B O 1
ATOM 2762 N N . LYS B 2 110 ? -34.516 -44.922 -9.676 1.00 77.12 136 LYS B N 1
ATOM 2763 C CA . LYS B 2 110 ? -34.815 -45.612 -8.429 1.00 74.57 136 LYS B CA 1
ATOM 2764 C C . LYS B 2 110 ? -35.569 -46.908 -8.700 1.00 83.33 136 LYS B C 1
ATOM 2765 O O . LYS B 2 110 ? -36.462 -46.962 -9.551 1.00 80.57 136 LYS B O 1
ATOM 2767 N N . ILE B 2 111 ? -35.196 -47.962 -7.971 1.00 81.77 137 ILE B N 1
ATOM 2768 C CA . ILE B 2 111 ? -35.841 -49.260 -8.151 1.00 78.84 137 ILE B CA 1
ATOM 2769 C C . ILE B 2 111 ? -37.285 -49.206 -7.666 1.00 72.76 137 ILE B C 1
ATOM 2770 O O . ILE B 2 111 ? -38.216 -49.571 -8.393 1.00 81.64 137 ILE B O 1
ATOM 2775 N N . LYS B 2 112 ? -37.493 -48.751 -6.433 1.00 76.56 138 LYS B N 1
ATOM 2776 C CA . LYS B 2 112 ? -38.839 -48.560 -5.899 1.00 79.80 138 LYS B CA 1
ATOM 2777 C C . LYS B 2 112 ? -39.219 -47.083 -6.010 1.00 78.81 138 LYS B C 1
ATOM 2778 O O . LYS B 2 112 ? -39.301 -46.345 -5.027 1.00 96.60 138 LYS B O 1
ATOM 2780 N N . ARG B 2 113 ? -39.451 -46.663 -7.249 1.00 73.95 139 ARG B N 1
ATOM 2781 C CA . ARG B 2 113 ? -39.761 -45.275 -7.558 1.00 77.37 139 ARG B CA 1
ATOM 2782 C C . ARG B 2 113 ? -41.261 -45.014 -7.453 1.00 86.21 139 ARG B C 1
ATOM 2783 O O . ARG B 2 113 ? -42.081 -45.936 -7.441 1.00 84.80 139 ARG B O 1
ATOM 2791 N N . SER B 2 114 ? -41.615 -43.718 -7.378 1.00 82.38 140 SER B N 1
ATOM 2792 C CA . SER B 2 114 ? -43.010 -43.272 -7.290 1.00 91.99 140 SER B CA 1
ATOM 2793 C C . SER B 2 114 ? -43.159 -42.023 -8.165 1.00 89.97 140 SER B C 1
ATOM 2794 O O . SER B 2 114 ? -43.189 -40.891 -7.676 1.00 99.96 140 SER B O 1
ATOM 2797 N N . LEU B 2 115 ? -43.259 -42.239 -9.480 1.00 92.31 141 LEU B N 1
ATOM 2798 C CA . LEU B 2 115 ? -43.378 -41.126 -10.416 1.00 93.50 141 LEU B CA 1
ATOM 2799 C C . LEU B 2 115 ? -44.748 -40.463 -10.370 1.00 97.62 141 LEU B C 1
ATOM 2800 O O . LEU B 2 115 ? -44.868 -39.295 -10.754 1.00 97.82 141 LEU B O 1
ATOM 2805 N N . VAL B 2 116 ? -45.781 -41.178 -9.918 1.00 91.23 142 VAL B N 1
ATOM 2806 C CA . VAL B 2 116 ? -47.110 -40.582 -9.834 1.00 83.72 142 VAL B CA 1
ATOM 2807 C C . VAL B 2 116 ? -47.145 -39.504 -8.756 1.00 97.24 142 VAL B C 1
ATOM 2808 O O . VAL B 2 116 ? -47.752 -38.442 -8.941 1.00 101.65 142 VAL B O 1
ATOM 2812 N N . THR B 2 117 ? -46.489 -39.751 -7.621 1.00 104.15 143 THR B N 1
ATOM 2813 C CA . THR B 2 117 ? -46.440 -38.792 -6.524 1.00 112.89 143 THR B CA 1
ATOM 2814 C C . THR B 2 117 ? -45.187 -37.925 -6.539 1.00 109.38 143 THR B C 1
ATOM 2815 O O . THR B 2 117 ? -45.075 -37.015 -5.709 1.00 96.80 143 THR B O 1
ATOM 2819 N N . CYS B 2 118 ? -44.248 -38.182 -7.447 1.00 104.65 144 CYS B N 1
ATOM 2820 C CA . CYS B 2 118 ? -43.056 -37.352 -7.545 1.00 89.66 144 CYS B CA 1
ATOM 2821 C C . CYS B 2 118 ? -43.425 -35.941 -7.979 1.00 92.35 144 CYS B C 1
ATOM 2822 O O . CYS B 2 118 ? -44.250 -35.743 -8.875 1.00 93.53 144 CYS B O 1
ATOM 2825 N N . HIS B 2 119 ? -42.807 -34.955 -7.334 1.00 84.96 145 HIS B N 1
ATOM 2826 C CA . HIS B 2 119 ? -43.042 -33.558 -7.672 1.00 77.02 145 HIS B CA 1
ATOM 2827 C C . HIS B 2 119 ? -42.158 -33.185 -8.855 1.00 82.78 145 HIS B C 1
ATOM 2828 O O . HIS B 2 119 ? -40.931 -33.117 -8.728 1.00 83.46 145 HIS B O 1
ATOM 2835 N N . ASP B 2 120 ? -42.781 -32.948 -10.006 1.00 85.69 146 ASP B N 1
ATOM 2836 C CA . ASP B 2 120 ? -42.064 -32.556 -11.218 1.00 77.26 146 ASP B CA 1
ATOM 2837 C C . ASP B 2 120 ? -41.711 -31.079 -11.103 1.00 81.15 146 ASP B C 1
ATOM 2838 O O . ASP B 2 120 ? -42.551 -30.205 -11.330 1.00 81.50 146 ASP B O 1
ATOM 2843 N N . SER B 2 121 ? -40.460 -30.793 -10.741 1.00 76.92 147 SER B N 1
ATOM 2844 C CA . SER B 2 121 ? -39.991 -29.429 -10.545 1.00 71.71 147 SER B CA 1
ATOM 2845 C C . SER B 2 121 ? -39.249 -28.889 -11.763 1.00 60.62 147 SER B C 1
ATOM 2846 O O . SER B 2 121 ? -38.559 -27.869 -11.662 1.00 70.38 147 SER B O 1
ATOM 2849 N N . ARG B 2 122 ? -39.378 -29.553 -12.908 1.00 61.79 148 ARG B N 1
ATOM 2850 C CA . ARG B 2 122 ? -38.709 -29.103 -14.119 1.00 67.37 148 ARG B CA 1
ATOM 2851 C C . ARG B 2 122 ? -39.384 -27.855 -14.675 1.00 63.04 148 ARG B C 1
ATOM 2852 O O . ARG B 2 122 ? -40.613 -27.747 -14.685 1.00 67.76 148 ARG B O 1
ATOM 2860 N N . ILE B 2 123 ? -38.570 -26.907 -15.137 1.00 56.31 149 ILE B N 1
ATOM 2861 C CA . ILE B 2 123 ? -39.098 -25.676 -15.716 1.00 57.30 149 ILE B CA 1
ATOM 2862 C C . ILE B 2 123 ? -39.729 -25.995 -17.065 1.00 63.17 149 ILE B C 1
ATOM 2863 O O . ILE B 2 123 ? -39.042 -26.406 -18.008 1.00 66.51 149 ILE B O 1
ATOM 2868 N N . HIS B 2 124 ? -41.047 -25.804 -17.159 1.00 63.61 150 HIS B N 1
ATOM 2869 C CA . HIS B 2 124 ? -41.812 -26.040 -18.378 1.00 61.45 150 HIS B CA 1
ATOM 2870 C C . HIS B 2 124 ? -41.766 -24.857 -19.338 1.00 65.83 150 HIS B C 1
ATOM 2871 O O . HIS B 2 124 ? -41.581 -25.049 -20.545 1.00 69.33 150 HIS B O 1
ATOM 2878 N N . ILE B 2 125 ? -41.941 -23.638 -18.830 1.00 62.72 151 ILE B N 1
ATOM 2879 C CA . ILE B 2 125 ? -41.938 -22.433 -19.648 1.00 55.88 151 ILE B CA 1
ATOM 2880 C C . ILE B 2 125 ? -41.066 -21.386 -18.967 1.00 63.94 151 ILE B C 1
ATOM 2881 O O . ILE B 2 125 ? -40.943 -21.353 -17.738 1.00 62.65 151 ILE B O 1
ATOM 2886 N N . CYS B 2 126 ? -40.443 -20.535 -19.779 1.00 63.12 152 CYS B N 1
ATOM 2887 C CA . CYS B 2 126 ? -39.531 -19.509 -19.282 1.00 44.00 152 CYS B CA 1
ATOM 2888 C C . CYS B 2 126 ? -39.785 -18.214 -20.038 1.00 45.13 152 CYS B C 1
ATOM 2889 O O . CYS B 2 126 ? -39.491 -18.123 -21.234 1.00 57.37 152 CYS B O 1
ATOM 2892 N N . LEU B 2 127 ? -40.310 -17.210 -19.342 1.00 41.34 153 LEU B N 1
ATOM 2893 C CA . LEU B 2 127 ? -40.559 -15.902 -19.934 1.00 41.44 153 LEU B CA 1
ATOM 2894 C C . LEU B 2 127 ? -39.310 -15.040 -19.792 1.00 40.25 153 LEU B C 1
ATOM 2895 O O . LEU B 2 127 ? -38.809 -14.845 -18.679 1.00 46.43 153 LEU B O 1
ATOM 2900 N N . TYR B 2 128 ? -38.811 -14.522 -20.911 1.00 41.04 154 TYR B N 1
ATOM 2901 C CA . TYR B 2 128 ? -37.631 -13.669 -20.913 1.00 40.15 154 TYR B CA 1
ATOM 2902 C C . TYR B 2 128 ? -38.067 -12.222 -21.110 1.00 52.03 154 TYR B C 1
ATOM 2903 O O . TYR B 2 128 ? -38.591 -11.865 -22.170 1.00 67.47 154 TYR B O 1
ATOM 2912 N N . PHE B 2 129 ? -37.834 -11.394 -20.095 1.00 43.51 155 PHE B N 1
ATOM 2913 C CA . PHE B 2 129 ? -38.217 -9.987 -20.126 1.00 38.36 155 PHE B CA 1
ATOM 2914 C C . PHE B 2 129 ? -37.090 -9.185 -20.766 1.00 49.62 155 PHE B C 1
ATOM 2915 O O . PHE B 2 129 ? -35.997 -9.077 -20.201 1.00 57.35 155 PHE B O 1
ATOM 2923 N N . ILE B 2 130 ? -37.357 -8.613 -21.936 1.00 52.55 156 ILE B N 1
ATOM 2924 C CA . ILE B 2 130 ? -36.395 -7.783 -22.654 1.00 48.42 156 ILE B CA 1
ATOM 2925 C C . ILE B 2 130 ? -36.643 -6.323 -22.303 1.00 52.22 156 ILE B C 1
ATOM 2926 O O . ILE B 2 130 ? -37.796 -5.871 -22.256 1.00 52.25 156 ILE B O 1
ATOM 2931 N N . CYS B 2 131 ? -35.566 -5.581 -22.058 1.00 47.92 157 CYS B N 1
ATOM 2932 C CA . CYS B 2 131 ? -35.707 -4.173 -21.717 1.00 49.00 157 CYS B CA 1
ATOM 2933 C C . CYS B 2 131 ? -36.313 -3.412 -22.892 1.00 51.96 157 CYS B C 1
ATOM 2934 O O . CYS B 2 131 ? -35.896 -3.608 -24.039 1.00 52.41 157 CYS B O 1
ATOM 2937 N N . PRO B 2 132 ? -37.280 -2.533 -22.645 1.00 51.55 158 PRO B N 1
ATOM 2938 C CA . PRO B 2 132 ? -37.907 -1.744 -23.722 1.00 44.83 158 PRO B CA 1
ATOM 2939 C C . PRO B 2 132 ? -36.996 -0.630 -24.235 1.00 51.65 158 PRO B C 1
ATOM 2940 O O . PRO B 2 132 ? -37.357 0.552 -24.256 1.00 60.94 158 PRO B O 1
ATOM 2944 N N . THR B 2 133 ? -35.776 -1.006 -24.638 1.00 47.33 159 THR B N 1
ATOM 2945 C CA . THR B 2 133 ? -34.821 -0.024 -25.152 1.00 42.82 159 THR B CA 1
ATOM 2946 C C . THR B 2 133 ? -35.258 0.513 -26.510 1.00 53.51 159 THR B C 1
ATOM 2947 O O . THR B 2 133 ? -35.201 1.725 -26.758 1.00 75.65 159 THR B O 1
ATOM 2951 N N . GLY B 2 134 ? -35.698 -0.375 -27.404 1.00 50.86 160 GLY B N 1
ATOM 2952 C CA . GLY B 2 134 ? -36.138 -0.018 -28.735 1.00 48.95 160 GLY B CA 1
ATOM 2953 C C . GLY B 2 134 ? -35.198 -0.477 -29.831 1.00 55.35 160 GLY B C 1
ATOM 2954 O O . GLY B 2 134 ? -35.637 -0.671 -30.972 1.00 68.34 160 GLY B O 1
ATOM 2955 N N . HIS B 2 135 ? -33.917 -0.656 -29.511 1.00 50.63 161 HIS B N 1
ATOM 2956 C CA . HIS B 2 135 ? -32.941 -1.096 -30.500 1.00 60.92 161 HIS B CA 1
ATOM 2957 C C . HIS B 2 135 ? -33.091 -2.586 -30.780 1.00 69.25 161 HIS B C 1
ATOM 2958 O O . HIS B 2 135 ? -33.711 -2.978 -31.775 1.00 71.15 161 HIS B O 1
ATOM 2965 N N . GLY B 2 136 ? -32.535 -3.423 -29.908 1.00 67.11 162 GLY B N 1
ATOM 2966 C CA . GLY B 2 136 ? -32.627 -4.859 -30.080 1.00 54.19 162 GLY B CA 1
ATOM 2967 C C . GLY B 2 136 ? -32.352 -5.621 -28.802 1.00 57.41 162 GLY B C 1
ATOM 2968 O O . GLY B 2 136 ? -32.708 -5.165 -27.711 1.00 61.93 162 GLY B O 1
ATOM 2969 N N . LEU B 2 137 ? -31.720 -6.783 -28.922 1.00 59.51 163 LEU B N 1
ATOM 2970 C CA . LEU B 2 137 ? -31.357 -7.586 -27.764 1.00 56.90 163 LEU B CA 1
ATOM 2971 C C . LEU B 2 137 ? -29.981 -7.185 -27.255 1.00 51.07 163 LEU B C 1
ATOM 2972 O O . LEU B 2 137 ? -29.048 -6.989 -28.041 1.00 55.09 163 LEU B O 1
ATOM 2977 N N . LYS B 2 138 ? -29.860 -7.059 -25.936 1.00 46.20 164 LYS B N 1
ATOM 2978 C CA . LYS B 2 138 ? -28.551 -6.862 -25.338 1.00 44.61 164 LYS B CA 1
ATOM 2979 C C . LYS B 2 138 ? -27.702 -8.117 -25.514 1.00 57.90 164 LYS B C 1
ATOM 2980 O O . LYS B 2 138 ? -28.208 -9.209 -25.795 1.00 55.07 164 LYS B O 1
ATOM 2986 N N . SER B 2 139 ? -26.387 -7.950 -25.343 1.00 50.36 165 SER B N 1
ATOM 2987 C CA . SER B 2 139 ? -25.491 -9.099 -25.396 1.00 43.25 165 SER B CA 1
ATOM 2988 C C . SER B 2 139 ? -25.845 -10.121 -24.327 1.00 46.81 165 SER B C 1
ATOM 2989 O O . SER B 2 139 ? -25.737 -11.331 -24.560 1.00 57.51 165 SER B O 1
ATOM 2992 N N . LEU B 2 140 ? -26.280 -9.653 -23.156 1.00 49.44 166 LEU B N 1
ATOM 2993 C CA . LEU B 2 140 ? -26.721 -10.563 -22.107 1.00 45.81 166 LEU B CA 1
ATOM 2994 C C . LEU B 2 140 ? -27.894 -11.415 -22.569 1.00 52.88 166 LEU B C 1
ATOM 2995 O O . LEU B 2 140 ? -27.994 -12.592 -22.203 1.00 58.06 166 LEU B O 1
ATOM 3000 N N . ASP B 2 141 ? -28.775 -10.846 -23.393 1.00 49.23 167 ASP B N 1
ATOM 3001 C CA . ASP B 2 141 ? -29.960 -11.574 -23.827 1.00 53.13 167 ASP B CA 1
ATOM 3002 C C . ASP B 2 141 ? -29.602 -12.709 -24.779 1.00 57.82 167 ASP B C 1
ATOM 3003 O O . ASP B 2 141 ? -30.128 -13.820 -24.652 1.00 60.34 167 ASP B O 1
ATOM 3008 N N . LEU B 2 142 ? -28.702 -12.454 -25.733 1.00 56.06 168 LEU B N 1
ATOM 3009 C CA . LEU B 2 142 ? -28.345 -13.492 -26.695 1.00 53.44 168 LEU B CA 1
ATOM 3010 C C . LEU B 2 142 ? -27.595 -14.636 -26.029 1.00 58.44 168 LEU B C 1
ATOM 3011 O O . LEU B 2 142 ? -27.874 -15.810 -26.303 1.00 63.95 168 LEU B O 1
ATOM 3016 N N . VAL B 2 143 ? -26.633 -14.320 -25.163 1.00 46.49 169 VAL B N 1
ATOM 3017 C CA . VAL B 2 143 ? -25.863 -15.375 -24.516 1.00 51.69 169 VAL B CA 1
ATOM 3018 C C . VAL B 2 143 ? -26.761 -16.215 -23.619 1.00 61.44 169 VAL B C 1
ATOM 3019 O O . VAL B 2 143 ? -26.670 -17.448 -23.606 1.00 66.85 169 VAL B O 1
ATOM 3023 N N . CYS B 2 144 ? -27.659 -15.568 -22.876 1.00 64.14 170 CYS B N 1
ATOM 3024 C CA . CYS B 2 144 ? -28.514 -16.311 -21.957 1.00 57.35 170 CYS B CA 1
ATOM 3025 C C . CYS B 2 144 ? -29.488 -17.212 -22.704 1.00 45.14 170 CYS B C 1
ATOM 3026 O O . CYS B 2 144 ? -29.756 -18.337 -22.268 1.00 64.31 170 CYS B O 1
ATOM 3029 N N . MET B 2 145 ? -30.023 -16.746 -23.834 1.00 47.86 171 MET B N 1
ATOM 3030 C CA . MET B 2 145 ? -30.992 -17.559 -24.561 1.00 55.24 171 MET B CA 1
ATOM 3031 C C . MET B 2 145 ? -30.329 -18.723 -25.288 1.00 57.48 171 MET B C 1
ATOM 3032 O O . MET B 2 145 ? -30.936 -19.791 -25.420 1.00 70.82 171 MET B O 1
ATOM 3037 N N . LYS B 2 146 ? -29.094 -18.545 -25.765 1.00 56.21 172 LYS B N 1
ATOM 3038 C CA . LYS B 2 146 ? -28.407 -19.647 -26.426 1.00 60.94 172 LYS B CA 1
ATOM 3039 C C . LYS B 2 146 ? -27.931 -20.705 -25.439 1.00 66.17 172 LYS B C 1
ATOM 3040 O O . LYS B 2 146 ? -27.685 -21.846 -25.846 1.00 77.88 172 LYS B O 1
ATOM 3046 N N . LYS B 2 147 ? -27.797 -20.358 -24.156 1.00 61.76 173 LYS B N 1
ATOM 3047 C CA . LYS B 2 147 ? -27.488 -21.354 -23.137 1.00 57.62 173 LYS B CA 1
ATOM 3048 C C . LYS B 2 147 ? -28.719 -22.135 -22.697 1.00 61.02 173 LYS B C 1
ATOM 3049 O O . LYS B 2 147 ? -28.577 -23.235 -22.150 1.00 63.72 173 LYS B O 1
ATOM 3055 N N . LEU B 2 148 ? -29.918 -21.597 -22.925 1.00 60.46 174 LEU B N 1
ATOM 3056 C CA . LEU B 2 148 ? -31.155 -22.219 -22.478 1.00 53.54 174 LEU B CA 1
ATOM 3057 C C . LEU B 2 148 ? -32.044 -22.695 -23.617 1.00 58.52 174 LEU B C 1
ATOM 3058 O O . LEU B 2 148 ? -33.092 -23.293 -23.348 1.00 66.69 174 LEU B O 1
ATOM 3063 N N . ASP B 2 149 ? -31.666 -22.450 -24.875 1.00 61.35 175 ASP B N 1
ATOM 3064 C CA . ASP B 2 149 ? -32.541 -22.815 -25.986 1.00 62.18 175 ASP B CA 1
ATOM 3065 C C . ASP B 2 149 ? -32.779 -24.318 -26.047 1.00 68.21 175 ASP B C 1
ATOM 3066 O O . ASP B 2 149 ? -33.834 -24.759 -26.517 1.00 80.01 175 ASP B O 1
ATOM 3071 N N . SER B 2 150 ? -31.827 -25.118 -25.569 1.00 67.03 176 SER B N 1
ATOM 3072 C CA . SER B 2 150 ? -31.967 -26.567 -25.538 1.00 55.97 176 SER B CA 1
ATOM 3073 C C . SER B 2 150 ? -32.312 -27.094 -24.151 1.00 57.12 176 SER B C 1
ATOM 3074 O O . SER B 2 150 ? -32.201 -28.301 -23.911 1.00 61.69 176 SER B O 1
ATOM 3077 N N . LYS B 2 151 ? -32.725 -26.221 -23.237 1.00 61.52 177 LYS B N 1
ATOM 3078 C CA . LYS B 2 151 ? -33.048 -26.599 -21.866 1.00 51.87 177 LYS B CA 1
ATOM 3079 C C . LYS B 2 151 ? -34.495 -26.331 -21.485 1.00 61.21 177 LYS B C 1
ATOM 3080 O O . LYS B 2 151 ? -35.098 -27.144 -20.780 1.00 64.88 177 LYS B O 1
ATOM 3086 N N . VAL B 2 152 ? -35.075 -25.208 -21.922 1.00 61.91 178 VAL B N 1
ATOM 3087 C CA . VAL B 2 152 ? -36.439 -24.837 -21.560 1.00 63.60 178 VAL B CA 1
ATOM 3088 C C . VAL B 2 152 ? -37.140 -24.204 -22.753 1.00 56.50 178 VAL B C 1
ATOM 3089 O O . VAL B 2 152 ? -36.510 -23.739 -23.705 1.00 51.07 178 VAL B O 1
ATOM 3093 N N . ASN B 2 153 ? -38.469 -24.180 -22.678 1.00 55.38 179 ASN B N 1
ATOM 3094 C CA . ASN B 2 153 ? -39.283 -23.468 -23.654 1.00 63.28 179 ASN B CA 1
ATOM 3095 C C . ASN B 2 153 ? -39.194 -21.974 -23.375 1.00 57.83 179 ASN B C 1
ATOM 3096 O O . ASN B 2 153 ? -39.629 -21.509 -22.316 1.00 65.52 179 ASN B O 1
ATOM 3101 N N . ILE B 2 154 ? -38.636 -21.222 -24.319 1.00 54.62 180 ILE B N 1
ATOM 3102 C CA . ILE B 2 154 ? -38.371 -19.800 -24.133 1.00 62.96 180 ILE B CA 1
ATOM 3103 C C . ILE B 2 154 ? -39.458 -18.993 -24.829 1.00 57.41 180 ILE B C 1
ATOM 3104 O O . ILE B 2 154 ? -39.718 -19.183 -26.024 1.00 56.45 180 ILE B O 1
ATOM 3109 N N . ILE B 2 155 ? -40.097 -18.100 -24.078 1.00 52.94 181 ILE B N 1
ATOM 3110 C CA . ILE B 2 155 ? -41.040 -17.130 -24.630 1.00 55.27 181 ILE B CA 1
ATOM 3111 C C . ILE B 2 155 ? -40.491 -15.734 -24.365 1.00 50.45 181 ILE B C 1
ATOM 3112 O O . ILE B 2 155 ? -40.530 -15.260 -23.220 1.00 53.84 181 ILE B O 1
ATOM 3117 N N . PRO B 2 156 ? -39.956 -15.053 -25.374 1.00 52.27 182 PRO B N 1
ATOM 3118 C CA . PRO B 2 156 ? -39.470 -13.687 -25.161 1.00 49.92 182 PRO B CA 1
ATOM 3119 C C . PRO B 2 156 ? -40.620 -12.694 -25.147 1.00 53.43 182 PRO B C 1
ATOM 3120 O O . PRO B 2 156 ? -41.564 -12.791 -25.935 1.00 62.78 182 PRO B O 1
ATOM 3124 N N . VAL B 2 157 ? -40.541 -11.741 -24.220 1.00 51.10 183 VAL B N 1
ATOM 3125 C CA . VAL B 2 157 ? -41.522 -10.673 -24.104 1.00 52.11 183 VAL B CA 1
ATOM 3126 C C . VAL B 2 157 ? -40.780 -9.356 -23.939 1.00 52.17 183 VAL B C 1
ATOM 3127 O O . VAL B 2 157 ? -39.620 -9.314 -23.522 1.00 52.17 183 VAL B O 1
ATOM 3131 N N . ILE B 2 158 ? -41.466 -8.272 -24.281 1.00 55.01 184 ILE B N 1
ATOM 3132 C CA . ILE B 2 158 ? -40.930 -6.924 -24.146 1.00 51.35 184 ILE B CA 1
ATOM 3133 C C . ILE B 2 158 ? -41.547 -6.334 -22.884 1.00 56.63 184 ILE B C 1
ATOM 3134 O O . ILE B 2 158 ? -42.699 -5.891 -22.886 1.00 70.46 184 ILE B O 1
ATOM 3139 N N . ALA B 2 159 ? -40.782 -6.344 -21.796 1.00 56.91 185 ALA B N 1
ATOM 3140 C CA . ALA B 2 159 ? -41.268 -5.819 -20.531 1.00 54.36 185 ALA B CA 1
ATOM 3141 C C . ALA B 2 159 ? -41.450 -4.311 -20.619 1.00 58.46 185 ALA B C 1
ATOM 3142 O O . ALA B 2 159 ? -40.715 -3.616 -21.328 1.00 62.23 185 ALA B O 1
ATOM 3144 N N . LYS B 2 160 ? -42.441 -3.808 -19.884 1.00 49.42 186 LYS B N 1
ATOM 3145 C CA . LYS B 2 160 ? -42.760 -2.382 -19.877 1.00 60.68 186 LYS B CA 1
ATOM 3146 C C . LYS B 2 160 ? -43.017 -1.891 -21.298 1.00 59.90 186 LYS B C 1
ATOM 3147 O O . LYS B 2 160 ? -42.387 -0.949 -21.784 1.00 62.89 186 LYS B O 1
ATOM 3153 N N . ALA B 2 161 ? -43.946 -2.561 -21.982 1.00 47.45 187 ALA B N 1
ATOM 3154 C CA . ALA B 2 161 ? -44.129 -2.296 -23.403 1.00 49.86 187 ALA B CA 1
ATOM 3155 C C . ALA B 2 161 ? -44.675 -0.897 -23.651 1.00 54.45 187 ALA B C 1
ATOM 3156 O O . ALA B 2 161 ? -44.474 -0.335 -24.735 1.00 62.67 187 ALA B O 1
ATOM 3158 N N . ASP B 2 162 ? -45.356 -0.313 -22.662 1.00 48.69 188 ASP B N 1
ATOM 3159 C CA . ASP B 2 162 ? -45.885 1.037 -22.815 1.00 52.14 188 ASP B CA 1
ATOM 3160 C C . ASP B 2 162 ? -44.784 2.069 -23.039 1.00 61.98 188 ASP B C 1
ATOM 3161 O O . ASP B 2 162 ? -45.068 3.161 -23.546 1.00 60.03 188 ASP B O 1
ATOM 3166 N N . THR B 2 163 ? -43.535 1.745 -22.686 1.00 52.16 189 THR B N 1
ATOM 3167 C CA . THR B 2 163 ? -42.416 2.645 -22.939 1.00 47.00 189 THR B CA 1
ATOM 3168 C C . THR B 2 163 ? -42.156 2.838 -24.426 1.00 48.81 189 THR B C 1
ATOM 3169 O O . THR B 2 163 ? -41.467 3.791 -24.807 1.00 50.68 189 THR B O 1
ATOM 3173 N N . ILE B 2 164 ? -42.694 1.965 -25.271 1.00 50.07 190 ILE B N 1
ATOM 3174 C CA . ILE B 2 164 ? -42.442 1.982 -26.705 1.00 54.16 190 ILE B CA 1
ATOM 3175 C C . ILE B 2 164 ? -43.741 2.305 -27.428 1.00 54.54 190 ILE B C 1
ATOM 3176 O O . ILE B 2 164 ? -44.802 1.769 -27.088 1.00 54.92 190 ILE B O 1
ATOM 3181 N N . SER B 2 165 ? -43.656 3.188 -28.419 1.00 56.50 191 SER B N 1
ATOM 3182 C CA . SER B 2 165 ? -44.809 3.491 -29.249 1.00 59.35 191 SER B CA 1
ATOM 3183 C C . SER B 2 165 ? -45.007 2.393 -30.290 1.00 72.19 191 SER B C 1
ATOM 3184 O O . SER B 2 165 ? -44.122 1.573 -30.546 1.00 78.93 191 SER B O 1
ATOM 3187 N N . LYS B 2 166 ? -46.194 2.386 -30.902 1.00 76.35 192 LYS B N 1
ATOM 3188 C CA . LYS B 2 166 ? -46.516 1.338 -31.865 1.00 70.13 192 LYS B CA 1
ATOM 3189 C C . LYS B 2 166 ? -45.678 1.453 -33.132 1.00 69.80 192 LYS B C 1
ATOM 3190 O O . LYS B 2 166 ? -45.458 0.448 -33.819 1.00 68.75 192 LYS B O 1
ATOM 3196 N N . VAL B 2 167 ? -45.200 2.656 -33.455 1.00 69.15 193 VAL B N 1
ATOM 3197 C CA . VAL B 2 167 ? -44.320 2.814 -34.608 1.00 60.72 193 VAL B CA 1
ATOM 3198 C C . VAL B 2 167 ? -42.977 2.143 -34.345 1.00 66.92 193 VAL B C 1
ATOM 3199 O O . VAL B 2 167 ? -42.453 1.412 -35.195 1.00 69.87 193 VAL B O 1
ATOM 3203 N N . GLU B 2 168 ? -42.403 2.377 -33.161 1.00 68.53 194 GLU B N 1
ATOM 3204 C CA . GLU B 2 168 ? -41.133 1.767 -32.787 1.00 53.09 194 GLU B CA 1
ATOM 3205 C C . GLU B 2 168 ? -41.286 0.289 -32.462 1.00 60.33 194 GLU B C 1
ATOM 3206 O O . GLU B 2 168 ? -40.370 -0.498 -32.731 1.00 69.31 194 GLU B O 1
ATOM 3212 N N . LEU B 2 169 ? -42.420 -0.099 -31.873 1.00 60.27 195 LEU B N 1
ATOM 3213 C CA . LEU B 2 169 ? -42.643 -1.502 -31.538 1.00 59.54 195 LEU B CA 1
ATOM 3214 C C . LEU B 2 169 ? -42.611 -2.384 -32.779 1.00 67.32 195 LEU B C 1
ATOM 3215 O O . LEU B 2 169 ? -42.189 -3.543 -32.705 1.00 72.77 195 LEU B O 1
ATOM 3220 N N . GLN B 2 170 ? -43.042 -1.852 -33.925 1.00 66.90 196 GLN B N 1
ATOM 3221 C CA . GLN B 2 170 ? -43.001 -2.626 -35.162 1.00 67.15 196 GLN B CA 1
ATOM 3222 C C . GLN B 2 170 ? -41.563 -2.944 -35.557 1.00 58.66 196 GLN B C 1
ATOM 3223 O O . GLN B 2 170 ? -41.228 -4.096 -35.856 1.00 76.32 196 GLN B O 1
ATOM 3229 N N . ARG B 2 171 ? -40.697 -1.930 -35.561 1.00 59.63 197 ARG B N 1
ATOM 3230 C CA . ARG B 2 171 ? -39.289 -2.141 -35.873 1.00 60.26 197 ARG B CA 1
ATOM 3231 C C . ARG B 2 171 ? -38.561 -2.886 -34.763 1.00 70.74 197 ARG B C 1
ATOM 3232 O O . ARG B 2 171 ? -37.553 -3.546 -35.036 1.00 71.15 197 ARG B O 1
ATOM 3234 N N . PHE B 2 172 ? -39.056 -2.806 -33.525 1.00 72.54 198 PHE B N 1
ATOM 3235 C CA . PHE B 2 172 ? -38.400 -3.493 -32.416 1.00 67.98 198 PHE B CA 1
ATOM 3236 C C . PHE B 2 172 ? -38.589 -5.001 -32.519 1.00 68.24 198 PHE B C 1
ATOM 3237 O O . PHE B 2 172 ? -37.615 -5.763 -32.486 1.00 68.99 198 PHE B O 1
ATOM 3245 N N . LYS B 2 173 ? -39.842 -5.453 -32.639 1.00 68.22 199 LYS B N 1
ATOM 3246 C CA . LYS B 2 173 ? -40.089 -6.877 -32.837 1.00 63.13 199 LYS B CA 1
ATOM 3247 C C . LYS B 2 173 ? -39.406 -7.381 -34.101 1.00 58.48 199 LYS B C 1
ATOM 3248 O O . LYS B 2 173 ? -39.006 -8.548 -34.169 1.00 65.59 199 LYS B O 1
ATOM 3254 N N . ALA B 2 174 ? -39.249 -6.511 -35.101 1.00 62.92 200 ALA B N 1
ATOM 3255 C CA . ALA B 2 174 ? -38.521 -6.882 -36.309 1.00 67.39 200 ALA B CA 1
ATOM 3256 C C . ALA B 2 174 ? -37.071 -7.230 -35.996 1.00 69.24 200 ALA B C 1
ATOM 3257 O O . ALA B 2 174 ? -36.577 -8.292 -36.392 1.00 65.95 200 ALA B O 1
ATOM 3259 N N . LYS B 2 175 ? -36.368 -6.339 -35.289 1.00 66.57 201 LYS B N 1
ATOM 3260 C CA . LYS B 2 175 ? -34.959 -6.583 -34.995 1.00 57.27 201 LYS B CA 1
ATOM 3261 C C . LYS B 2 175 ? -34.789 -7.748 -34.029 1.00 65.42 201 LYS B C 1
ATOM 3262 O O . LYS B 2 175 ? -33.831 -8.521 -34.144 1.00 74.20 201 LYS B O 1
ATOM 3264 N N . ILE B 2 176 ? -35.710 -7.892 -33.073 1.00 60.35 202 ILE B N 1
ATOM 3265 C CA . ILE B 2 176 ? -35.623 -8.991 -32.115 1.00 53.61 202 ILE B CA 1
ATOM 3266 C C . ILE B 2 176 ? -35.765 -10.333 -32.822 1.00 54.59 202 ILE B C 1
ATOM 3267 O O . ILE B 2 176 ? -34.951 -11.243 -32.629 1.00 58.20 202 ILE B O 1
ATOM 3272 N N . ILE B 2 177 ? -36.806 -10.484 -33.645 1.00 60.36 203 ILE B N 1
ATOM 3273 C CA . ILE B 2 177 ? -36.991 -11.744 -34.363 1.00 57.65 203 ILE B CA 1
ATOM 3274 C C . ILE B 2 177 ? -35.826 -11.996 -35.309 1.00 62.07 203 ILE B C 1
ATOM 3275 O O . ILE B 2 177 ? -35.363 -13.134 -35.458 1.00 64.48 203 ILE B O 1
ATOM 3280 N N . GLN B 2 178 ? -35.335 -10.944 -35.962 1.00 64.80 204 GLN B N 1
ATOM 3281 C CA . GLN B 2 178 ? -34.226 -11.109 -36.894 1.00 64.44 204 GLN B CA 1
ATOM 3282 C C . GLN B 2 178 ? -32.969 -11.594 -36.183 1.00 61.62 204 GLN B C 1
ATOM 3283 O O . GLN B 2 178 ? -32.305 -12.528 -36.650 1.00 67.35 204 GLN B O 1
ATOM 3289 N N . GLU B 2 179 ? -32.636 -10.986 -35.045 1.00 60.68 205 GLU B N 1
ATOM 3290 C CA . GLU B 2 179 ? -31.444 -11.404 -34.318 1.00 65.28 205 GLU B CA 1
ATOM 3291 C C . GLU B 2 179 ? -31.591 -12.811 -33.756 1.00 65.30 205 GLU B C 1
ATOM 3292 O O . GLU B 2 179 ? -30.603 -13.548 -33.679 1.00 76.47 205 GLU B O 1
ATOM 3298 N N . LEU B 2 180 ? -32.805 -13.205 -33.367 1.00 61.05 206 LEU B N 1
ATOM 3299 C CA . LEU B 2 180 ? -33.000 -14.539 -32.808 1.00 58.07 206 LEU B CA 1
ATOM 3300 C C . LEU B 2 180 ? -32.848 -15.613 -33.878 1.00 61.12 206 LEU B C 1
ATOM 3301 O O . LEU B 2 180 ? -32.144 -16.610 -33.677 1.00 60.62 206 LEU B O 1
ATOM 3306 N N . ASN B 2 181 ? -33.503 -15.427 -35.022 1.00 69.75 207 ASN B N 1
ATOM 3307 C CA . ASN B 2 181 ? -33.425 -16.393 -36.109 1.00 75.25 207 ASN B CA 1
ATOM 3308 C C . ASN B 2 181 ? -32.116 -16.310 -36.881 1.00 79.46 207 ASN B C 1
ATOM 3309 O O . ASN B 2 181 ? -31.902 -17.121 -37.787 1.00 103.15 207 ASN B O 1
ATOM 3314 N N . ALA B 2 182 ? -31.244 -15.356 -36.552 1.00 67.01 208 ALA B N 1
ATOM 3315 C CA . ALA B 2 182 ? -29.916 -15.298 -37.148 1.00 65.94 208 ALA B CA 1
ATOM 3316 C C . ALA B 2 182 ? -28.863 -16.006 -36.308 1.00 66.83 208 ALA B C 1
ATOM 3317 O O . ALA B 2 182 ? -27.827 -16.409 -36.849 1.00 72.54 208 ALA B O 1
ATOM 3319 N N . ASN B 2 183 ? -29.101 -16.162 -35.008 1.00 68.06 209 ASN B N 1
ATOM 3320 C CA . ASN B 2 183 ? -28.193 -16.870 -34.119 1.00 65.69 209 ASN B CA 1
ATOM 3321 C C . ASN B 2 183 ? -28.614 -18.310 -33.873 1.00 68.59 209 ASN B C 1
ATOM 3322 O O . ASN B 2 183 ? -27.912 -19.032 -33.159 1.00 84.95 209 ASN B O 1
ATOM 3327 N N . GLY B 2 184 ? -29.734 -18.743 -34.441 1.00 61.89 210 GLY B N 1
ATOM 3328 C CA . GLY B 2 184 ? -30.217 -20.089 -34.196 1.00 73.23 210 GLY B CA 1
ATOM 3329 C C . GLY B 2 184 ? -30.716 -20.307 -32.784 1.00 66.52 210 GLY B C 1
ATOM 3330 O O . GLY B 2 184 ? -30.427 -21.350 -32.182 1.00 71.25 210 GLY B O 1
ATOM 3331 N N . VAL B 2 185 ? -31.451 -19.344 -32.236 1.00 61.31 211 VAL B N 1
ATOM 3332 C CA . VAL B 2 185 ? -32.000 -19.452 -30.890 1.00 67.51 211 VAL B CA 1
ATOM 3333 C C . VAL B 2 185 ? -33.377 -20.096 -30.981 1.00 59.31 211 VAL B C 1
ATOM 3334 O O . VAL B 2 185 ? -34.307 -19.516 -31.550 1.00 57.66 211 VAL B O 1
ATOM 3338 N N . HIS B 2 186 ? -33.510 -21.291 -30.411 1.00 67.07 212 HIS B N 1
ATOM 3339 C CA . HIS B 2 186 ? -34.758 -22.050 -30.477 1.00 63.16 212 HIS B CA 1
ATOM 3340 C C . HIS B 2 186 ? -35.734 -21.497 -29.446 1.00 63.01 212 HIS B C 1
ATOM 3341 O O . HIS B 2 186 ? -35.608 -21.761 -28.248 1.00 65.83 212 HIS B O 1
ATOM 3348 N N . ILE B 2 187 ? -36.719 -20.737 -29.912 1.00 65.52 213 ILE B N 1
ATOM 3349 C CA . ILE B 2 187 ? -37.759 -20.199 -29.053 1.00 51.20 213 ILE B CA 1
ATOM 3350 C C . ILE B 2 187 ? -38.985 -21.096 -29.154 1.00 59.26 213 ILE B C 1
ATOM 3351 O O . ILE B 2 187 ? -39.117 -21.918 -30.065 1.00 61.39 213 ILE B O 1
ATOM 3356 N N . TYR B 2 188 ? -39.902 -20.936 -28.204 1.00 60.67 214 TYR B N 1
ATOM 3357 C CA . TYR B 2 188 ? -41.101 -21.761 -28.175 1.00 59.81 214 TYR B CA 1
ATOM 3358 C C . TYR B 2 188 ? -42.128 -21.262 -29.182 1.00 63.18 214 TYR B C 1
ATOM 3359 O O . TYR B 2 188 ? -42.300 -20.055 -29.374 1.00 69.87 214 TYR B O 1
ATOM 3368 N N . GLN B 2 189 ? -42.810 -22.206 -29.825 1.00 69.40 215 GLN B N 1
ATOM 3369 C CA . GLN B 2 189 ? -43.919 -21.921 -30.722 1.00 65.96 215 GLN B CA 1
ATOM 3370 C C . GLN B 2 189 ? -45.141 -22.700 -30.258 1.00 68.15 215 GLN B C 1
ATOM 3371 O O . GLN B 2 189 ? -45.023 -23.841 -29.799 1.00 77.57 215 GLN B O 1
ATOM 3377 N N . PHE B 2 190 ? -46.313 -22.080 -30.376 1.00 75.63 216 PHE B N 1
ATOM 3378 C CA . PHE B 2 190 ? -47.530 -22.703 -29.881 1.00 69.58 216 PHE B CA 1
ATOM 3379 C C . PHE B 2 190 ? -48.027 -23.775 -30.850 1.00 79.57 216 PHE B C 1
ATOM 3380 O O . PHE B 2 190 ? -47.851 -23.655 -32.066 1.00 80.75 216 PHE B O 1
ATOM 3388 N N . PRO B 2 191 ? -48.650 -24.833 -30.329 1.00 79.05 217 PRO B N 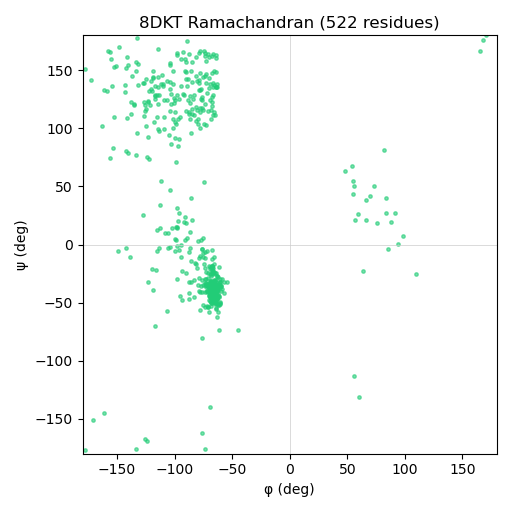1
ATOM 3389 C CA . PRO B 2 191 ? -48.980 -25.991 -31.171 1.00 92.25 217 PRO B CA 1
ATOM 3390 C C . PRO B 2 191 ? -50.019 -25.646 -32.227 1.00 88.88 217 PRO B C 1
ATOM 3391 O O . PRO B 2 191 ? -51.078 -25.092 -31.925 1.00 85.62 217 PRO B O 1
ATOM 3395 N N . THR B 2 192 ? -49.703 -25.985 -33.474 1.00 91.57 218 THR B N 1
ATOM 3396 C CA . THR B 2 192 ? -50.619 -25.819 -34.592 1.00 96.57 218 THR B CA 1
ATOM 3397 C C . THR B 2 192 ? -51.077 -27.154 -35.164 1.00 106.58 218 THR B C 1
ATOM 3398 O O . THR B 2 192 ? -51.637 -27.187 -36.265 1.00 110.25 218 THR B O 1
ATOM 3402 N N . ASP B 2 193 ? -50.848 -28.256 -34.444 1.00 108.21 219 ASP B N 1
ATOM 3403 C CA . ASP B 2 193 ? -51.291 -29.562 -34.922 1.00 96.16 219 ASP B CA 1
ATOM 3404 C C . ASP B 2 193 ? -52.811 -29.641 -34.963 1.00 100.82 219 ASP B C 1
ATOM 3405 O O . ASP B 2 193 ? -53.394 -30.091 -35.956 1.00 112.98 219 ASP B O 1
ATOM 3410 N N . ASP B 2 194 ? -53.470 -29.212 -33.889 1.00 106.02 220 ASP B N 1
ATOM 3411 C CA . ASP B 2 194 ? -54.925 -29.171 -33.872 1.00 117.50 220 ASP B CA 1
ATOM 3412 C C . ASP B 2 194 ? -55.420 -28.089 -34.824 1.00 124.62 220 ASP B C 1
ATOM 3413 O O . ASP B 2 194 ? -55.030 -26.923 -34.712 1.00 125.50 220 ASP B O 1
ATOM 3418 N N . GLU B 2 195 ? -56.284 -28.479 -35.764 1.00 122.66 221 GLU B N 1
ATOM 3419 C CA . GLU B 2 195 ? -56.784 -27.536 -36.758 1.00 128.51 221 GLU B CA 1
ATOM 3420 C C . GLU B 2 195 ? -57.660 -26.453 -36.143 1.00 128.19 221 GLU B C 1
ATOM 3421 O O . GLU B 2 195 ? -57.780 -25.368 -36.721 1.00 141.84 221 GLU B O 1
ATOM 3427 N N . THR B 2 196 ? -58.272 -26.720 -34.987 1.00 117.89 222 THR B N 1
ATOM 3428 C CA . THR B 2 196 ? -59.108 -25.713 -34.339 1.00 122.46 222 THR B CA 1
ATOM 3429 C C . THR B 2 196 ? -58.268 -24.550 -33.827 1.00 124.65 222 THR B C 1
ATOM 3430 O O . THR B 2 196 ? -58.615 -23.380 -34.031 1.00 126.27 222 THR B O 1
ATOM 3434 N N . VAL B 2 197 ? -57.156 -24.853 -33.164 1.00 118.50 223 VAL B N 1
ATOM 3435 C CA . VAL B 2 197 ? -56.293 -23.826 -32.596 1.00 102.09 223 VAL B CA 1
ATOM 3436 C C . VAL B 2 197 ? -55.259 -23.404 -33.630 1.00 98.72 223 VAL B C 1
ATOM 3437 O O . VAL B 2 197 ? -54.359 -22.610 -33.335 1.00 106.82 223 VAL B O 1
ATOM 3441 N N . ALA B 2 198 ? -55.382 -23.926 -34.852 1.00 109.25 224 ALA B N 1
ATOM 3442 C CA . ALA B 2 198 ? -54.395 -23.628 -35.886 1.00 110.23 224 ALA B CA 1
ATOM 3443 C C . ALA B 2 198 ? -54.420 -22.151 -36.266 1.00 113.43 224 ALA B C 1
ATOM 3444 O O . ALA B 2 198 ? -53.372 -21.500 -36.337 1.00 117.28 224 ALA B O 1
ATOM 3446 N N . GLU B 2 199 ? -55.613 -21.602 -36.507 1.00 107.61 225 GLU B N 1
ATOM 3447 C CA . GLU B 2 199 ? -55.709 -20.200 -36.898 1.00 103.46 225 GLU B CA 1
ATOM 3448 C C . GLU B 2 199 ? -55.400 -19.267 -35.733 1.00 99.07 225 GLU B C 1
ATOM 3449 O O . GLU B 2 199 ? -54.811 -18.199 -35.937 1.00 99.23 225 GLU B O 1
ATOM 3451 N N . THR B 2 200 ? -55.774 -19.653 -34.510 1.00 95.40 226 THR B N 1
ATOM 3452 C CA . THR B 2 200 ? -55.542 -18.779 -33.363 1.00 101.02 226 THR B CA 1
ATOM 3453 C C . THR B 2 200 ? -54.078 -18.787 -32.938 1.00 88.43 226 THR B C 1
ATOM 3454 O O . THR B 2 200 ? -53.518 -17.736 -32.603 1.00 76.24 226 THR B O 1
ATOM 3458 N N . ASN B 2 201 ? -53.443 -19.961 -32.941 1.00 95.33 227 ASN B N 1
ATOM 3459 C CA . ASN B 2 201 ? -52.028 -20.040 -32.603 1.00 79.93 227 ASN B CA 1
ATOM 3460 C C . ASN B 2 201 ? -51.126 -19.541 -33.722 1.00 91.88 227 ASN B C 1
ATOM 3461 O O . ASN B 2 201 ? -49.927 -19.359 -33.490 1.00 91.74 227 ASN B O 1
ATOM 3466 N N . THR B 2 202 ? -51.667 -19.311 -34.919 1.00 92.78 228 THR B N 1
ATOM 3467 C CA . THR B 2 202 ? -50.868 -18.735 -35.996 1.00 95.64 228 THR B CA 1
ATOM 3468 C C . THR B 2 202 ? -50.542 -17.273 -35.705 1.00 95.78 228 THR B C 1
ATOM 3469 O O . THR B 2 202 ? -49.370 -16.884 -35.641 1.00 90.43 228 THR B O 1
ATOM 3473 N N . SER B 2 203 ? -51.574 -16.443 -35.520 1.00 103.35 229 SER B N 1
ATOM 3474 C CA . SER B 2 203 ? -51.357 -15.063 -35.099 1.00 102.03 229 SER B CA 1
ATOM 3475 C C . SER B 2 203 ? -50.750 -14.988 -33.707 1.00 94.81 229 SER B C 1
ATOM 3476 O O . SER B 2 203 ? -50.099 -13.990 -33.377 1.00 92.48 229 SER B O 1
ATOM 3479 N N . MET B 2 204 ? -50.954 -16.022 -32.889 1.00 80.79 230 MET B N 1
ATOM 3480 C CA . MET B 2 204 ? -50.314 -16.081 -31.581 1.00 77.47 230 MET B CA 1
ATOM 3481 C C . MET B 2 204 ? -48.797 -16.085 -31.719 1.00 68.71 230 MET B C 1
ATOM 3482 O O . MET B 2 204 ? -48.099 -15.284 -31.088 1.00 66.49 230 MET B O 1
ATOM 3487 N N . ASN B 2 205 ? -48.270 -16.982 -32.556 1.00 74.79 231 ASN B N 1
ATOM 3488 C CA . ASN B 2 205 ? -46.830 -17.034 -32.779 1.00 65.71 231 ASN B CA 1
ATOM 3489 C C . ASN B 2 205 ? -46.336 -15.819 -33.550 1.00 66.38 231 ASN B C 1
ATOM 3490 O O . ASN B 2 205 ? -45.162 -15.451 -33.435 1.00 82.79 231 ASN B O 1
ATOM 3495 N N . SER B 2 206 ? -47.207 -15.188 -34.338 1.00 77.89 232 SER B N 1
ATOM 3496 C CA . SER B 2 206 ? -46.807 -14.054 -35.161 1.00 79.93 232 SER B CA 1
ATOM 3497 C C . SER B 2 206 ? -46.669 -12.759 -34.373 1.00 78.99 232 SER B C 1
ATOM 3498 O O . SER B 2 206 ? -46.157 -11.776 -34.919 1.00 85.12 232 SER B O 1
ATOM 3501 N N . HIS B 2 207 ? -47.108 -12.728 -33.116 1.00 77.73 233 HIS B N 1
ATOM 3502 C CA . HIS B 2 207 ? -46.966 -11.549 -32.272 1.00 79.66 233 HIS B CA 1
ATOM 3503 C C . HIS B 2 207 ? -45.875 -11.713 -31.221 1.00 75.48 233 HIS B C 1
ATOM 3504 O O . HIS B 2 207 ? -45.768 -10.878 -30.316 1.00 71.95 233 HIS B O 1
ATOM 3511 N N . ILE B 2 208 ? -45.071 -12.762 -31.319 1.00 75.50 234 ILE B N 1
ATOM 3512 C CA . ILE B 2 208 ? -43.904 -12.926 -30.452 1.00 65.61 234 ILE B CA 1
ATOM 3513 C C . ILE B 2 208 ? -42.795 -11.997 -30.952 1.00 58.68 234 ILE B C 1
ATOM 3514 O O . ILE B 2 208 ? -42.542 -11.956 -32.164 1.00 78.28 234 ILE B O 1
ATOM 3519 N N . PRO B 2 209 ? -42.121 -11.240 -30.070 1.00 56.81 235 PRO B N 1
ATOM 3520 C CA . PRO B 2 209 ? -42.284 -11.184 -28.613 1.00 56.80 235 PRO B CA 1
ATOM 3521 C C . PRO B 2 209 ? -43.523 -10.414 -28.175 1.00 61.09 235 PRO B C 1
ATOM 3522 O O . PRO B 2 209 ? -43.894 -9.422 -28.802 1.00 63.84 235 PRO B O 1
ATOM 3526 N N . PHE B 2 210 ? -44.154 -10.871 -27.097 1.00 52.55 236 PHE B N 1
ATOM 3527 C CA . PHE B 2 210 ? -45.383 -10.256 -26.617 1.00 61.79 236 PHE B CA 1
ATOM 3528 C C . PHE B 2 210 ? -45.057 -8.950 -25.904 1.00 64.55 236 PHE B C 1
ATOM 3529 O O . PHE B 2 210 ? -44.353 -8.948 -24.888 1.00 64.46 236 PHE B O 1
ATOM 3537 N N . ALA B 2 211 ? -45.556 -7.843 -26.444 1.00 64.11 237 ALA B N 1
ATOM 3538 C CA . ALA B 2 211 ? -45.432 -6.544 -25.789 1.00 59.13 237 ALA B CA 1
ATOM 3539 C C . ALA B 2 211 ? -46.383 -6.528 -24.601 1.00 62.54 237 ALA B C 1
ATOM 3540 O O . ALA B 2 211 ? -47.598 -6.383 -24.760 1.00 74.50 237 ALA B O 1
ATOM 3542 N N . VAL B 2 212 ? -45.834 -6.690 -23.402 1.00 50.88 238 VAL B N 1
ATOM 3543 C CA . VAL B 2 212 ? -46.632 -6.896 -22.202 1.00 51.96 238 VAL B CA 1
ATOM 3544 C C . VAL B 2 212 ? -46.536 -5.674 -21.302 1.00 60.40 238 VAL B C 1
ATOM 3545 O O . VAL B 2 212 ? -45.503 -4.997 -21.231 1.00 64.24 238 VAL B O 1
ATOM 3549 N N . VAL B 2 213 ? -47.642 -5.392 -20.616 1.00 62.47 239 VAL B N 1
ATOM 3550 C CA . VAL B 2 213 ? -47.738 -4.314 -19.638 1.00 66.37 239 VAL B CA 1
ATOM 3551 C C . VAL B 2 213 ? -48.451 -4.875 -18.417 1.00 56.19 239 VAL B C 1
ATOM 3552 O O . VAL B 2 213 ? -49.586 -5.352 -18.527 1.00 62.80 239 VAL B O 1
ATOM 3556 N N . GLY B 2 214 ? -47.792 -4.835 -17.265 1.00 66.03 240 GLY B N 1
ATOM 3557 C CA . GLY B 2 214 ? -48.347 -5.355 -16.024 1.00 66.83 240 GLY B CA 1
ATOM 3558 C C . GLY B 2 214 ? -48.763 -4.220 -15.102 1.00 65.23 240 GLY B C 1
ATOM 3559 O O . GLY B 2 214 ? -48.074 -3.200 -15.011 1.00 69.31 240 GLY B O 1
ATOM 3560 N N . SER B 2 215 ? -49.891 -4.407 -14.422 1.00 59.76 241 SER B N 1
ATOM 3561 C CA . SER B 2 215 ? -50.388 -3.390 -13.509 1.00 61.80 241 SER B CA 1
ATOM 3562 C C . SER B 2 215 ? -51.253 -4.051 -12.449 1.00 63.45 241 SER B C 1
ATOM 3563 O O . SER B 2 215 ? -52.065 -4.925 -12.758 1.00 68.14 241 SER B O 1
ATOM 3566 N N . THR B 2 216 ? -51.065 -3.632 -11.202 1.00 63.97 242 THR B N 1
ATOM 3567 C CA . THR B 2 216 ? -51.887 -4.095 -10.095 1.00 71.76 242 THR B CA 1
ATOM 3568 C C . THR B 2 216 ? -52.911 -3.060 -9.657 1.00 80.79 242 THR B C 1
ATOM 3569 O O . THR B 2 216 ? -53.697 -3.333 -8.744 1.00 82.30 242 THR B O 1
ATOM 3573 N N . GLU B 2 217 ? -52.920 -1.886 -10.279 1.00 81.27 243 GLU B N 1
ATOM 3574 C CA . GLU B 2 217 ? -53.870 -0.837 -9.953 1.00 89.04 243 GLU B CA 1
ATOM 3575 C C . GLU B 2 217 ? -55.074 -0.899 -10.885 1.00 87.03 243 GLU B C 1
ATOM 3576 O O . GLU B 2 217 ? -55.019 -1.469 -11.978 1.00 84.72 243 GLU B O 1
ATOM 3582 N N . PHE B 2 218 ? -56.170 -0.296 -10.438 1.00 90.42 244 PHE B N 1
ATOM 3583 C CA . PHE B 2 218 ? -57.430 -0.340 -11.162 1.00 93.06 244 PHE B CA 1
ATOM 3584 C C . PHE B 2 218 ? -57.959 1.071 -11.368 1.00 87.51 244 PHE B C 1
ATOM 3585 O O . PHE B 2 218 ? -57.884 1.912 -10.467 1.00 83.24 244 PHE B O 1
ATOM 3593 N N . ILE B 2 219 ? -58.493 1.322 -12.562 1.00 86.49 245 ILE B N 1
ATOM 3594 C CA . ILE B 2 219 ? -59.068 2.609 -12.927 1.00 99.15 245 ILE B CA 1
ATOM 3595 C C . ILE B 2 219 ? -60.539 2.399 -13.260 1.00 101.72 245 ILE B C 1
ATOM 3596 O O . ILE B 2 219 ? -60.915 1.361 -13.816 1.00 94.28 245 ILE B O 1
ATOM 3601 N N . LYS B 2 220 ? -61.368 3.380 -12.908 1.00 108.08 246 LYS B N 1
ATOM 3602 C CA . LYS B 2 220 ? -62.806 3.260 -13.113 1.00 106.52 246 LYS B CA 1
ATOM 3603 C C . LYS B 2 220 ? -63.138 3.142 -14.595 1.00 109.09 246 LYS B C 1
ATOM 3604 O O . LYS B 2 220 ? -62.603 3.875 -15.432 1.00 100.32 246 LYS B O 1
ATOM 3606 N N . VAL B 2 221 ? -64.031 2.206 -14.913 1.00 109.78 247 VAL B N 1
ATOM 3607 C CA . VAL B 2 221 ? -64.472 1.974 -16.284 1.00 101.28 247 VAL B CA 1
ATOM 3608 C C . VAL B 2 221 ? -65.763 1.167 -16.258 1.00 100.77 247 VAL B C 1
ATOM 3609 O O . VAL B 2 221 ? -65.741 -0.052 -16.053 1.00 100.54 247 VAL B O 1
ATOM 3611 N N . GLY B 2 222 ? -66.892 1.839 -16.460 1.00 86.37 248 GLY B N 1
ATOM 3612 C CA . GLY B 2 222 ? -68.183 1.176 -16.478 1.00 89.02 248 GLY B CA 1
ATOM 3613 C C . GLY B 2 222 ? -68.559 0.548 -15.151 1.00 88.89 248 GLY B C 1
ATOM 3614 O O . GLY B 2 222 ? -69.688 0.690 -14.686 1.00 91.06 248 GLY B O 1
ATOM 3615 N N . LEU B 2 225 ? -62.911 -0.289 -12.238 1.00 81.49 251 LEU B N 1
ATOM 3616 C CA . LEU B 2 225 ? -62.644 -1.718 -12.122 1.00 89.67 251 LEU B CA 1
ATOM 3617 C C . LEU B 2 225 ? -62.065 -2.289 -13.414 1.00 100.78 251 LEU B C 1
ATOM 3618 O O . LEU B 2 225 ? -62.790 -2.883 -14.212 1.00 114.55 251 LEU B O 1
ATOM 3620 N N . ILE B 2 226 ? -60.757 -2.108 -13.609 1.00 87.53 252 ILE B N 1
ATOM 3621 C CA . ILE B 2 226 ? -60.034 -2.661 -14.752 1.00 82.14 252 ILE B CA 1
ATOM 3622 C C . ILE B 2 226 ? -58.545 -2.411 -14.535 1.00 86.26 252 ILE B C 1
ATOM 3623 O O . ILE B 2 226 ? -58.152 -1.360 -14.018 1.00 86.96 252 ILE B O 1
ATOM 3628 N N . ARG B 2 227 ? -57.703 -3.372 -14.906 1.00 84.62 253 ARG B N 1
ATOM 3629 C CA . ARG B 2 227 ? -56.270 -3.209 -14.697 1.00 78.93 253 ARG B CA 1
ATOM 3630 C C . ARG B 2 227 ? -55.716 -2.200 -15.694 1.00 76.51 253 ARG B C 1
ATOM 3631 O O . ARG B 2 227 ? -55.834 -2.389 -16.909 1.00 89.58 253 ARG B O 1
ATOM 3639 N N . ALA B 2 228 ? -55.119 -1.125 -15.183 1.00 69.25 254 ALA B N 1
ATOM 3640 C CA . ALA B 2 228 ? -54.597 -0.075 -16.046 1.00 76.11 254 ALA B CA 1
ATOM 3641 C C . ALA B 2 228 ? -53.501 0.690 -15.320 1.00 80.36 254 ALA B C 1
ATOM 3642 O O . ALA B 2 228 ? -53.341 0.582 -14.101 1.00 72.37 254 ALA B O 1
ATOM 3644 N N . ARG B 2 229 ? -52.747 1.468 -16.097 1.00 72.35 255 ARG B N 1
ATOM 3645 C CA . ARG B 2 229 ? -51.694 2.338 -15.589 1.00 68.38 255 ARG B CA 1
ATOM 3646 C C . ARG B 2 229 ? -52.053 3.785 -15.895 1.00 74.90 255 ARG B C 1
ATOM 3647 O O . ARG B 2 229 ? -52.331 4.127 -17.049 1.00 77.86 255 ARG B O 1
ATOM 3655 N N . GLN B 2 230 ? -52.029 4.631 -14.864 1.00 80.97 256 GLN B N 1
ATOM 3656 C CA . GLN B 2 230 ? -52.536 5.999 -14.942 1.00 72.64 256 GLN B CA 1
ATOM 3657 C C . GLN B 2 230 ? -51.386 6.964 -15.210 1.00 67.21 256 GLN B C 1
ATOM 3658 O O . GLN B 2 230 ? -50.565 7.225 -14.324 1.00 87.19 256 GLN B O 1
ATOM 3664 N N . TYR B 2 231 ? -51.335 7.500 -16.423 1.00 59.10 257 TYR B N 1
ATOM 3665 C CA . TYR B 2 231 ? -50.427 8.579 -16.777 1.00 62.79 257 TYR B CA 1
ATOM 3666 C C . TYR B 2 231 ? -51.185 9.895 -16.862 1.00 77.50 257 TYR B C 1
ATOM 3667 O O . TYR B 2 231 ? -52.399 9.913 -17.089 1.00 89.87 257 TYR B O 1
ATOM 3676 N N . PRO B 2 232 ? -50.501 11.031 -16.687 1.00 66.89 258 PRO B N 1
ATOM 3677 C CA . PRO B 2 232 ? -51.174 12.330 -16.852 1.00 69.09 258 PRO B CA 1
ATOM 3678 C C . PRO B 2 232 ? -51.606 12.630 -18.281 1.00 77.89 258 PRO B C 1
ATOM 3679 O O . PRO B 2 232 ? -52.255 13.657 -18.509 1.00 79.51 258 PRO B O 1
ATOM 3683 N N . TRP B 2 233 ? -51.270 11.772 -19.245 1.00 74.22 259 TRP B N 1
ATOM 3684 C CA . TRP B 2 233 ? -51.681 11.944 -20.631 1.00 66.23 259 TRP B CA 1
ATOM 3685 C C . TRP B 2 233 ? -52.618 10.847 -21.117 1.00 74.93 259 TRP B C 1
ATOM 3686 O O . TRP B 2 233 ? -53.117 10.934 -22.245 1.00 67.37 259 TRP B O 1
ATOM 3697 N N . GLY B 2 234 ? -52.869 9.826 -20.309 1.00 77.53 260 GLY B N 1
ATOM 3698 C CA . GLY B 2 234 ? -53.735 8.739 -20.716 1.00 74.52 260 GLY B CA 1
ATOM 3699 C C . GLY B 2 234 ? -53.617 7.575 -19.758 1.00 73.09 260 GLY B C 1
ATOM 3700 O O . GLY B 2 234 ? -52.811 7.583 -18.823 1.00 71.29 260 GLY B O 1
ATOM 3701 N N . THR B 2 235 ? -54.447 6.566 -20.008 1.00 79.25 261 THR B N 1
ATOM 3702 C CA . THR B 2 235 ? -54.473 5.346 -19.213 1.00 62.53 261 THR B CA 1
ATOM 3703 C C . THR B 2 235 ? -54.223 4.154 -20.124 1.00 65.36 261 THR B C 1
ATOM 3704 O O . THR B 2 235 ? -54.849 4.036 -21.182 1.00 88.05 261 THR B O 1
ATOM 3708 N N . VAL B 2 236 ? -53.316 3.273 -19.711 1.00 71.94 262 VAL B N 1
ATOM 3709 C CA . VAL B 2 236 ? -52.934 2.105 -20.497 1.00 72.16 262 VAL B CA 1
ATOM 3710 C C . VAL B 2 236 ? -53.675 0.898 -19.937 1.00 76.15 262 VAL B C 1
ATOM 3711 O O . VAL B 2 236 ? -53.317 0.376 -18.876 1.00 75.94 262 VAL B O 1
ATOM 3715 N N . GLN B 2 237 ? -54.695 0.439 -20.659 1.00 71.98 263 GLN B N 1
ATOM 3716 C CA . GLN B 2 237 ? -55.485 -0.709 -20.230 1.00 70.60 263 GLN B CA 1
ATOM 3717 C C . GLN B 2 237 ? -54.724 -1.995 -20.522 1.00 72.48 263 GLN B C 1
ATOM 3718 O O . GLN B 2 237 ? -54.445 -2.311 -21.684 1.00 65.58 263 GLN B O 1
ATOM 3724 N N . VAL B 2 238 ? -54.397 -2.736 -19.463 1.00 66.67 264 VAL B N 1
ATOM 3725 C CA . VAL B 2 238 ? -53.649 -3.980 -19.602 1.00 59.15 264 VAL B CA 1
ATOM 3726 C C . VAL B 2 238 ? -54.424 -5.005 -20.418 1.00 68.04 264 VAL B C 1
ATOM 3727 O O . VAL B 2 238 ? -53.838 -5.743 -21.218 1.00 77.95 264 VAL B O 1
ATOM 3731 N N . GLU B 2 239 ? -55.743 -5.066 -20.252 1.00 74.91 265 GLU B N 1
ATOM 3732 C CA . GLU B 2 239 ? -56.565 -6.036 -20.960 1.00 71.97 265 GLU B CA 1
ATOM 3733 C C . GLU B 2 239 ? -57.085 -5.512 -22.295 1.00 73.58 265 GLU B C 1
ATOM 3734 O O . GLU B 2 239 ? -58.041 -6.074 -22.842 1.00 100.90 265 GLU B O 1
ATOM 3740 N N . ASN B 2 240 ? -56.475 -4.461 -22.835 1.00 78.47 266 ASN B N 1
ATOM 3741 C CA . ASN B 2 240 ? -56.829 -3.936 -24.147 1.00 78.48 266 ASN B CA 1
ATOM 3742 C C . ASN B 2 240 ? -55.821 -4.455 -25.164 1.00 77.73 266 ASN B C 1
ATOM 3743 O O . ASN B 2 240 ? -54.612 -4.257 -25.001 1.00 84.14 266 ASN B O 1
ATOM 3748 N N . GLU B 2 241 ? -56.318 -5.117 -26.211 1.00 71.71 267 GLU B N 1
ATOM 3749 C CA . GLU B 2 241 ? -55.413 -5.677 -27.209 1.00 71.91 267 GLU B CA 1
ATOM 3750 C C . GLU B 2 241 ? -54.710 -4.587 -28.005 1.00 69.42 267 GLU B C 1
ATOM 3751 O O . GLU B 2 241 ? -53.549 -4.761 -28.393 1.00 67.46 267 GLU B O 1
ATOM 3757 N N . THR B 2 242 ? -55.383 -3.461 -28.252 1.00 69.72 268 THR B N 1
ATOM 3758 C CA . THR B 2 242 ? -54.757 -2.373 -28.992 1.00 73.33 268 THR B CA 1
ATOM 3759 C C . THR B 2 242 ? -53.717 -1.627 -28.168 1.00 69.87 268 THR B C 1
ATOM 3760 O O . THR B 2 242 ? -52.963 -0.827 -28.733 1.00 65.21 268 THR B O 1
ATOM 3764 N N . HIS B 2 243 ? -53.662 -1.862 -26.858 1.00 72.08 269 HIS B N 1
ATOM 3765 C CA . HIS B 2 243 ? -52.658 -1.264 -25.988 1.00 74.24 269 HIS B CA 1
ATOM 3766 C C . HIS B 2 243 ? -51.461 -2.175 -25.761 1.00 68.29 269 HIS B C 1
ATOM 3767 O O . HIS B 2 243 ? -50.317 -1.714 -25.820 1.00 64.62 269 HIS B O 1
ATOM 3774 N N . CYS B 2 244 ? -51.696 -3.461 -25.511 1.00 62.81 270 CYS B N 1
ATOM 3775 C CA . CYS B 2 244 ? -50.613 -4.391 -25.231 1.00 56.67 270 CYS B CA 1
ATOM 3776 C C . CYS B 2 244 ? -51.081 -5.807 -25.532 1.00 70.74 270 CYS B C 1
ATOM 3777 O O . CYS B 2 244 ? -52.275 -6.072 -25.691 1.00 72.27 270 CYS B O 1
ATOM 3780 N N . ASP B 2 245 ? -50.114 -6.721 -25.593 1.00 70.77 271 ASP B N 1
ATOM 3781 C CA . ASP B 2 245 ? -50.362 -8.116 -25.922 1.00 64.58 271 ASP B CA 1
ATOM 3782 C C . ASP B 2 245 ? -50.634 -8.971 -24.691 1.00 59.39 271 ASP B C 1
ATOM 3783 O O . ASP B 2 245 ? -50.428 -10.189 -24.737 1.00 65.76 271 ASP B O 1
ATOM 3788 N N . PHE B 2 246 ? -51.090 -8.363 -23.593 1.00 71.59 272 PHE B N 1
ATOM 3789 C CA . PHE B 2 246 ? -51.393 -9.141 -22.397 1.00 71.75 272 PHE B CA 1
ATOM 3790 C C . PHE B 2 246 ? -52.549 -10.100 -22.640 1.00 74.60 272 PHE B C 1
ATOM 3791 O O . PHE B 2 246 ? -52.551 -11.222 -22.119 1.00 88.58 272 PHE B O 1
ATOM 3799 N N . VAL B 2 247 ? -53.547 -9.671 -23.415 1.00 75.91 273 VAL B N 1
ATOM 3800 C CA . VAL B 2 247 ? -54.661 -10.554 -23.746 1.00 78.50 273 VAL B CA 1
ATOM 3801 C C . VAL B 2 247 ? -54.153 -11.794 -24.466 1.00 75.78 273 VAL B C 1
ATOM 3802 O O . VAL B 2 247 ? -54.674 -12.901 -24.276 1.00 87.92 273 VAL B O 1
ATOM 3806 N N . LYS B 2 248 ? -53.118 -11.633 -25.291 1.00 80.12 274 LYS B N 1
ATOM 3807 C CA . LYS B 2 248 ? -52.538 -12.774 -25.986 1.00 81.62 274 LYS B CA 1
ATOM 3808 C C . LYS B 2 248 ? -51.640 -13.588 -25.064 1.00 80.27 274 LYS B C 1
ATOM 3809 O O . LYS B 2 248 ? -51.670 -14.822 -25.102 1.00 71.66 274 LYS B O 1
ATOM 3815 N N . LEU B 2 249 ? -50.846 -12.923 -24.219 1.00 86.11 275 LEU B N 1
ATOM 3816 C CA . LEU B 2 249 ? -50.017 -13.654 -23.266 1.00 81.73 275 LEU B CA 1
ATOM 3817 C C . LEU B 2 249 ? -50.865 -14.493 -22.318 1.00 78.54 275 LEU B C 1
ATOM 3818 O O . LEU B 2 249 ? -50.419 -15.547 -21.852 1.00 79.64 275 LEU B O 1
ATOM 3823 N N . ARG B 2 250 ? -52.090 -14.052 -22.031 1.00 79.07 276 ARG B N 1
ATOM 3824 C CA . ARG B 2 250 ? -52.986 -14.837 -21.192 1.00 86.09 276 ARG B CA 1
ATOM 3825 C C . ARG B 2 250 ? -53.430 -16.128 -21.873 1.00 89.55 276 ARG B C 1
ATOM 3826 O O . ARG B 2 250 ? -53.880 -17.052 -21.188 1.00 96.32 276 ARG B O 1
ATOM 3834 N N . GLU B 2 251 ? -53.294 -16.224 -23.201 1.00 92.20 277 GLU B N 1
ATOM 3835 C CA . GLU B 2 251 ? -53.691 -17.439 -23.909 1.00 94.24 277 GLU B CA 1
ATOM 3836 C C . GLU B 2 251 ? -52.803 -18.630 -23.574 1.00 89.87 277 GLU B C 1
ATOM 3837 O O . GLU B 2 251 ? -53.227 -19.775 -23.766 1.00 83.28 277 GLU B O 1
ATOM 3843 N N . MET B 2 252 ? -51.585 -18.394 -23.081 1.00 81.87 278 MET B N 1
ATOM 3844 C CA . MET B 2 252 ? -50.725 -19.493 -22.660 1.00 72.79 278 MET B CA 1
ATOM 3845 C C . MET B 2 252 ? -51.274 -20.249 -21.457 1.00 77.18 278 MET B C 1
ATOM 3846 O O . MET B 2 252 ? -50.746 -21.315 -21.127 1.00 77.50 278 MET B O 1
ATOM 3851 N N . LEU B 2 253 ? -52.307 -19.731 -20.798 1.00 80.11 279 LEU B N 1
ATOM 3852 C CA . LEU B 2 253 ? -52.833 -20.329 -19.580 1.00 77.80 279 LEU B CA 1
ATOM 3853 C C . LEU B 2 253 ? -53.878 -21.398 -19.843 1.00 87.21 279 LEU B C 1
ATOM 3854 O O . LEU B 2 253 ? -54.335 -22.046 -18.894 1.00 83.85 279 LEU B O 1
ATOM 3859 N N . ILE B 2 254 ? -54.294 -21.574 -21.093 1.00 89.74 280 ILE B N 1
ATOM 3860 C CA . ILE B 2 254 ? -55.284 -22.598 -21.366 1.00 97.45 280 ILE B CA 1
ATOM 3861 C C . ILE B 2 254 ? -54.664 -23.983 -21.195 1.00 97.62 280 ILE B C 1
ATOM 3862 O O . ILE B 2 254 ? -53.440 -24.162 -21.187 1.00 90.07 280 ILE B O 1
ATOM 3867 N N . ARG B 2 255 ? -55.540 -24.978 -21.041 1.00 92.05 281 ARG B N 1
ATOM 3868 C CA . ARG B 2 255 ? -55.097 -26.328 -20.707 1.00 87.31 281 ARG B CA 1
ATOM 3869 C C . ARG B 2 255 ? -54.265 -26.945 -21.825 1.00 91.59 281 ARG B C 1
ATOM 3870 O O . ARG B 2 255 ? -53.281 -27.644 -21.555 1.00 85.31 281 ARG B O 1
ATOM 3872 N N . THR B 2 256 ? -54.655 -26.725 -23.084 1.00 99.37 282 THR B N 1
ATOM 3873 C CA . THR B 2 256 ? -53.925 -27.332 -24.194 1.00 90.34 282 THR B CA 1
ATOM 3874 C C . THR B 2 256 ? -52.535 -26.721 -24.347 1.00 90.57 282 THR B C 1
ATOM 3875 O O . THR B 2 256 ? -51.566 -27.436 -24.627 1.00 101.95 282 THR B O 1
ATOM 3879 N N . ASN B 2 257 ? -52.414 -25.404 -24.160 1.00 88.70 283 ASN B N 1
ATOM 3880 C CA . ASN B 2 257 ? -51.107 -24.762 -24.276 1.00 77.10 283 ASN B CA 1
ATOM 3881 C C . ASN B 2 257 ? -50.187 -25.167 -23.131 1.00 79.04 283 ASN B C 1
ATOM 3882 O O . ASN B 2 257 ? -48.992 -25.403 -23.344 1.00 76.70 283 ASN B O 1
ATOM 3887 N N . MET B 2 258 ? -50.721 -25.247 -21.910 1.00 81.40 284 MET B N 1
ATOM 3888 C CA . MET B 2 258 ? -49.911 -25.696 -20.782 1.00 75.24 284 MET B CA 1
ATOM 3889 C C . MET B 2 258 ? -49.458 -27.137 -20.971 1.00 77.64 284 MET B C 1
ATOM 3890 O O . MET B 2 258 ? -48.310 -27.480 -20.666 1.00 74.33 284 MET B O 1
ATOM 3895 N N . GLU B 2 259 ? -50.350 -27.997 -21.470 1.00 86.37 285 GLU B N 1
ATOM 3896 C CA . GLU B 2 259 ? -49.976 -29.381 -21.735 1.00 75.97 285 GLU B CA 1
ATOM 3897 C C . GLU B 2 259 ? -48.889 -29.468 -22.796 1.00 74.07 285 GLU B C 1
ATOM 3898 O O . GLU B 2 259 ? -48.006 -30.329 -22.712 1.00 78.77 285 GLU B O 1
ATOM 3900 N N . ASP B 2 260 ? -48.927 -28.579 -23.792 1.00 70.38 286 ASP B N 1
ATOM 3901 C CA . ASP B 2 260 ? -47.902 -28.590 -24.829 1.00 68.86 286 ASP B CA 1
ATOM 3902 C C . ASP B 2 260 ? -46.545 -28.174 -24.281 1.00 67.52 286 ASP B C 1
ATOM 3903 O O . ASP B 2 260 ? -45.512 -28.664 -24.753 1.00 65.40 286 ASP B O 1
ATOM 3908 N N . MET B 2 261 ? -46.525 -27.273 -23.296 1.00 79.67 287 MET B N 1
ATOM 3909 C CA . MET B 2 261 ? -45.268 -26.892 -22.660 1.00 63.78 287 MET B CA 1
ATOM 3910 C C . MET B 2 261 ? -44.668 -28.063 -21.894 1.00 71.80 287 MET B C 1
ATOM 3911 O O . MET B 2 261 ? -43.465 -28.332 -21.990 1.00 65.08 287 MET B O 1
ATOM 3916 N N . ARG B 2 262 ? -45.495 -28.768 -21.119 1.00 66.35 288 ARG B N 1
ATOM 3917 C CA . ARG B 2 262 ? -45.012 -29.934 -20.388 1.00 69.83 288 ARG B CA 1
ATOM 3918 C C . ARG B 2 262 ? -44.630 -31.057 -21.342 1.00 66.61 288 ARG B C 1
ATOM 3919 O O . ARG B 2 262 ? -43.661 -31.785 -21.097 1.00 65.72 288 ARG B O 1
ATOM 3927 N N . GLU B 2 263 ? -45.387 -31.216 -22.429 1.00 67.43 289 GLU B N 1
ATOM 3928 C CA . GLU B 2 263 ? -45.057 -32.230 -23.425 1.00 70.42 289 GLU B CA 1
ATOM 3929 C C . GLU B 2 263 ? -43.680 -31.977 -24.022 1.00 69.51 289 GLU B C 1
ATOM 3930 O O . GLU B 2 263 ? -42.835 -32.878 -24.072 1.00 67.71 289 GLU B O 1
ATOM 3936 N N . LYS B 2 264 ? -43.433 -30.745 -24.472 1.00 64.42 290 LYS B N 1
ATOM 3937 C CA . LYS B 2 264 ? -42.153 -30.429 -25.092 1.00 62.38 290 LYS B CA 1
ATOM 3938 C C . LYS B 2 264 ? -41.012 -30.459 -24.082 1.00 60.96 290 LYS B C 1
ATOM 3939 O O . LYS B 2 264 ? -39.881 -30.806 -24.442 1.00 63.99 290 LYS B O 1
ATOM 3941 N N . THR B 2 265 ? -41.286 -30.115 -22.821 1.00 61.55 291 THR B N 1
ATOM 3942 C CA . THR B 2 265 ? -40.235 -30.115 -21.806 1.00 62.51 291 THR B CA 1
ATOM 3943 C C . THR B 2 265 ? -39.697 -31.521 -21.562 1.00 65.80 291 THR B C 1
ATOM 3944 O O . THR B 2 265 ? -38.490 -31.705 -21.364 1.00 59.36 291 THR B O 1
ATOM 3948 N N . HIS B 2 266 ? -40.574 -32.525 -21.581 1.00 70.03 292 HIS B N 1
ATOM 3949 C CA . HIS B 2 266 ? -40.173 -33.906 -21.343 1.00 66.60 292 HIS B CA 1
ATOM 3950 C C . HIS B 2 266 ? -39.724 -34.621 -22.611 1.00 78.44 292 HIS B C 1
ATOM 3951 O O . HIS B 2 266 ? -38.846 -35.489 -22.544 1.00 81.93 292 HIS B O 1
ATOM 3958 N N . THR B 2 267 ? -40.299 -34.275 -23.765 1.00 75.79 293 THR B N 1
ATOM 3959 C CA . THR B 2 267 ? -39.975 -34.982 -24.999 1.00 74.57 293 THR B CA 1
ATOM 3960 C C . THR B 2 267 ? -38.646 -34.520 -25.587 1.00 64.22 293 THR B C 1
ATOM 3961 O O . THR B 2 267 ? -37.867 -35.342 -26.083 1.00 73.95 293 THR B O 1
ATOM 3965 N N . ARG B 2 268 ? -38.368 -33.219 -25.543 1.00 60.65 294 ARG B N 1
ATOM 3966 C CA . ARG B 2 268 ? -37.191 -32.658 -26.195 1.00 66.48 294 ARG B CA 1
ATOM 3967 C C . ARG B 2 268 ? -36.108 -32.254 -25.203 1.00 78.12 294 ARG B C 1
ATOM 3968 O O . ARG B 2 268 ? -34.974 -32.734 -25.298 1.00 74.34 294 ARG B O 1
ATOM 3970 N N . HIS B 2 269 ? -36.426 -31.383 -24.242 1.00 71.15 295 HIS B N 1
ATOM 3971 C CA . HIS B 2 269 ? -35.392 -30.823 -23.374 1.00 55.35 295 HIS B CA 1
ATOM 3972 C C . HIS B 2 269 ? -34.891 -31.848 -22.365 1.00 67.13 295 HIS B C 1
ATOM 3973 O O . HIS B 2 269 ? -33.683 -32.093 -22.262 1.00 72.92 295 HIS B O 1
ATOM 3980 N N . TYR B 2 270 ? -35.805 -32.452 -21.602 1.00 68.06 296 TYR B N 1
ATOM 3981 C CA . TYR B 2 270 ? -35.389 -33.424 -20.597 1.00 66.01 296 TYR B CA 1
ATOM 3982 C C . TYR B 2 270 ? -34.788 -34.667 -21.238 1.00 70.16 296 TYR B C 1
ATOM 3983 O O . TYR B 2 270 ? -33.785 -35.200 -20.747 1.00 77.21 296 TYR B O 1
ATOM 3992 N N . GLU B 2 271 ? -35.388 -35.151 -22.330 1.00 72.07 297 GLU B N 1
ATOM 3993 C CA . GLU B 2 271 ? -34.847 -36.330 -22.998 1.00 76.26 297 GLU B CA 1
ATOM 3994 C C . GLU B 2 271 ? -33.455 -36.064 -23.554 1.00 68.24 297 GLU B C 1
ATOM 3995 O O . GLU B 2 271 ? -32.632 -36.984 -23.635 1.00 88.02 297 GLU B O 1
ATOM 4001 N N . LEU B 2 272 ? -33.173 -34.818 -23.938 1.00 69.61 298 LEU B N 1
ATOM 4002 C CA . LEU B 2 272 ? -31.819 -34.466 -24.347 1.00 72.46 298 LEU B CA 1
ATOM 4003 C C . LEU B 2 272 ? -30.859 -34.547 -23.168 1.00 69.55 298 LEU B C 1
ATOM 4004 O O . LEU B 2 272 ? -29.766 -35.114 -23.287 1.00 70.06 298 LEU B O 1
ATOM 4009 N N . TYR B 2 273 ? -31.253 -33.992 -22.020 1.00 67.73 299 TYR B N 1
ATOM 4010 C CA . TYR B 2 273 ? -30.420 -34.099 -20.827 1.00 71.72 299 TYR B CA 1
ATOM 4011 C C . TYR B 2 273 ? -30.311 -35.541 -20.349 1.00 70.64 299 TYR B C 1
ATOM 4012 O O . TYR B 2 273 ? -29.276 -35.933 -19.797 1.00 77.93 299 TYR B O 1
ATOM 4021 N N . ARG B 2 274 ? -31.359 -36.344 -20.553 1.00 66.54 300 ARG B N 1
ATOM 4022 C CA . ARG B 2 274 ? -31.307 -37.740 -20.135 1.00 59.90 300 ARG B CA 1
ATOM 4023 C C . ARG B 2 274 ? -30.329 -38.534 -20.991 1.00 68.95 300 ARG B C 1
ATOM 4024 O O . ARG B 2 274 ? -29.560 -39.349 -20.469 1.00 76.19 300 ARG B O 1
ATOM 4032 N N . GLN B 2 275 ? -30.343 -38.310 -22.308 1.00 78.56 301 GLN B N 1
ATOM 4033 C CA . GLN B 2 275 ? -29.407 -39.007 -23.184 1.00 72.02 301 GLN B CA 1
ATOM 4034 C C . GLN B 2 275 ? -27.972 -38.553 -22.943 1.00 76.14 301 GLN B C 1
ATOM 4035 O O . GLN B 2 275 ? -27.034 -39.323 -23.181 1.00 95.24 301 GLN B O 1
ATOM 4037 N N . LYS B 2 276 ? -27.780 -37.317 -22.476 1.00 67.71 302 LYS B N 1
ATOM 4038 C CA . LYS B 2 276 ? -26.439 -36.861 -22.123 1.00 75.56 302 LYS B CA 1
ATOM 4039 C C . LYS B 2 276 ? -25.921 -37.598 -20.894 1.00 84.39 302 LYS B C 1
ATOM 4040 O O . LYS B 2 276 ? -24.800 -38.118 -20.895 1.00 92.87 302 LYS B O 1
ATOM 4046 N N . ARG B 2 277 ? -26.734 -37.660 -19.836 1.00 78.19 303 ARG B N 1
ATOM 4047 C CA . ARG B 2 277 ? -26.300 -38.313 -18.606 1.00 76.99 303 ARG B CA 1
ATOM 4048 C C . ARG B 2 277 ? -26.130 -39.815 -18.802 1.00 85.28 303 ARG B C 1
ATOM 4049 O O . ARG B 2 277 ? -25.222 -40.421 -18.221 1.00 89.46 303 ARG B O 1
ATOM 4057 N N . LEU B 2 278 ? -26.992 -40.435 -19.614 1.00 88.63 304 LEU B N 1
ATOM 4058 C CA . LEU B 2 278 ? -26.859 -41.866 -19.870 1.00 69.20 304 LEU B CA 1
ATOM 4059 C C . LEU B 2 278 ? -25.564 -42.185 -20.605 1.00 78.18 304 LEU B C 1
ATOM 4060 O O . LEU B 2 278 ? -25.002 -43.272 -20.432 1.00 91.20 304 LEU B O 1
ATOM 4065 N N . GLU B 2 279 ? -25.079 -41.256 -21.431 1.00 79.05 305 GLU B N 1
ATOM 4066 C CA . GLU B 2 279 ? -23.762 -41.430 -22.032 1.00 81.43 305 GLU B CA 1
ATOM 4067 C C . GLU B 2 279 ? -22.665 -41.298 -20.984 1.00 91.56 305 GLU B C 1
ATOM 4068 O O . GLU B 2 279 ? -21.737 -42.116 -20.940 1.00 84.59 305 GLU B O 1
ATOM 4074 N N . GLN B 2 280 ? -22.759 -40.276 -20.127 1.00 90.34 306 GLN B N 1
ATOM 4075 C CA . GLN B 2 280 ? -21.762 -40.092 -19.076 1.00 86.40 306 GLN B CA 1
ATOM 4076 C C . GLN B 2 280 ? -21.762 -41.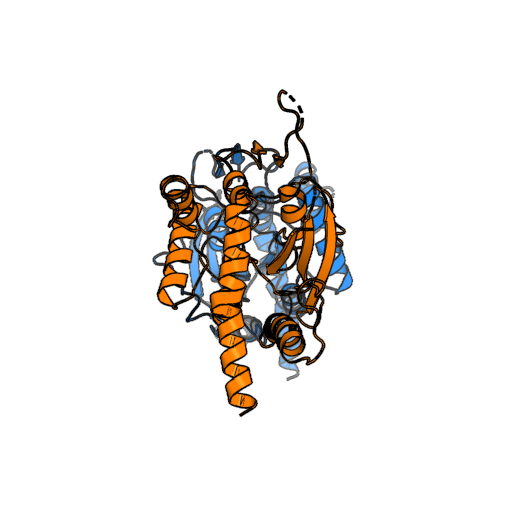267 -18.105 1.00 88.81 306 GLN B C 1
ATOM 4077 O O . GLN B 2 280 ? -20.698 -41.723 -17.669 1.00 77.20 306 GLN B O 1
ATOM 4083 N N . MET B 2 281 ? -22.947 -41.775 -17.762 1.00 92.42 307 MET B N 1
ATOM 4084 C CA . MET B 2 281 ? -23.061 -42.923 -16.871 1.00 87.96 307 MET B CA 1
ATOM 4085 C C . MET B 2 281 ? -22.627 -44.229 -17.525 1.00 101.77 307 MET B C 1
ATOM 4086 O O . MET B 2 281 ? -22.575 -45.255 -16.838 1.00 96.68 307 MET B O 1
ATOM 4091 N N . GLY B 2 282 ? -22.321 -44.219 -18.819 1.00 101.84 308 GLY B N 1
ATOM 4092 C CA . GLY B 2 282 ? -21.894 -45.420 -19.511 1.00 100.28 308 GLY B CA 1
ATOM 4093 C C . GLY B 2 282 ? -22.975 -46.479 -19.585 1.00 100.79 308 GLY B C 1
ATOM 4094 O O . GLY B 2 282 ? -22.824 -47.571 -19.036 1.00 108.44 308 GLY B O 1
#

Nearest PDB structures (foldseek):
  8dkt-assembly1_A  TM=1.004E+00  e=1.806E-54  Drosophila melanogaster
  6upq-assembly1_A  TM=9.928E-01  e=9.661E-42  Homo sapiens
  6uqq-assembly1_A  TM=9.209E-01  e=1.171E-33  Homo sapiens
  6n0b-assembly1_D-2  TM=9.160E-01  e=1.108E-31  Homo sapiens
  8pfh-assembly1_C  TM=9.333E-01  e=1.050E-28  Saccharomyces cerevisiae

Organism: Drosophila melanogaster (NCBI:txid7227)

InterPro domains:
  IPR016491 Septin [PIRSF006698] (9-359)
  IPR016491 Septin [cd01850] (32-306)
  IPR027417 P-loop containing nucleoside triphosphate hydrolase [G3DSA:3.40.50.300] (12-305)
  IPR027417 P-loop containing nucleoside triphosphate hydrolase [SSF52540] (9-278)
  IPR030379 Septin-type guanine nucleotide-binding (G) domain [PF00735] (32-308)
  IPR030379 Septin-type guanine nucleotide-binding (G) domain [PS51719] (32-304)

Radius of gyration: 25.87 Å; Cα contacts (8 Å, |Δi|>4): 945; chains: 2; bounding box: 73×89×41 Å

CATH classification: 3.40.50.300

Sequence (526 aa):
FEFTLMVVGESGLGKSTLVNSLFLTDLYPERIIPDAIEKQKQTVKLEASTVEIEERGVKLRLTVVDTPGFGDAIDNSNSFGAILEYIDEQYERFLRDESGLNRRNIVDNRIHCCFYFISPFGHGLKPLDVEFMKKLHSKVNIVPVIAKADCLTKKEILRLKCRIMQEIESHGIKIYPLPDCDDEDEDYKEQVKQLKEAVPFAVCGANTLLVRGRLYPWGVVEVENPDHCDFIKLRTMLITHMQDLQEVTQEVHYENYRSDRLAKGFVFNVMCIGETGLGKSTLMDTLFNTSFESTPSPHTLPSVKLKAHTYELQRLKLTICDTVGYGDQINKDDSFKAVVDYIDAQFENYLQEELKIKRSLVTCHDSRIHICLYFICPTGHGLKSLDLVCMKKLDSKVNIIPVIAKADTISKVELQRFKAKIIQELNANGVHIYQFPTDDETVAETNTSMNSHIPFAVVGSTEFIKVGLIRARQYPWGTVQVENETHCDFVKLREMLIRTNMEDMREKTHTRHYELYRQKRLEQMG

Foldseek 3Di:
DEAEEEEDEDPPLCRQLQVCQLQVHRQQPPNDDDDLVPQQPDAWDKDKGWDWGADPNDTYTYIYIYTPNQPRHPDNPCNCVVVVVVQLVLLVQCVVLVPDPDNPDGDRNHHLAYEYEDELPDQEDDPSRLVNQVVPQLQAAYQYAHTPLQVADPVSLVNHQVVNVVVCVVSVGNHHDDDQDDVPDDVVNVLVVVLVVCPVWHAYGASDPVCGWADDPVDIQNRCDVVRGCSVSVSVCCVVCSPVSNVCNVPGNSVVSVVVVVVD/DAEAEEEEAEAFPLCRQLLVCQLQVHHDDDDGADLPDQAKAWDWDWDQPPHHTYIYIYIHNPPRDPDCPPRQCNVLVVLLVLLVVLLVLVVDPPHDNVPDRNNHHLEYEYEAEPPLPEGDPVRVVNQQSCLLRYAYAYAHGPLLVDDPVSVVVHQVRHVVVCVVSVRRHDAFDLPDVVCNVVSVVLRVCPPWHAYGAPDFDDDCGFGWDDDPVDIQGRCDVVRTRSVSVSVCPDPRNSVVSVVCNVPGRSVVSSVVVVVVVD

Secondary structure (DSSP, 8-state):
--EEEEEE--TTSSHHHHHHHHHT----TT-----GGG-SS-----EEEEEEEEETTEEEEEEEEE-TTTT-SSB-TTTTHHHHHHHHHHHHHHHHHHHSS--SS-------EEEEEE-TTSSS--HHHHHHHTTTTTTS-EEEEES-GGGS-HHHHHHHHHHHHHHHHHHT--BPPPPPP----HHHHHHHHHHHHH-SEE------B--BEEEETTEEEESS-TTT-SHHHHHHHHHHTHHHHHHHIIIIIIHHHHHHHHT-/-EEEEEEEE--TTSSHHHHHHHHHTS--------S--SS-EEEEEEEEE--EEEEEEEEESTT-SSB-TTSSHHHHHHHHHHHHHHHHHHH-TT--TTTS------EEEEEE---SS---HHHHHHHHHHTTTSEEEEEESSGGGS-HHHHHHHHHHHHHHHHHHT---------SSTTHHHHHHHHHTPSEE------B------BEEEETTEEEETT-TTT-THHHHGGGGSHHHHHHHHHHIIIIIIHHHHHHHHHHT-

Solvent-accessible surface area: 23501 Å² total; per-residue (Å²): 125,73,1,6,1,0,3,0,1,30,36,5,8,24,26,21,45,3,6,14,0,2,8,109,33,102,14,50,94,109,109,95,80,80,78,3,107,66,14,68,89,80,108,18,43,51,106,60,42,67,38,127,34,94,17,106,66,51,151,1,103,6,29,1,1,17,4,53,15,0,5,28,13,14,50,7,60,119,11,15,17,37,0,40,133,50,0,36,74,14,0,46,98,36,19,126,26,63,88,33,180,138,147,91,146,50,91,28,70,4,0,0,0,0,3,2,6,1,13,2,8,12,43,1,11,20,37,10,11,19,70,0,0,84,97,0,21,61,47,0,5,0,5,2,0,0,0,34,0,9,4,9,18,69,75,30,24,125,151,7,30,73,83,0,51,111,32,9,142,93,78,39,14,137,35,13,96,15,56,123,44,92,115,108,75,150,114,74,33,81,69,13,124,85,6,85,136,5,26,0,1,0,3,4,12,4,76,81,78,109,87,26,3,44,98,8,65,27,15,62,0,89,0,75,32,64,120,18,3,13,2,64,45,0,72,36,1,0,55,54,11,3,51,40,0,36,103,36,0,66,75,64,20,6,75,77,28,89,68,109,110,110,94,120,91,58,24,1,0,5,0,0,0,0,14,6,16,5,23,18,34,52,3,4,13,4,10,31,117,51,96,22,72,57,119,104,25,59,5,101,52,120,49,5,128,39,37,50,82,81,46,139,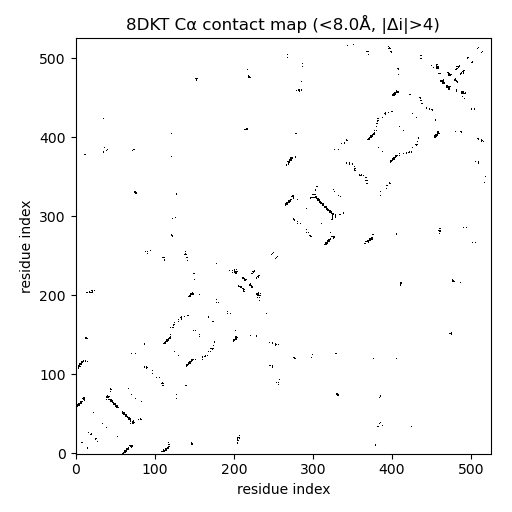36,110,105,22,59,0,14,8,0,25,4,34,0,1,6,4,22,29,76,20,78,101,4,22,118,36,1,26,67,48,0,29,50,24,0,43,85,36,0,100,47,36,75,42,178,102,126,49,68,144,113,32,78,21,21,12,0,1,0,0,1,2,4,2,7,0,18,26,55,11,11,41,1,5,9,3,28,2,0,96,116,2,19,45,35,1,7,2,1,0,0,0,2,49,5,9,4,2,6,72,117,62,14,146,64,0,30,58,26,0,69,129,18,2,112,74,31,45,8,126,35,14,97,5,31,66,139,84,147,114,34,18,81,92,8,78,52,8,33,79,67,5,1,0,2,3,3,20,6,70,108,120,48,95,64,135,100,58,19,1,36,87,4,77,28,17,41,0,72,0,69,38,105,85,14,1,13,2,28,40,0,92,82,4,43,69,76,83,2,14,50,34,0,75,106,28,0,73,80,55,24,0,67,101,18,70,56,89,48,70,140,110,86,99

B-factor: mean 69.49, std 21.71, range [22.82, 172.89]

GO terms:
  GO:0051015 actin filament binding (F, IDA)
  GO:0032154 cleavage furrow (C, IDA)
  GO:0005525 GTP binding (F, IDA)
  GO:0043065 positive regulation of apoptotic process (P, IDA)
  GO:0003924 GTPase activity (F, IDA)
  GO:0042803 protein homodimerization activity (F, IDA)
  GO:0031105 septin complex (C, IDA)
  GO:0031105 septin complex (C, TAS)
  GO:0031105 septin complex (C, IGI)
  GO:0007349 cellularization (P, TAS)
  GO:0070938 contractile ring (C, HDA)
  GO:0042060 wound healing (P, IMP)
  GO:0044837 actomyosin contractile ring organization (P, IMP)
  GO:0007298 border follicle cell migration (P, IMP)
  GO:0007476 imaginal disc-derived wing morphogenesis (P, IMP)
  GO:0005515 protein binding (F, IPI)
  GO:0031625 ubiquitin protein ligase binding (F, IPI)
  GO:0031105 septin complex (C, IPI)
  GO:0000281 mitotic cytokinesis (P, IDA)
  GO:0005940 septin ring (C, IPI)